Protein AF-A0A656Y1L6-F1 (afdb_monomer_lite)

Radius of gyration: 30.39 Å; chains: 1; bounding box: 69×71×82 Å

Secondary structure (DSSP, 8-state):
-------------HHHHTTSS--SSPPPPS-GGGSS-HHHHHHHHHHHHHHHHHHHHHGGG-SSHHHHHHHHHHHHHHHHHHHHHHTT-HHHHHHHHHHHHHHHHHHHHHHH-SSS-HHHHHHTHHHHHHHHHH--GGGGGS-HHHHHHHHHHHHHHHHHHHHHHHHHHHHS-TTTTT-SSSS-HHHHHHHTT-TTHHHHHHHHHHHHTT-GGGGGGGEEEETTEEEE--S--HHHHHHHHHHHHHHHHHHHHHHHHHH--HHHHHHHHHHHHHHHTHHHHHHHHHHHHHHHS-SSPPP-S-EEEEEE-TTS-EEEEEEETTTTEEEEEPPPSSPPTTHHHHHHHHTTS--TTTTPPEEEEB-TTS---BPTTPPPEEGGGTSPPTT-TTB--SPBT---

Foldseek 3Di:
DDDDDDDPDDPPPPVVLVPPPPPLFDDDDQFLLVQFDPVLSVLLVVLLVLLVPLLVVLLVLDPDVLLNVLSVLLSVLLNQLNVCLGRLALLSNLVSLLSLLVSLLLNCCCVPNPQLHSVLSVLLVLLVLCVLLPPQPCLVVDDPVVSVVVPVVSVVSNVVSVVSNVVSCVVDDPCSSVDSGPDDSLVSCVVVVNNVLVVLSVLSVCSVVVHPSVQVQQWDDAPNDIDGDDDRRLQSSLSSQQSRLVSQLSVLVVSCVSRVDVSSVVSNVSSVVSNVCSVRSSVSSVVSSVSRDRNHDDPDQWWWKWWQWPVRDIWIWIQRPVVQKIWTKDAQPDHDPCPVVQSVLQNVQDNPPVRATQMATADPPRDIDGDPPIDIDHNVVRDDRPPDSSYDPDHDPDDD

Structure (mmCIF, N/CA/C/O backbone):
data_AF-A0A656Y1L6-F1
#
_entry.id   AF-A0A656Y1L6-F1
#
loop_
_atom_site.group_PDB
_atom_site.id
_atom_site.type_symbol
_atom_site.label_atom_id
_atom_site.label_alt_id
_atom_site.label_comp_id
_atom_site.label_asym_id
_atom_site.label_entity_id
_atom_site.label_seq_id
_atom_site.pdbx_PDB_ins_code
_atom_site.Cartn_x
_atom_site.Cartn_y
_atom_site.Cartn_z
_atom_site.occupancy
_atom_site.B_iso_or_equiv
_atom_site.auth_seq_id
_atom_site.auth_comp_id
_atom_site.auth_asym_id
_atom_site.auth_atom_id
_atom_site.pdbx_PDB_model_num
ATOM 1 N N . MET A 1 1 ? -0.115 53.121 -41.445 1.00 31.88 1 MET A N 1
ATOM 2 C CA . MET A 1 1 ? -0.114 52.499 -42.783 1.00 31.88 1 MET A CA 1
ATOM 3 C C . MET A 1 1 ? 0.488 51.107 -42.664 1.00 31.88 1 MET A C 1
ATOM 5 O O . MET A 1 1 ? 1.591 50.984 -42.162 1.00 31.88 1 MET A O 1
ATOM 9 N N . THR A 1 2 ? -0.309 50.120 -43.079 1.00 30.77 2 THR A N 1
ATOM 10 C CA . THR A 1 2 ? 0.047 48.790 -43.614 1.00 30.77 2 THR A CA 1
ATOM 11 C C . THR A 1 2 ? 0.705 47.728 -42.713 1.00 30.77 2 THR A C 1
ATOM 13 O O . THR A 1 2 ? 1.827 47.856 -42.242 1.00 30.77 2 THR A O 1
ATOM 16 N N . ARG A 1 3 ? -0.053 46.630 -42.553 1.00 38.53 3 ARG A N 1
ATOM 17 C CA . ARG A 1 3 ? 0.283 45.312 -41.988 1.00 38.53 3 ARG A CA 1
ATOM 18 C C . ARG A 1 3 ? 1.214 44.508 -42.905 1.00 38.53 3 ARG A C 1
ATOM 20 O O . ARG A 1 3 ? 0.999 44.544 -44.108 1.00 38.53 3 ARG A O 1
ATOM 27 N N . LEU A 1 4 ? 2.041 43.644 -42.311 1.00 26.02 4 LEU A N 1
ATOM 28 C CA . LEU A 1 4 ? 2.425 42.286 -42.754 1.00 26.02 4 LEU A CA 1
ATOM 29 C C . LEU A 1 4 ? 2.724 41.532 -41.432 1.00 26.02 4 LEU A C 1
ATOM 31 O O . LEU A 1 4 ? 3.503 42.030 -40.635 1.00 26.02 4 LEU A O 1
ATOM 35 N N . GLY A 1 5 ? 2.067 40.458 -40.991 1.00 29.22 5 GLY A N 1
ATOM 36 C CA . GLY A 1 5 ? 1.585 39.285 -41.709 1.00 29.22 5 GLY A CA 1
ATOM 37 C C . GLY A 1 5 ? 2.467 38.079 -41.354 1.00 29.22 5 GLY A C 1
ATOM 38 O O . GLY A 1 5 ? 3.079 37.518 -42.250 1.00 29.22 5 GLY A O 1
ATOM 39 N N . TYR A 1 6 ? 2.596 37.713 -40.068 1.00 26.41 6 TYR A N 1
ATOM 40 C CA . TYR A 1 6 ? 3.324 36.495 -39.682 1.00 26.41 6 TYR A CA 1
ATOM 41 C C . TYR A 1 6 ? 2.415 35.269 -39.854 1.00 26.41 6 TYR A C 1
ATOM 43 O O . TYR A 1 6 ? 1.297 35.270 -39.324 1.00 26.41 6 TYR A O 1
ATOM 51 N N . PRO A 1 7 ? 2.855 34.229 -40.583 1.00 29.33 7 PRO A N 1
ATOM 52 C CA . PRO A 1 7 ? 2.091 33.003 -40.713 1.00 29.33 7 PRO A CA 1
ATOM 53 C C . PRO A 1 7 ? 2.037 32.294 -39.356 1.00 29.33 7 PRO A C 1
ATOM 55 O O . PRO A 1 7 ? 3.051 32.118 -38.685 1.00 29.33 7 PRO A O 1
ATOM 58 N N . ARG A 1 8 ? 0.829 31.878 -38.962 1.00 37.81 8 ARG A N 1
ATOM 59 C CA . ARG A 1 8 ? 0.629 30.866 -37.924 1.00 37.81 8 ARG A CA 1
ATOM 60 C C . ARG A 1 8 ? 1.251 29.565 -38.435 1.00 37.81 8 ARG A C 1
ATOM 62 O O . ARG A 1 8 ? 0.629 28.887 -39.249 1.00 37.81 8 ARG A O 1
ATOM 69 N N . SER A 1 9 ? 2.454 29.218 -37.985 1.00 31.89 9 SER A N 1
ATOM 70 C CA . SER A 1 9 ? 2.873 27.820 -38.012 1.00 31.89 9 SER A CA 1
ATOM 71 C C . SER A 1 9 ? 2.076 27.090 -36.937 1.00 31.89 9 SER A C 1
ATOM 73 O O . SER A 1 9 ? 1.953 27.553 -35.801 1.00 31.89 9 SER A O 1
ATOM 75 N N . ALA A 1 10 ? 1.436 25.997 -37.344 1.00 32.03 10 ALA A N 1
ATOM 76 C CA . ALA A 1 10 ? 0.706 25.117 -36.455 1.00 32.03 10 ALA A CA 1
ATOM 77 C C . ALA A 1 10 ? 1.630 24.710 -35.303 1.00 32.03 10 ALA A C 1
ATOM 79 O O . ALA A 1 10 ? 2.727 24.201 -35.526 1.00 32.03 10 ALA A O 1
ATOM 80 N N . GLY A 1 11 ? 1.194 24.999 -34.078 1.00 31.75 11 GLY A N 1
ATOM 81 C CA . GLY A 1 11 ? 1.843 24.493 -32.886 1.00 31.75 11 GLY A CA 1
ATOM 82 C C . GLY A 1 11 ? 1.700 22.983 -32.880 1.00 31.75 11 GLY A C 1
ATOM 83 O O . GLY A 1 11 ? 0.626 22.463 -32.593 1.00 31.75 11 GLY A O 1
ATOM 84 N N . THR A 1 12 ? 2.786 22.294 -33.188 1.00 31.16 12 THR A N 1
ATOM 85 C CA . THR A 1 12 ? 2.992 20.915 -32.783 1.00 31.16 12 THR A CA 1
ATOM 86 C C . THR A 1 12 ? 3.066 20.925 -31.261 1.00 31.16 12 THR A C 1
ATOM 88 O O . THR A 1 12 ? 4.072 21.306 -30.661 1.00 31.16 12 THR A O 1
ATOM 91 N N . THR A 1 13 ? 1.937 20.635 -30.618 1.00 36.19 13 THR A N 1
ATOM 92 C CA . THR A 1 13 ? 1.841 20.501 -29.166 1.00 36.19 13 THR A CA 1
ATOM 93 C C . THR A 1 13 ? 2.791 19.403 -28.690 1.00 36.19 13 THR A C 1
ATOM 95 O O . THR A 1 13 ? 3.047 18.446 -29.419 1.00 36.19 13 THR A 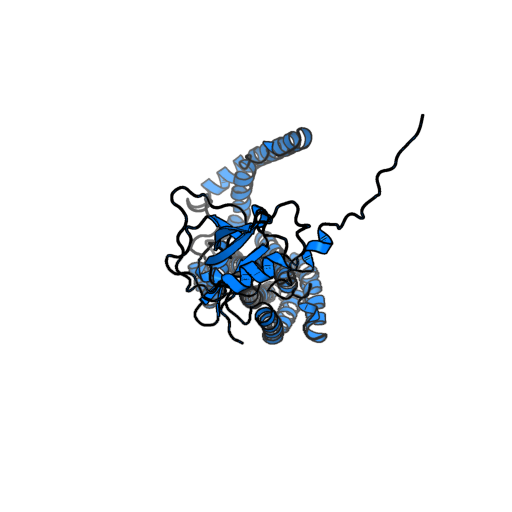O 1
ATOM 98 N N . ALA A 1 14 ? 3.280 19.505 -27.449 1.00 32.31 14 ALA A N 1
ATOM 99 C CA . ALA A 1 14 ? 4.147 18.512 -26.796 1.00 32.31 14 ALA A CA 1
ATOM 100 C C . ALA A 1 14 ? 3.643 17.050 -26.914 1.00 32.31 14 ALA A C 1
ATOM 102 O O . ALA A 1 14 ? 4.419 16.108 -26.795 1.00 32.31 14 ALA A O 1
ATOM 103 N N . THR A 1 15 ? 2.359 16.869 -27.217 1.00 35.16 15 THR A N 1
ATOM 104 C CA . THR A 1 15 ? 1.677 15.613 -27.536 1.00 35.16 15 THR A CA 1
ATOM 105 C C . THR A 1 15 ? 2.208 14.880 -28.775 1.00 35.16 15 THR A C 1
ATOM 107 O O . THR A 1 15 ? 2.228 13.656 -28.768 1.00 35.16 15 THR A O 1
ATOM 110 N N . GLU A 1 16 ? 2.674 15.571 -29.823 1.00 32.47 16 GLU A N 1
ATOM 111 C CA . GLU A 1 16 ? 3.202 14.893 -31.027 1.00 32.47 16 GLU A CA 1
ATOM 112 C C . GLU A 1 16 ? 4.632 14.360 -30.833 1.00 32.47 16 GLU A C 1
ATOM 114 O O . GLU A 1 16 ? 5.054 13.433 -31.524 1.00 32.47 16 GLU A O 1
ATOM 119 N N . TRP A 1 17 ? 5.370 14.884 -29.849 1.00 33.16 17 TRP A N 1
ATOM 120 C CA . TRP A 1 17 ? 6.733 14.440 -29.532 1.00 33.16 17 TRP A CA 1
ATOM 121 C C . TRP A 1 17 ? 6.772 13.101 -28.776 1.00 33.16 17 TRP A C 1
ATOM 123 O O . TRP A 1 17 ? 7.752 12.366 -28.873 1.00 33.16 17 TRP A O 1
ATOM 133 N N . ALA A 1 18 ? 5.685 12.738 -28.089 1.00 36.19 18 ALA A N 1
ATOM 134 C CA . ALA A 1 18 ? 5.545 11.448 -27.413 1.00 36.19 18 ALA A CA 1
ATOM 135 C C . ALA A 1 18 ? 5.353 10.263 -28.384 1.00 36.19 18 ALA A C 1
ATOM 137 O O . ALA A 1 18 ? 5.533 9.119 -27.989 1.00 36.19 18 ALA A O 1
ATOM 138 N N . GLY A 1 19 ? 5.012 10.515 -29.655 1.00 32.31 19 GLY A N 1
ATOM 139 C CA . GLY A 1 19 ? 4.637 9.467 -30.613 1.00 32.31 19 GLY A CA 1
ATOM 140 C C . GLY A 1 19 ? 5.788 8.772 -31.350 1.00 32.31 19 GLY A C 1
ATOM 141 O O . GLY A 1 19 ? 5.520 7.869 -32.134 1.00 32.31 19 GLY A O 1
ATOM 142 N N . ARG A 1 20 ? 7.052 9.191 -31.173 1.00 34.91 20 ARG A N 1
ATOM 143 C CA . ARG A 1 20 ? 8.203 8.629 -31.928 1.00 34.91 20 ARG A CA 1
ATOM 144 C C . ARG A 1 20 ? 9.318 8.028 -31.084 1.00 34.91 20 ARG A C 1
ATOM 146 O O . ARG A 1 20 ? 10.195 7.367 -31.629 1.00 34.91 20 ARG A O 1
ATOM 153 N N . HIS A 1 21 ? 9.257 8.200 -29.771 1.00 37.69 21 HIS A N 1
ATOM 154 C CA . HIS A 1 21 ? 9.761 7.174 -28.879 1.00 37.69 21 HIS A CA 1
ATOM 155 C C . HIS A 1 21 ? 8.561 6.284 -28.607 1.00 37.69 21 HIS A C 1
ATOM 157 O O . HIS A 1 21 ? 7.803 6.558 -27.681 1.00 37.69 21 HIS A O 1
ATOM 163 N N . GLU A 1 22 ? 8.352 5.247 -29.427 1.00 40.59 22 GLU A N 1
ATOM 164 C CA . GLU A 1 22 ? 7.690 4.066 -28.881 1.00 40.59 22 GLU A CA 1
ATOM 165 C C . GLU A 1 22 ? 8.474 3.758 -27.613 1.00 40.59 22 GLU A C 1
ATOM 167 O O . GLU A 1 22 ? 9.660 3.420 -27.657 1.00 40.59 22 GLU A O 1
ATOM 172 N N . SER A 1 23 ? 7.859 4.076 -26.476 1.00 42.84 23 SER A N 1
ATOM 173 C CA . SER A 1 23 ? 8.363 3.700 -25.177 1.00 42.84 23 SER A CA 1
ATOM 174 C C . SER A 1 23 ? 8.829 2.258 -25.326 1.00 42.84 23 SER A C 1
ATOM 176 O O . SER A 1 23 ? 8.066 1.418 -25.800 1.00 42.84 23 SER A O 1
ATOM 178 N N . LEU A 1 24 ? 10.072 1.960 -24.934 1.00 45.59 24 LEU A N 1
ATOM 179 C CA . LEU A 1 24 ? 10.578 0.580 -24.882 1.00 45.59 24 LEU A CA 1
ATOM 180 C C . LEU A 1 24 ? 9.654 -0.346 -24.055 1.00 45.59 24 LEU A C 1
ATOM 182 O O . LEU A 1 24 ? 9.853 -1.556 -24.030 1.00 45.59 24 LEU A O 1
ATOM 186 N N . PHE A 1 25 ? 8.660 0.238 -23.383 1.00 50.56 25 PHE A N 1
ATOM 187 C CA . PHE A 1 25 ? 7.605 -0.367 -22.602 1.00 50.56 25 PHE A CA 1
ATOM 188 C C . PHE A 1 25 ? 6.252 -0.119 -23.289 1.00 50.56 25 PHE A C 1
ATOM 190 O O . PHE A 1 25 ? 5.833 1.031 -23.458 1.00 50.56 25 PHE A O 1
ATOM 197 N N . VAL A 1 26 ? 5.548 -1.190 -23.651 1.00 58.12 26 VAL A N 1
ATOM 198 C CA . VAL A 1 26 ? 4.159 -1.117 -24.128 1.00 58.12 26 VAL A CA 1
ATOM 199 C C . VAL A 1 26 ? 3.284 -0.510 -23.018 1.00 58.12 26 VAL A C 1
ATOM 201 O O . VAL A 1 26 ? 3.427 -0.925 -21.862 1.00 58.12 26 VAL A O 1
ATOM 204 N N . PRO A 1 27 ? 2.407 0.474 -23.312 1.00 63.84 27 PRO A N 1
ATOM 205 C CA . PRO A 1 27 ? 1.483 0.996 -22.314 1.00 63.84 27 PRO A CA 1
ATOM 206 C C . PRO A 1 27 ? 0.590 -0.133 -21.793 1.00 63.84 27 PRO A C 1
ATOM 208 O O . PRO A 1 27 ? -0.015 -0.876 -22.565 1.00 63.84 27 PRO A O 1
ATOM 211 N N . VAL A 1 28 ? 0.541 -0.266 -20.470 1.00 70.50 28 VAL A N 1
ATOM 212 C CA . VAL A 1 28 ? -0.324 -1.226 -19.778 1.00 70.50 28 VAL A CA 1
ATOM 213 C C . VAL A 1 28 ? -1.778 -0.740 -19.897 1.00 70.50 28 VAL A C 1
ATOM 215 O O . VAL A 1 28 ? -1.992 0.477 -19.905 1.00 70.50 28 VAL A O 1
ATOM 218 N N . PRO A 1 29 ? -2.778 -1.639 -19.994 1.00 81.94 29 PRO A N 1
ATOM 219 C CA . PRO A 1 29 ? -4.184 -1.261 -19.861 1.00 81.94 29 PRO A CA 1
ATOM 220 C C . PRO A 1 29 ? -4.432 -0.426 -18.599 1.00 81.94 29 PRO A C 1
ATOM 222 O O . PRO A 1 29 ? -3.703 -0.547 -17.618 1.00 81.94 29 PRO A O 1
ATOM 225 N N . GLU A 1 30 ? -5.458 0.423 -18.610 1.00 85.94 30 GLU A N 1
ATOM 226 C CA . GLU A 1 30 ? -5.744 1.297 -17.462 1.00 85.94 30 GLU A CA 1
ATOM 227 C C . GLU A 1 30 ? -6.267 0.501 -16.252 1.00 85.94 30 GLU A C 1
ATOM 229 O O . GLU A 1 30 ? -5.989 0.858 -15.106 1.00 85.94 30 GLU A O 1
ATOM 234 N N . HIS A 1 31 ? -6.958 -0.615 -16.519 1.00 94.06 31 HIS A N 1
ATOM 235 C CA . HIS A 1 31 ? -7.628 -1.446 -15.523 1.00 94.06 31 HIS A CA 1
ATOM 236 C C . HIS A 1 31 ? -7.330 -2.939 -15.719 1.00 94.06 31 HIS A C 1
ATOM 238 O O . HIS A 1 31 ? -7.585 -3.520 -16.776 1.00 94.06 31 HIS A O 1
ATOM 244 N N . LEU A 1 32 ? -6.829 -3.594 -14.672 1.00 95.19 32 LEU A N 1
ATOM 245 C CA . LEU A 1 32 ? -6.581 -5.034 -14.632 1.00 95.19 32 LEU A CA 1
ATOM 246 C C . LEU A 1 32 ? -7.884 -5.829 -14.700 1.00 95.19 32 LEU A C 1
ATOM 248 O O . LEU A 1 32 ? -7.898 -6.931 -15.249 1.00 95.19 32 LEU A O 1
ATOM 252 N N . TRP A 1 33 ? -8.986 -5.302 -14.163 1.00 95.88 33 TRP A N 1
ATOM 253 C CA . TRP A 1 33 ? -10.259 -6.030 -14.142 1.00 95.88 33 TRP A CA 1
ATOM 254 C C . TRP A 1 33 ? -10.897 -6.215 -15.522 1.00 95.88 33 TRP A C 1
ATOM 256 O O . TRP A 1 33 ? -11.797 -7.037 -15.676 1.00 95.88 33 TRP A O 1
ATOM 266 N N . GLU A 1 34 ? -10.405 -5.519 -16.546 1.00 94.19 34 GLU A N 1
ATOM 267 C CA . GLU A 1 34 ? -10.773 -5.759 -17.948 1.00 94.19 34 GLU A CA 1
ATOM 268 C C . GLU A 1 34 ? -10.061 -6.983 -18.546 1.00 94.19 34 GLU A C 1
ATOM 270 O O . GLU A 1 34 ? -10.443 -7.484 -19.602 1.00 94.19 34 GLU A O 1
ATOM 275 N N . LEU A 1 35 ? -9.022 -7.473 -17.866 1.00 94.56 35 LEU A N 1
ATOM 276 C CA . LEU A 1 35 ? -8.143 -8.548 -18.321 1.00 94.56 35 LEU A CA 1
ATOM 277 C C . LEU A 1 35 ? -8.459 -9.913 -17.701 1.00 94.56 35 LEU A C 1
ATOM 279 O O . LEU A 1 35 ? -7.800 -10.900 -18.054 1.00 94.56 35 LEU A O 1
ATOM 283 N N . VAL A 1 36 ? -9.424 -9.956 -16.781 1.00 96.25 36 VAL A N 1
ATOM 284 C CA . VAL A 1 36 ? -9.915 -11.159 -16.101 1.00 96.25 36 VAL A CA 1
ATOM 285 C C . VAL A 1 36 ? -11.326 -11.515 -16.584 1.00 96.25 36 VAL A C 1
ATOM 287 O O . VAL A 1 36 ? -11.964 -10.760 -17.317 1.00 96.25 36 VAL A O 1
ATOM 290 N N . SER A 1 37 ? -11.809 -12.690 -16.198 1.00 97.25 37 SER A N 1
ATOM 291 C CA . SER A 1 37 ? -13.137 -13.201 -16.512 1.00 97.25 37 SER A CA 1
ATOM 292 C C . SER A 1 37 ? -14.243 -12.273 -16.010 1.00 97.25 37 SER A C 1
ATOM 294 O O . SER A 1 37 ? -14.103 -11.586 -14.994 1.00 97.25 37 SER A O 1
ATOM 296 N N . SER A 1 38 ? -15.379 -12.282 -16.716 1.00 96.69 38 SER A N 1
ATOM 297 C CA . SER A 1 38 ? -16.585 -11.565 -16.287 1.00 96.69 38 SER A CA 1
ATOM 298 C C . SER A 1 38 ? -17.005 -11.971 -14.880 1.00 96.69 38 SER A C 1
ATOM 300 O O . SER A 1 38 ? -17.345 -11.105 -14.085 1.00 96.69 38 SER A O 1
ATOM 302 N N . ASP A 1 39 ? -16.904 -13.261 -14.563 1.00 97.62 39 ASP A N 1
ATOM 303 C CA . ASP A 1 39 ? -17.329 -13.817 -13.281 1.00 97.62 39 ASP A CA 1
ATOM 304 C C . ASP A 1 39 ? -16.484 -13.260 -12.128 1.00 97.62 39 ASP A C 1
ATOM 306 O O . ASP A 1 39 ? -17.030 -12.809 -11.121 1.00 97.62 39 ASP A O 1
ATOM 310 N N . LEU A 1 40 ? -15.153 -13.216 -12.282 1.00 97.56 40 LEU A N 1
ATOM 311 C CA . LEU A 1 40 ? -14.275 -12.634 -11.265 1.00 97.56 40 LEU A CA 1
ATOM 312 C C . LEU A 1 40 ? -14.487 -11.123 -11.136 1.00 97.56 40 LEU A C 1
ATOM 314 O O . LEU A 1 40 ? -14.507 -10.595 -10.024 1.00 97.56 40 LEU A O 1
ATOM 318 N N . ARG A 1 41 ? -14.663 -10.416 -12.256 1.00 97.06 41 ARG A N 1
ATOM 319 C CA . ARG A 1 41 ? -14.943 -8.976 -12.244 1.00 97.06 41 ARG A CA 1
ATOM 320 C C . ARG A 1 41 ? -16.248 -8.662 -11.511 1.00 97.06 41 ARG A C 1
ATOM 322 O O . ARG A 1 41 ? -16.283 -7.743 -10.692 1.00 97.06 41 ARG A O 1
ATOM 329 N N . ASP A 1 42 ? -17.299 -9.428 -11.777 1.00 97.31 42 ASP A N 1
ATOM 330 C CA . ASP A 1 42 ? -18.593 -9.267 -11.120 1.00 97.31 42 ASP A CA 1
ATOM 331 C C . ASP A 1 42 ? -18.480 -9.587 -9.622 1.00 97.31 42 ASP A C 1
ATOM 333 O O . ASP A 1 42 ? -19.003 -8.837 -8.794 1.00 97.31 42 ASP A O 1
ATOM 337 N N . GLU A 1 43 ? -17.713 -10.617 -9.244 1.00 98.00 43 GLU A N 1
ATOM 338 C CA . GLU A 1 43 ? -17.451 -10.927 -7.835 1.00 98.00 43 GLU A CA 1
ATOM 339 C C . GLU A 1 43 ? -16.670 -9.810 -7.128 1.00 98.00 43 GLU A C 1
ATOM 341 O O . GLU A 1 43 ? -17.002 -9.470 -5.995 1.00 98.00 43 GLU A O 1
ATOM 346 N N . ILE A 1 44 ? -15.691 -9.173 -7.782 1.00 97.56 44 ILE A N 1
ATOM 347 C CA . ILE A 1 44 ? -14.969 -8.012 -7.230 1.00 97.56 44 ILE A CA 1
ATOM 348 C C . ILE A 1 44 ? -15.931 -6.855 -6.943 1.00 97.56 44 ILE A C 1
ATOM 350 O O . ILE A 1 44 ? -15.858 -6.242 -5.874 1.00 97.56 44 ILE A O 1
ATOM 354 N N . LEU A 1 45 ? -16.846 -6.557 -7.869 1.00 96.56 45 LEU A N 1
ATOM 355 C CA . LEU A 1 45 ? -17.847 -5.506 -7.678 1.00 96.56 45 LEU A CA 1
ATOM 356 C C . LEU A 1 45 ? -18.768 -5.827 -6.497 1.00 96.56 45 LEU A C 1
ATOM 358 O O . LEU A 1 45 ? -18.956 -4.989 -5.614 1.00 96.56 45 LEU A O 1
ATOM 362 N N . GLN A 1 46 ? -19.299 -7.049 -6.441 1.00 97.56 46 GLN A N 1
ATOM 363 C CA . GLN A 1 46 ? -20.170 -7.485 -5.348 1.00 97.56 46 GLN A CA 1
ATOM 364 C C . GLN A 1 46 ? -19.444 -7.512 -3.999 1.00 97.56 46 GLN A C 1
ATOM 366 O O . GLN A 1 46 ? -20.006 -7.103 -2.981 1.00 97.56 46 GLN A O 1
ATOM 371 N N . TRP A 1 47 ? -18.184 -7.942 -3.986 1.00 98.31 47 TRP A N 1
ATOM 372 C CA . TRP A 1 47 ? -17.332 -7.915 -2.805 1.00 98.31 47 TRP A CA 1
ATOM 373 C C . TRP A 1 47 ? -17.131 -6.487 -2.290 1.00 98.31 47 TRP A C 1
ATOM 375 O O . TRP A 1 47 ? -17.298 -6.259 -1.098 1.00 98.31 47 TRP A O 1
ATOM 385 N N . ARG A 1 48 ? -16.876 -5.499 -3.160 1.00 97.19 48 ARG A N 1
ATOM 386 C CA . ARG A 1 48 ? -16.743 -4.088 -2.741 1.00 97.19 48 ARG A CA 1
ATOM 387 C C . ARG A 1 48 ? -17.999 -3.564 -2.053 1.00 97.19 48 ARG A C 1
ATOM 389 O O . ARG A 1 48 ? -17.901 -2.912 -1.015 1.00 97.19 48 ARG A O 1
ATOM 396 N N . TYR A 1 49 ? -19.172 -3.855 -2.617 1.00 95.56 49 TYR A N 1
ATOM 397 C CA . TYR A 1 49 ? -20.445 -3.469 -2.005 1.00 95.56 49 TYR A CA 1
ATOM 398 C C . TYR A 1 49 ? -20.643 -4.137 -0.643 1.00 95.56 49 TYR A C 1
ATOM 400 O O . TYR A 1 49 ? -21.020 -3.462 0.312 1.00 95.56 49 TYR A O 1
ATOM 408 N N . SER A 1 50 ? -20.330 -5.430 -0.544 1.00 96.06 50 SER A N 1
ATOM 409 C CA . SER A 1 50 ? -20.375 -6.193 0.707 1.00 96.06 50 SER A CA 1
ATOM 410 C C . SER A 1 50 ? -19.435 -5.602 1.761 1.00 96.06 50 SER A C 1
ATOM 412 O O . SER A 1 50 ? -19.884 -5.283 2.854 1.00 96.06 50 SER A O 1
ATOM 414 N N . VAL A 1 51 ? -18.173 -5.308 1.428 1.00 97.50 51 VAL A N 1
ATOM 415 C CA . VAL A 1 51 ? -17.234 -4.661 2.363 1.00 97.50 51 VAL A CA 1
ATOM 416 C C . VAL A 1 51 ? -17.780 -3.338 2.893 1.00 97.50 51 VAL A C 1
ATOM 418 O O . VAL A 1 51 ? -17.670 -3.082 4.089 1.00 97.50 51 VAL A O 1
ATOM 421 N N . ALA A 1 52 ? -18.399 -2.510 2.052 1.00 93.38 52 ALA A N 1
ATOM 422 C CA . ALA A 1 52 ? -18.954 -1.234 2.498 1.00 93.38 52 ALA A CA 1
ATOM 423 C C . ALA A 1 52 ? -20.195 -1.393 3.397 1.00 93.38 52 ALA A C 1
ATOM 425 O O . ALA A 1 52 ? -20.296 -0.722 4.423 1.00 93.38 52 ALA A O 1
ATOM 426 N N . LEU A 1 53 ? -21.139 -2.258 3.017 1.00 96.00 53 LEU A N 1
ATOM 427 C CA . LEU A 1 53 ? -22.431 -2.398 3.698 1.00 96.00 53 LEU A CA 1
ATOM 428 C C . LEU A 1 53 ? -22.350 -3.294 4.937 1.00 96.00 53 LEU A C 1
ATOM 430 O O . LEU A 1 53 ? -22.820 -2.917 6.010 1.00 96.00 53 LEU A O 1
ATOM 434 N N . ASP A 1 54 ? -21.725 -4.459 4.802 1.00 97.19 54 ASP A N 1
ATOM 435 C CA . ASP A 1 54 ? -21.714 -5.495 5.834 1.00 97.19 54 ASP A CA 1
ATOM 436 C C . ASP A 1 54 ? -20.831 -5.078 7.014 1.00 97.19 54 ASP A C 1
ATOM 438 O O . ASP A 1 54 ? -21.177 -5.305 8.172 1.00 97.19 54 ASP A O 1
ATOM 442 N N . THR A 1 55 ? -19.728 -4.369 6.750 1.00 94.94 55 THR A N 1
ATOM 443 C CA . THR A 1 55 ? -18.867 -3.808 7.804 1.00 94.94 55 THR A CA 1
ATOM 444 C C . THR A 1 55 ? -19.622 -2.809 8.689 1.00 94.94 55 THR A C 1
ATOM 446 O O . THR A 1 55 ? -19.480 -2.847 9.913 1.00 94.94 55 THR A O 1
ATOM 449 N N . ASP A 1 56 ? -20.443 -1.931 8.100 1.00 93.81 56 ASP A N 1
ATOM 450 C CA . ASP A 1 56 ? -21.251 -0.971 8.865 1.00 93.81 56 ASP A CA 1
ATOM 451 C C . ASP A 1 56 ? -22.396 -1.669 9.612 1.00 93.81 56 ASP A C 1
ATOM 453 O O . ASP A 1 56 ? -22.627 -1.401 10.792 1.00 93.81 56 ASP A O 1
ATOM 457 N N . ALA A 1 57 ? -23.055 -2.643 8.978 1.00 96.06 57 ALA A N 1
ATOM 458 C CA . ALA A 1 57 ? -24.103 -3.441 9.613 1.00 96.06 57 ALA A CA 1
ATOM 459 C C . ALA A 1 57 ? -23.595 -4.209 10.848 1.00 96.06 57 ALA A C 1
ATOM 461 O O . ALA A 1 57 ? -24.309 -4.324 11.853 1.00 96.06 57 ALA A O 1
ATOM 462 N N . LEU A 1 58 ? -22.341 -4.673 10.819 1.00 96.00 58 LEU A N 1
ATOM 463 C CA . LEU A 1 58 ? -21.707 -5.364 11.941 1.00 96.00 58 LEU A CA 1
ATOM 464 C C . LEU A 1 58 ? -21.401 -4.450 13.136 1.00 96.00 58 LEU A C 1
ATOM 466 O O . LEU A 1 58 ? -21.256 -4.939 14.259 1.00 96.00 58 LEU A O 1
ATOM 470 N N . ARG A 1 59 ? -21.361 -3.126 12.938 1.00 94.31 59 ARG A N 1
ATOM 471 C CA . ARG A 1 59 ? -20.952 -2.149 13.959 1.00 94.31 59 ARG A CA 1
ATOM 472 C C . ARG A 1 59 ? -21.705 -2.281 15.276 1.00 94.31 59 ARG A C 1
ATOM 474 O O . ARG A 1 59 ? -21.115 -2.125 16.342 1.00 94.31 59 ARG A O 1
ATOM 481 N N . ARG A 1 60 ? -23.007 -2.572 15.214 1.00 94.50 60 ARG A N 1
ATOM 482 C CA . ARG A 1 60 ? -23.873 -2.718 16.399 1.00 94.50 60 ARG A CA 1
ATOM 483 C C . ARG A 1 60 ? -23.503 -3.903 17.297 1.00 94.50 60 ARG A C 1
ATOM 485 O O . ARG A 1 60 ? -23.968 -3.954 18.430 1.00 94.50 60 ARG A O 1
ATOM 492 N N . TYR A 1 61 ? -22.708 -4.844 16.791 1.00 95.62 61 TYR A N 1
ATOM 493 C CA . TYR A 1 61 ? -22.273 -6.039 17.512 1.00 95.62 61 TYR A CA 1
ATOM 494 C C . TYR A 1 61 ? -20.855 -5.918 18.073 1.00 95.62 61 TYR A C 1
ATOM 496 O O . TYR A 1 61 ? -20.398 -6.822 18.769 1.00 95.62 61 TYR A O 1
ATOM 504 N N . PHE A 1 62 ? -20.134 -4.834 17.773 1.00 96.19 62 PHE A N 1
ATOM 505 C CA . PHE A 1 62 ? -18.769 -4.675 18.260 1.00 96.19 62 PHE A CA 1
ATOM 506 C C . PHE A 1 62 ? -18.753 -4.366 19.762 1.00 96.19 62 PHE A C 1
ATOM 508 O O . PHE A 1 62 ? -19.526 -3.521 20.220 1.00 96.19 62 PHE A O 1
ATOM 515 N N . PRO A 1 63 ? -17.871 -5.026 20.536 1.00 94.81 63 PRO A N 1
ATOM 516 C CA . PRO A 1 63 ? -17.840 -4.888 21.990 1.00 94.81 63 PRO A CA 1
ATOM 517 C C . PRO A 1 63 ? -17.361 -3.503 22.438 1.00 94.81 63 PRO A C 1
ATOM 519 O O . PRO A 1 63 ? -17.714 -3.046 23.524 1.00 94.81 63 PRO A O 1
ATOM 522 N N . ASP A 1 64 ? -16.567 -2.828 21.606 1.00 95.56 64 ASP A N 1
ATOM 523 C CA . ASP A 1 64 ? -15.999 -1.524 21.904 1.00 95.56 64 ASP A CA 1
ATOM 524 C C . ASP A 1 64 ? -15.657 -0.723 20.633 1.00 95.56 64 ASP A C 1
ATOM 526 O O . ASP A 1 64 ? -15.695 -1.198 19.494 1.00 95.56 64 ASP A O 1
ATOM 530 N N . GLU A 1 65 ? -15.311 0.543 20.851 1.00 96.88 65 GLU A N 1
ATOM 531 C CA . GLU A 1 65 ? -14.953 1.500 19.805 1.00 96.88 65 GLU A CA 1
ATOM 532 C C . GLU A 1 65 ? -13.575 1.219 19.166 1.00 96.88 65 GLU A C 1
ATOM 534 O O . GLU A 1 65 ? -13.309 1.700 18.062 1.00 96.88 65 GLU A O 1
ATOM 539 N N . ALA A 1 66 ? -12.684 0.455 19.811 1.00 97.81 66 ALA A N 1
ATOM 540 C CA . ALA A 1 66 ? -11.397 0.078 19.222 1.00 97.81 66 ALA A CA 1
ATOM 541 C C . ALA A 1 66 ? -11.604 -0.930 18.088 1.00 97.81 66 ALA A C 1
ATOM 543 O O . ALA A 1 66 ? -11.099 -0.706 16.986 1.00 97.81 66 ALA A O 1
ATOM 544 N N . VAL A 1 67 ? -12.412 -1.971 18.328 1.00 97.94 67 VAL A N 1
ATOM 545 C CA . VAL A 1 67 ? -12.816 -2.946 17.300 1.00 97.94 67 VAL A CA 1
ATOM 546 C C . VAL A 1 67 ? -13.437 -2.225 16.108 1.00 97.94 67 VAL A C 1
ATOM 548 O O . VAL A 1 67 ? -12.999 -2.417 14.976 1.00 97.94 67 VAL A O 1
ATOM 551 N N . HIS A 1 68 ? -14.379 -1.314 16.362 1.00 97.19 68 HIS A N 1
ATOM 552 C CA . HIS A 1 68 ? -15.016 -0.518 15.314 1.00 97.19 68 HIS A CA 1
ATOM 553 C C . HIS A 1 68 ? -14.002 0.248 14.444 1.00 97.19 68 HIS A C 1
ATOM 555 O O . HIS A 1 68 ? -14.068 0.191 13.213 1.00 97.19 68 HIS A O 1
ATOM 561 N N . ARG A 1 69 ? -13.032 0.939 15.057 1.00 98.06 69 ARG A N 1
ATOM 562 C CA . ARG A 1 69 ? -12.008 1.708 14.324 1.00 98.06 69 ARG A CA 1
ATOM 563 C C . ARG A 1 69 ? -11.065 0.830 13.517 1.00 98.06 69 ARG A C 1
ATOM 565 O O . ARG A 1 69 ? -10.749 1.185 12.384 1.00 98.06 69 ARG A O 1
ATOM 572 N N . ILE A 1 70 ? -10.624 -0.287 14.091 1.00 98.44 70 ILE A N 1
ATOM 573 C CA . ILE A 1 70 ? -9.721 -1.230 13.421 1.00 98.44 70 ILE A CA 1
ATOM 574 C C . ILE A 1 70 ? -10.417 -1.843 12.209 1.00 98.44 70 ILE A C 1
ATOM 576 O O . ILE A 1 70 ? -9.852 -1.851 11.121 1.00 98.44 70 ILE A O 1
ATOM 580 N N . VAL A 1 71 ? -11.661 -2.292 12.374 1.00 98.25 71 VAL A N 1
ATOM 581 C CA . VAL A 1 71 ? -12.448 -2.908 11.299 1.00 98.25 71 VAL A CA 1
ATOM 582 C C . VAL A 1 71 ? -12.760 -1.902 10.189 1.00 98.25 71 VAL A C 1
ATOM 584 O O . VAL A 1 71 ? -12.603 -2.221 9.014 1.00 98.25 71 VAL A O 1
ATOM 587 N N . THR A 1 72 ? -13.100 -0.658 10.540 1.00 98.00 72 THR A N 1
ATOM 588 C CA . THR A 1 72 ? -13.304 0.416 9.551 1.00 98.00 72 THR A CA 1
ATOM 589 C C . THR A 1 72 ? -12.026 0.709 8.762 1.00 98.00 72 THR A C 1
ATOM 591 O O . THR A 1 72 ? -12.069 0.857 7.542 1.00 98.00 72 THR A O 1
ATOM 594 N N . ALA A 1 73 ? -10.874 0.787 9.439 1.00 98.06 73 ALA A N 1
ATOM 595 C CA . ALA A 1 73 ? -9.588 0.987 8.775 1.00 98.06 73 ALA A CA 1
ATOM 596 C C . ALA A 1 73 ? -9.249 -0.191 7.849 1.00 98.06 73 ALA A C 1
ATOM 598 O O . ALA A 1 73 ? -8.907 0.029 6.691 1.00 98.06 73 ALA A O 1
ATOM 599 N N . ALA A 1 74 ? -9.440 -1.426 8.320 1.00 98.50 74 ALA A N 1
ATOM 600 C CA . ALA A 1 74 ? -9.214 -2.630 7.531 1.00 98.50 74 ALA A CA 1
ATOM 601 C C . ALA A 1 74 ? -10.104 -2.703 6.283 1.00 98.50 74 ALA A C 1
ATOM 603 O O . ALA A 1 74 ? -9.613 -3.068 5.221 1.00 98.50 74 ALA A O 1
ATOM 604 N N . ALA A 1 75 ? -11.383 -2.331 6.382 1.00 98.31 75 ALA A N 1
ATOM 605 C CA . ALA A 1 75 ? -12.296 -2.295 5.241 1.00 98.31 75 ALA A CA 1
ATOM 606 C C . ALA A 1 75 ? -11.864 -1.260 4.187 1.00 98.31 75 ALA A C 1
ATOM 608 O O . ALA A 1 75 ? -11.832 -1.567 2.995 1.00 98.31 75 ALA A O 1
ATOM 609 N N . ASN A 1 76 ? -11.468 -0.058 4.621 1.00 98.31 76 ASN A N 1
ATOM 610 C CA . ASN A 1 76 ? -10.947 0.972 3.718 1.00 98.31 76 ASN A CA 1
ATOM 611 C C . ASN A 1 76 ? -9.653 0.522 3.026 1.00 98.31 76 ASN A C 1
ATOM 613 O O . ASN A 1 76 ? -9.525 0.679 1.813 1.00 98.31 76 ASN A O 1
ATOM 617 N N . ASP A 1 77 ? -8.722 -0.073 3.776 1.00 98.50 77 ASP A N 1
ATOM 618 C CA . ASP A 1 77 ? -7.467 -0.584 3.221 1.00 98.50 77 ASP A CA 1
ATOM 619 C C . ASP A 1 77 ? -7.703 -1.786 2.290 1.00 98.50 77 ASP A C 1
ATOM 621 O O . ASP A 1 77 ? -7.012 -1.917 1.284 1.00 98.50 77 ASP A O 1
ATOM 625 N N . ALA A 1 78 ? -8.719 -2.618 2.543 1.00 98.38 78 ALA A N 1
ATOM 626 C CA . ALA A 1 78 ? -9.095 -3.716 1.650 1.00 98.38 78 ALA A CA 1
ATOM 627 C C . ALA A 1 78 ? -9.627 -3.204 0.308 1.00 98.38 78 ALA A C 1
ATOM 629 O O . ALA A 1 78 ? -9.218 -3.689 -0.749 1.00 98.38 78 ALA A O 1
ATOM 630 N N . ILE A 1 79 ? -10.508 -2.202 0.328 1.00 98.25 79 ILE A N 1
ATOM 631 C CA . ILE A 1 79 ? -11.008 -1.571 -0.900 1.00 98.25 79 ILE A CA 1
ATOM 632 C C . ILE A 1 79 ? -9.847 -0.916 -1.656 1.00 98.25 79 ILE A C 1
ATOM 634 O O . ILE A 1 79 ? -9.669 -1.182 -2.847 1.00 98.25 79 ILE A O 1
ATOM 638 N N . ALA A 1 80 ? -9.015 -0.138 -0.954 1.00 98.06 80 ALA A N 1
ATOM 639 C CA . ALA A 1 80 ? -7.849 0.516 -1.537 1.00 98.06 80 ALA A CA 1
ATOM 640 C C . ALA A 1 80 ? -6.873 -0.496 -2.151 1.00 98.06 80 ALA A C 1
ATOM 642 O O . ALA A 1 80 ? -6.386 -0.280 -3.255 1.00 98.06 80 ALA A O 1
ATOM 643 N N . LEU A 1 81 ? -6.624 -1.629 -1.487 1.00 98.44 81 LEU A N 1
ATOM 644 C CA . LEU A 1 81 ? -5.809 -2.718 -2.023 1.00 98.44 81 LEU A CA 1
ATOM 645 C C . LEU A 1 81 ? -6.321 -3.171 -3.393 1.00 98.44 81 LEU A C 1
ATOM 647 O O . LEU A 1 81 ? -5.545 -3.230 -4.345 1.00 98.44 81 LEU A O 1
ATOM 651 N N . VAL A 1 82 ? -7.615 -3.479 -3.503 1.00 98.19 82 VAL A N 1
ATOM 652 C CA . VAL A 1 82 ? -8.206 -3.947 -4.764 1.00 98.19 82 VAL A CA 1
ATOM 653 C C . VAL A 1 82 ? -8.184 -2.840 -5.824 1.00 98.19 82 VAL A C 1
ATOM 655 O O . VAL A 1 82 ? -7.917 -3.128 -6.984 1.00 98.19 82 VAL A O 1
ATOM 658 N N . ASP A 1 83 ? -8.404 -1.575 -5.459 1.00 97.62 83 ASP A N 1
ATOM 659 C CA . ASP A 1 83 ? -8.263 -0.432 -6.380 1.00 97.62 83 ASP A CA 1
ATOM 660 C C . ASP A 1 83 ? -6.825 -0.234 -6.884 1.00 97.62 83 ASP A C 1
ATOM 662 O O . ASP A 1 83 ? -6.604 0.045 -8.061 1.00 97.62 83 ASP A O 1
ATOM 666 N N . HIS A 1 84 ? -5.827 -0.380 -6.014 1.00 97.38 84 HIS A N 1
ATOM 667 C CA . HIS A 1 84 ? -4.426 -0.247 -6.405 1.00 97.38 84 HIS A CA 1
ATOM 668 C C . HIS A 1 84 ? -3.978 -1.400 -7.301 1.00 97.38 84 HIS A C 1
ATOM 670 O O . HIS A 1 84 ? -3.267 -1.166 -8.275 1.00 97.38 84 HIS A O 1
ATOM 676 N N . VAL A 1 85 ? -4.426 -2.627 -7.022 1.00 97.50 85 VAL A N 1
ATOM 677 C CA . VAL A 1 85 ? -4.153 -3.784 -7.887 1.00 97.50 85 VAL A CA 1
ATOM 678 C C . VAL A 1 85 ? -4.807 -3.606 -9.259 1.00 97.50 85 VAL A C 1
ATOM 680 O O . VAL A 1 85 ? -4.157 -3.897 -10.261 1.00 97.50 85 VAL A O 1
ATOM 683 N N . ASP A 1 86 ? -6.026 -3.060 -9.318 1.00 97.50 86 ASP A N 1
ATOM 684 C CA . ASP A 1 86 ? -6.699 -2.733 -10.584 1.00 97.50 86 ASP A CA 1
ATOM 685 C C . ASP A 1 86 ? -5.858 -1.805 -11.464 1.00 97.50 86 ASP A C 1
ATOM 687 O O . ASP A 1 86 ? -5.698 -2.023 -12.658 1.00 97.50 86 ASP A O 1
ATOM 691 N N . ARG A 1 87 ? -5.263 -0.784 -10.845 1.00 95.06 87 ARG A N 1
ATOM 692 C CA . ARG A 1 87 ? -4.451 0.235 -11.521 1.00 95.06 87 ARG A CA 1
ATOM 693 C C . ARG A 1 87 ? -2.987 -0.154 -11.670 1.00 95.06 87 ARG A C 1
ATOM 695 O O . ARG A 1 87 ? -2.148 0.712 -11.915 1.00 95.06 87 ARG A O 1
ATOM 702 N N . PHE A 1 88 ? -2.658 -1.430 -11.465 1.00 93.19 88 PHE A N 1
ATOM 703 C CA . PHE A 1 88 ? -1.292 -1.944 -11.546 1.00 93.19 88 PHE A CA 1
ATOM 704 C C . PHE A 1 88 ? -0.312 -1.291 -10.539 1.00 93.19 88 PHE A C 1
ATOM 706 O O . PHE A 1 88 ? 0.905 -1.437 -10.647 1.00 93.19 88 PHE A O 1
ATOM 713 N N . ASP A 1 89 ? -0.809 -0.602 -9.510 1.00 92.19 89 ASP A N 1
ATOM 714 C CA . ASP A 1 89 ? -0.012 0.104 -8.504 1.00 92.19 89 ASP A CA 1
ATOM 715 C C . ASP A 1 89 ? 0.397 -0.829 -7.354 1.00 92.19 89 ASP A C 1
ATOM 717 O O . ASP A 1 89 ? -0.121 -0.781 -6.234 1.00 92.19 89 ASP A O 1
ATOM 721 N N . GLY A 1 90 ? 1.366 -1.702 -7.635 1.00 93.25 90 GLY A N 1
ATOM 722 C CA . GLY A 1 90 ? 1.842 -2.692 -6.670 1.00 93.25 90 GLY A CA 1
ATOM 723 C C . GLY A 1 90 ? 2.421 -2.110 -5.382 1.00 93.25 90 GLY A C 1
ATOM 724 O O . GLY A 1 90 ? 2.304 -2.733 -4.329 1.00 93.25 90 GLY A O 1
ATOM 725 N N . ARG A 1 91 ? 3.018 -0.911 -5.412 1.00 91.81 91 ARG A N 1
ATOM 726 C CA . ARG A 1 91 ? 3.648 -0.322 -4.215 1.00 91.81 91 ARG A CA 1
ATOM 727 C C . ARG A 1 91 ? 2.602 0.198 -3.238 1.00 91.81 91 ARG A C 1
ATOM 729 O O . ARG A 1 91 ? 2.720 -0.063 -2.039 1.00 91.81 91 ARG A O 1
ATOM 736 N N . SER A 1 92 ? 1.568 0.874 -3.736 1.00 94.50 92 SER A N 1
ATOM 737 C CA . SER A 1 92 ? 0.443 1.296 -2.894 1.00 94.50 92 SER A CA 1
ATOM 738 C C . SER A 1 92 ? -0.406 0.101 -2.456 1.00 94.50 92 SER A C 1
ATOM 740 O O . SER A 1 92 ? -0.800 0.028 -1.292 1.00 94.50 92 SER A O 1
ATOM 742 N N . ALA A 1 93 ? -0.594 -0.898 -3.329 1.00 96.56 93 ALA A N 1
ATOM 743 C CA . ALA A 1 93 ? -1.219 -2.167 -2.957 1.00 96.56 93 ALA A CA 1
ATOM 744 C C . ALA A 1 93 ? -0.461 -2.852 -1.805 1.00 96.56 93 ALA A C 1
ATOM 746 O O . ALA A 1 93 ? -1.071 -3.290 -0.832 1.00 96.56 93 ALA A O 1
ATOM 747 N N . ALA A 1 94 ? 0.874 -2.888 -1.857 1.00 95.56 94 ALA A N 1
ATOM 748 C CA . ALA A 1 94 ? 1.691 -3.460 -0.790 1.00 95.56 94 ALA A CA 1
ATOM 749 C C . ALA A 1 94 ? 1.558 -2.705 0.536 1.00 95.56 94 ALA A C 1
ATOM 751 O O . ALA A 1 94 ? 1.535 -3.339 1.593 1.00 95.56 94 ALA A O 1
ATOM 752 N N . HIS A 1 95 ? 1.434 -1.374 0.494 1.00 95.81 95 HIS A N 1
ATOM 753 C CA . HIS A 1 95 ? 1.145 -0.579 1.685 1.00 95.81 95 HIS A CA 1
ATOM 754 C C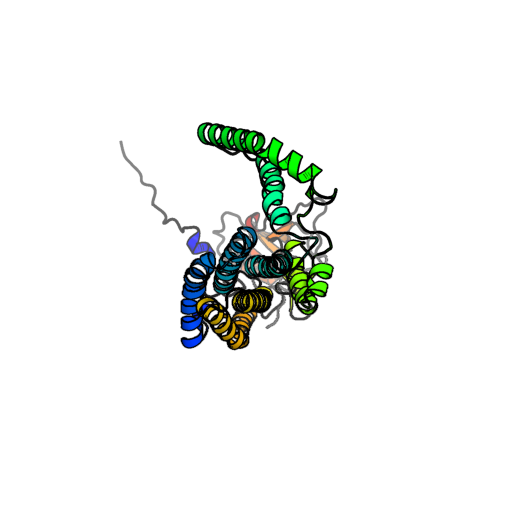 . HIS A 1 95 ? -0.187 -1.002 2.319 1.00 95.81 95 HIS A C 1
ATOM 756 O O . HIS A 1 95 ? -0.221 -1.305 3.511 1.00 95.81 95 HIS A O 1
ATOM 762 N N . ALA A 1 96 ? -1.256 -1.079 1.522 1.00 97.75 96 ALA A N 1
ATOM 763 C CA . ALA A 1 96 ? -2.581 -1.476 1.992 1.00 97.75 96 ALA A CA 1
ATOM 764 C C . ALA A 1 96 ? -2.599 -2.913 2.548 1.00 97.75 96 ALA A C 1
ATOM 766 O O . ALA A 1 96 ? -3.059 -3.141 3.666 1.00 97.75 96 ALA A O 1
ATOM 767 N N . ALA A 1 97 ? -2.009 -3.875 1.829 1.00 97.88 97 ALA A N 1
ATOM 768 C CA . ALA A 1 97 ? -1.916 -5.269 2.267 1.00 97.88 97 ALA A CA 1
ATOM 769 C C . ALA A 1 97 ? -1.134 -5.422 3.583 1.00 97.88 97 ALA A C 1
ATOM 771 O O . ALA A 1 97 ? -1.556 -6.154 4.481 1.00 97.88 97 ALA A O 1
ATOM 772 N N . ARG A 1 98 ? -0.019 -4.692 3.730 1.00 96.75 98 ARG A N 1
ATOM 773 C CA . ARG A 1 98 ? 0.758 -4.650 4.975 1.00 96.75 98 ARG A CA 1
ATOM 774 C C . ARG A 1 98 ? -0.083 -4.107 6.131 1.00 96.75 98 ARG A C 1
ATOM 776 O O . ARG A 1 98 ? -0.110 -4.724 7.196 1.00 96.75 98 ARG A O 1
ATOM 783 N N . ALA A 1 99 ? -0.749 -2.969 5.928 1.00 97.69 99 ALA A N 1
ATOM 784 C CA . ALA A 1 99 ? -1.614 -2.360 6.937 1.00 97.69 99 ALA A CA 1
ATOM 785 C C . ALA A 1 99 ? -2.723 -3.329 7.369 1.00 97.69 99 ALA A C 1
ATOM 787 O O . ALA A 1 99 ? -2.996 -3.461 8.556 1.00 97.69 99 ALA A O 1
ATOM 788 N N . MET A 1 100 ? -3.291 -4.087 6.432 1.00 98.00 100 MET A N 1
ATOM 789 C CA . MET A 1 100 ? -4.300 -5.103 6.724 1.00 98.00 100 MET A CA 1
ATOM 790 C C . MET A 1 100 ? -3.809 -6.218 7.651 1.00 98.00 100 MET A C 1
ATOM 792 O O . MET A 1 100 ? -4.550 -6.618 8.548 1.00 98.00 100 MET A O 1
ATOM 796 N N . PHE A 1 101 ? -2.567 -6.687 7.499 1.00 98.50 101 PHE A N 1
ATOM 797 C CA . PHE A 1 101 ? -1.985 -7.627 8.461 1.00 98.50 101 PHE A CA 1
ATOM 798 C C . PHE A 1 101 ? -1.800 -6.974 9.840 1.00 98.50 101 PHE A C 1
ATOM 800 O O . PHE A 1 101 ? -2.130 -7.577 10.860 1.00 98.50 101 PHE A O 1
ATOM 807 N N . GLU A 1 102 ? -1.344 -5.717 9.898 1.00 98.31 102 GLU A N 1
ATOM 808 C CA . GLU A 1 102 ? -1.266 -4.972 11.163 1.00 98.31 102 GLU A CA 1
ATOM 809 C C . GLU A 1 102 ? -2.651 -4.834 11.821 1.00 98.31 102 GLU A C 1
ATOM 811 O O . GLU A 1 102 ? -2.779 -5.067 13.023 1.00 98.31 102 GLU A O 1
ATOM 816 N N . HIS A 1 103 ? -3.700 -4.527 11.050 1.00 98.56 103 HIS A N 1
ATOM 817 C CA . HIS A 1 103 ? -5.082 -4.448 11.535 1.00 98.56 103 HIS A CA 1
ATOM 818 C C . HIS A 1 103 ? -5.591 -5.786 12.055 1.00 98.56 103 HIS A C 1
ATOM 820 O O . HIS A 1 103 ? -6.223 -5.805 13.106 1.00 98.56 103 HIS A O 1
ATOM 826 N N . LEU A 1 104 ? -5.278 -6.898 11.384 1.00 98.69 104 LEU A N 1
ATOM 827 C CA . LEU A 1 104 ? -5.611 -8.241 11.860 1.00 98.69 104 LEU A CA 1
ATOM 828 C C . LEU A 1 104 ? -4.998 -8.510 13.241 1.00 98.69 104 LEU A C 1
ATOM 830 O O . LEU A 1 104 ? -5.707 -8.914 14.162 1.00 98.69 104 LEU A O 1
ATOM 834 N N . ILE A 1 105 ? -3.700 -8.244 13.417 1.00 98.56 105 ILE A N 1
ATOM 835 C CA . ILE A 1 105 ? -3.036 -8.449 14.714 1.00 98.56 105 ILE A CA 1
ATOM 836 C C . ILE A 1 105 ? -3.589 -7.488 15.773 1.00 98.56 105 ILE A C 1
ATOM 838 O O . ILE A 1 105 ? -3.805 -7.883 16.919 1.00 98.56 105 ILE A O 1
ATOM 842 N N . ASN A 1 106 ? -3.855 -6.233 15.402 1.00 98.50 106 ASN A N 1
ATOM 843 C CA . ASN A 1 106 ? -4.463 -5.253 16.299 1.00 98.50 106 ASN A CA 1
ATOM 844 C C . ASN A 1 106 ? -5.868 -5.694 16.740 1.00 98.50 106 ASN A C 1
ATOM 846 O O . ASN A 1 106 ? -6.191 -5.548 17.914 1.00 98.50 106 ASN A O 1
ATOM 850 N N . LEU A 1 107 ? -6.673 -6.258 15.833 1.00 98.50 107 LEU A N 1
ATOM 851 C CA . LEU A 1 107 ? -8.006 -6.781 16.126 1.00 98.50 107 LEU A CA 1
ATOM 852 C C . LEU A 1 107 ? -7.937 -7.937 17.130 1.00 98.50 107 LEU A C 1
ATOM 854 O O . LEU A 1 107 ? -8.644 -7.923 18.135 1.00 98.50 107 LEU A O 1
ATOM 858 N N . CYS A 1 108 ? -7.054 -8.910 16.891 1.00 97.94 108 CYS A N 1
ATOM 859 C CA . CYS A 1 108 ? -6.845 -10.027 17.813 1.00 97.94 108 CYS A CA 1
ATOM 860 C C . CYS A 1 108 ? -6.412 -9.543 19.204 1.00 97.94 108 CYS A C 1
ATOM 862 O O . CYS A 1 108 ? -6.911 -10.037 20.217 1.00 97.94 108 CYS A O 1
ATOM 864 N N . ASP A 1 109 ? -5.528 -8.545 19.257 1.00 98.06 109 ASP A N 1
ATOM 865 C CA . ASP A 1 109 ? -5.084 -7.948 20.510 1.00 98.06 109 ASP A CA 1
ATOM 866 C C . ASP A 1 109 ? -6.212 -7.277 21.284 1.00 98.06 109 ASP A C 1
ATOM 868 O O . ASP A 1 109 ? -6.391 -7.590 22.456 1.00 98.06 109 ASP A O 1
ATOM 872 N N . VAL A 1 110 ? -6.992 -6.393 20.658 1.00 97.44 110 VAL A N 1
ATOM 873 C CA . VAL A 1 110 ? -8.046 -5.675 21.393 1.00 97.44 110 VAL A CA 1
ATOM 874 C C . VAL A 1 110 ? -9.163 -6.608 21.864 1.00 97.44 110 VAL A C 1
ATOM 876 O O . VAL A 1 110 ? -9.771 -6.340 22.894 1.00 97.44 110 VAL A O 1
ATOM 879 N N . ILE A 1 111 ? -9.399 -7.719 21.153 1.00 95.75 111 ILE A N 1
ATOM 880 C CA . ILE A 1 111 ? -10.400 -8.724 21.537 1.00 95.75 111 ILE A CA 1
ATOM 881 C C . ILE A 1 111 ? -9.886 -9.635 22.662 1.00 95.75 111 ILE A C 1
ATOM 883 O O . ILE A 1 111 ? -10.665 -10.022 23.531 1.00 95.75 111 ILE A O 1
ATOM 887 N N . SER A 1 112 ? -8.602 -10.011 22.643 1.00 92.94 112 SER A N 1
ATOM 888 C CA . SER A 1 112 ? -8.119 -11.171 23.418 1.00 92.94 112 SER A CA 1
ATOM 889 C C . SER A 1 112 ? -6.943 -10.885 24.356 1.00 92.94 112 SER A C 1
ATOM 891 O O . SER A 1 112 ? -6.623 -11.720 25.201 1.00 92.94 112 SER A O 1
ATOM 893 N N . SER A 1 113 ? -6.258 -9.748 24.220 1.00 90.25 113 SER A N 1
ATOM 894 C CA . SER A 1 113 ? -5.043 -9.443 24.983 1.00 90.25 113 SER A CA 1
ATOM 895 C C . SER A 1 113 ? -5.344 -8.756 26.312 1.00 90.25 113 SER A C 1
ATOM 897 O O . SER A 1 113 ? -6.092 -7.783 26.382 1.00 90.25 113 SER A O 1
ATOM 899 N N . THR A 1 114 ? -4.661 -9.194 27.370 1.00 89.31 114 THR A N 1
ATOM 900 C CA . THR A 1 114 ? -4.668 -8.507 28.671 1.00 89.31 114 THR A CA 1
ATOM 901 C C . THR A 1 114 ? -3.756 -7.278 28.698 1.00 89.31 114 THR A C 1
ATOM 903 O O . THR A 1 114 ? -3.991 -6.357 29.474 1.00 89.31 114 THR A O 1
ATOM 906 N N . ASP A 1 115 ? -2.708 -7.258 27.866 1.00 90.00 115 ASP A N 1
ATOM 907 C CA . ASP A 1 115 ? -1.706 -6.184 27.826 1.00 90.00 115 ASP A CA 1
ATOM 908 C C . ASP A 1 115 ? -2.048 -5.110 26.774 1.00 90.00 115 ASP A C 1
ATOM 910 O O . ASP A 1 115 ? -1.851 -3.911 27.005 1.00 90.00 115 ASP A O 1
ATOM 914 N N . ASN A 1 116 ? -2.554 -5.536 25.612 1.00 93.94 116 ASN A N 1
ATOM 915 C CA . ASN A 1 116 ? -2.839 -4.694 24.446 1.00 93.94 116 ASN A CA 1
ATOM 916 C C . ASN A 1 116 ? -4.339 -4.383 24.355 1.00 93.94 116 ASN A C 1
ATOM 918 O O . ASN A 1 116 ? -5.017 -4.773 23.411 1.00 93.94 116 ASN A O 1
ATOM 922 N N . THR A 1 117 ? -4.848 -3.680 25.365 1.00 95.31 117 THR A N 1
ATOM 923 C CA . THR A 1 117 ? -6.287 -3.452 25.564 1.00 95.31 117 THR A CA 1
ATOM 924 C C . THR A 1 117 ? -6.904 -2.429 24.590 1.00 95.31 117 THR A C 1
ATOM 926 O O . THR A 1 117 ? -6.184 -1.578 24.046 1.00 95.31 117 THR A O 1
ATOM 929 N N . PRO A 1 118 ? -8.246 -2.426 24.426 1.00 97.50 118 PRO A N 1
ATOM 930 C CA . PRO A 1 118 ? -8.970 -1.406 23.658 1.00 97.50 118 PRO A CA 1
ATOM 931 C C . PRO A 1 118 ? -8.640 0.035 24.078 1.00 97.50 118 PRO A C 1
ATOM 933 O O . PRO A 1 118 ? -8.352 0.883 23.232 1.00 97.50 118 PRO A O 1
ATOM 936 N N . ASP A 1 119 ? -8.598 0.312 25.385 1.00 97.19 119 ASP A N 1
ATOM 937 C CA . ASP A 1 119 ? -8.231 1.627 25.929 1.00 97.19 119 ASP A CA 1
ATOM 938 C C . ASP A 1 119 ? -6.842 2.067 25.466 1.00 97.19 119 ASP A C 1
ATOM 940 O O . ASP A 1 119 ? -6.644 3.207 25.041 1.00 97.19 119 ASP A O 1
ATOM 944 N N . ARG A 1 120 ? -5.869 1.151 25.531 1.00 96.88 120 ARG A N 1
ATOM 945 C CA . ARG A 1 120 ? -4.486 1.416 25.137 1.00 96.88 120 ARG A CA 1
ATOM 946 C C . ARG A 1 120 ? -4.402 1.780 23.655 1.00 96.88 120 ARG A C 1
ATOM 948 O O . ARG A 1 120 ? -3.720 2.741 23.301 1.00 96.88 120 ARG A O 1
ATOM 955 N N . TYR A 1 121 ? -5.130 1.064 22.797 1.00 97.69 121 TYR A N 1
ATOM 956 C CA . TYR A 1 121 ? -5.250 1.391 21.375 1.00 97.69 121 TYR A CA 1
ATOM 957 C C . TYR A 1 121 ? -5.871 2.782 21.159 1.00 97.69 121 TYR A C 1
ATOM 959 O O . TYR A 1 121 ? -5.299 3.629 20.467 1.00 97.69 121 TYR A O 1
ATOM 967 N N . LEU A 1 122 ? -7.020 3.054 21.788 1.00 98.00 122 LEU A N 1
ATOM 968 C CA . LEU A 1 122 ? -7.770 4.298 21.595 1.00 98.00 122 LEU A CA 1
ATOM 969 C C . LEU A 1 122 ? -7.020 5.529 22.100 1.00 98.00 122 LEU A C 1
ATOM 971 O O . LEU A 1 122 ? -7.026 6.566 21.434 1.00 98.00 122 LEU A O 1
ATOM 975 N N . GLU A 1 123 ? -6.363 5.435 23.253 1.00 97.75 123 GLU A N 1
ATOM 976 C CA . GLU A 1 123 ? -5.605 6.542 23.835 1.00 97.75 123 GLU A CA 1
ATOM 977 C C . GLU A 1 123 ? -4.377 6.913 22.985 1.00 97.75 123 GLU A C 1
ATOM 979 O O . GLU A 1 123 ? -3.946 8.071 22.994 1.00 97.75 123 GLU A O 1
ATOM 984 N N . HIS A 1 124 ? -3.852 5.990 22.169 1.00 97.44 124 HIS A N 1
ATOM 985 C CA . HIS A 1 124 ? -2.690 6.260 21.319 1.00 97.44 124 HIS A CA 1
ATOM 986 C C . HIS A 1 124 ? -2.975 7.301 20.227 1.00 97.44 124 HIS A C 1
ATOM 988 O O . HIS A 1 124 ? -2.058 7.973 19.756 1.00 97.44 124 HIS A O 1
ATOM 994 N N . ARG A 1 125 ? -4.249 7.554 19.890 1.00 96.94 125 ARG A N 1
ATOM 995 C CA . ARG A 1 125 ? -4.636 8.664 18.998 1.00 96.94 125 ARG A CA 1
ATOM 996 C C . ARG A 1 125 ? -4.093 10.019 19.466 1.00 96.94 125 ARG A C 1
ATOM 998 O O . ARG A 1 125 ? -3.867 10.907 18.647 1.00 96.94 125 ARG A O 1
ATOM 1005 N N . HIS A 1 126 ? -3.890 10.189 20.775 1.00 97.75 126 HIS A N 1
ATOM 1006 C CA . HIS A 1 126 ? -3.351 11.419 21.350 1.00 97.75 126 HIS A CA 1
ATOM 1007 C C . HIS A 1 126 ? -1.862 11.599 21.032 1.00 97.75 126 HIS A C 1
ATOM 1009 O O . HIS A 1 126 ? -1.411 12.732 20.890 1.00 97.75 126 HIS A O 1
ATOM 1015 N N . VAL A 1 127 ? -1.112 10.508 20.841 1.00 97.00 127 VAL A N 1
ATOM 1016 C CA . VAL A 1 127 ? 0.277 10.565 20.358 1.00 97.00 127 VAL A CA 1
ATOM 1017 C C . VAL A 1 127 ? 0.302 11.099 18.925 1.00 97.00 127 VAL A C 1
ATOM 1019 O O . VAL A 1 127 ? 1.022 12.053 18.636 1.00 97.00 127 VAL A O 1
ATOM 1022 N N . THR A 1 128 ? -0.533 10.547 18.040 1.00 95.94 128 THR A N 1
ATOM 1023 C CA . THR A 1 128 ? -0.633 11.005 16.645 1.00 95.94 128 THR A CA 1
ATOM 1024 C C . THR A 1 128 ? -1.105 12.456 16.554 1.00 95.94 128 THR A C 1
ATOM 1026 O O . THR A 1 128 ? -0.535 13.245 15.805 1.00 95.94 128 THR A O 1
ATOM 1029 N N . ALA A 1 129 ? -2.115 12.847 17.335 1.00 97.19 129 ALA A N 1
ATOM 1030 C CA . ALA A 1 129 ? -2.616 14.221 17.350 1.00 97.19 129 ALA A CA 1
ATOM 1031 C C . ALA A 1 129 ? -1.547 15.240 17.796 1.00 97.19 129 ALA A C 1
ATOM 1033 O O . ALA A 1 129 ? -1.448 16.318 17.206 1.00 97.19 129 ALA A O 1
ATOM 1034 N N . ASP A 1 130 ? -0.715 14.891 18.781 1.00 97.69 130 ASP A N 1
ATOM 1035 C CA . ASP A 1 130 ? 0.420 15.715 19.210 1.00 97.69 130 ASP A CA 1
ATOM 1036 C C . ASP A 1 130 ? 1.468 15.855 18.100 1.00 97.69 130 ASP A C 1
ATOM 1038 O O . ASP A 1 130 ? 1.826 16.980 17.744 1.00 97.69 130 ASP A O 1
ATOM 1042 N N . GLN A 1 131 ? 1.868 14.745 17.468 1.00 96.88 131 GLN A N 1
ATOM 1043 C CA . GLN A 1 131 ? 2.797 14.751 16.329 1.00 96.88 131 GLN A CA 1
ATOM 1044 C C . GLN A 1 131 ? 2.288 15.628 15.175 1.00 96.88 131 GLN A C 1
ATOM 1046 O O . GLN A 1 131 ? 3.028 16.466 14.658 1.00 96.88 131 GLN A O 1
ATOM 1051 N N . VAL A 1 132 ? 1.008 15.494 14.811 1.00 97.06 132 VAL A N 1
ATOM 1052 C CA . VAL A 1 132 ? 0.371 16.321 13.774 1.00 97.06 132 VAL A CA 1
ATOM 1053 C C . VAL A 1 132 ? 0.395 17.801 14.163 1.00 97.06 132 VAL A C 1
ATOM 1055 O O . VAL A 1 132 ? 0.733 18.641 13.334 1.00 97.06 132 VAL A O 1
ATOM 1058 N N . SER A 1 133 ? 0.097 18.141 15.421 1.00 97.81 133 SER A N 1
ATOM 1059 C CA . SER A 1 133 ? 0.073 19.534 15.904 1.00 97.81 133 SER A CA 1
ATOM 1060 C C . SER A 1 133 ? 1.440 20.243 15.857 1.00 97.81 133 SER A C 1
ATOM 1062 O O . SER A 1 133 ? 1.517 21.478 15.790 1.00 97.81 133 SER A O 1
ATOM 1064 N N . GLN A 1 134 ? 2.522 19.461 15.873 1.00 96.94 134 GLN A N 1
ATOM 1065 C CA . GLN A 1 134 ? 3.906 19.931 15.806 1.00 96.94 134 GLN A CA 1
ATOM 1066 C C . GLN A 1 134 ? 4.422 20.024 14.360 1.00 96.94 134 GLN A C 1
ATOM 1068 O O . GLN A 1 134 ? 5.431 20.683 14.103 1.00 96.94 134 GLN A O 1
ATOM 1073 N N . HIS A 1 135 ? 3.728 19.415 13.396 1.00 95.50 135 HIS A N 1
ATOM 1074 C CA . HIS A 1 135 ? 4.152 19.363 12.002 1.00 95.50 135 HIS A CA 1
ATOM 1075 C C . HIS A 1 135 ? 3.846 20.679 11.269 1.00 95.50 135 HIS A C 1
ATOM 1077 O O . HIS A 1 135 ? 2.781 20.852 10.685 1.00 95.50 135 HIS A O 1
ATOM 1083 N N . ARG A 1 136 ? 4.781 21.638 11.332 1.00 97.25 136 ARG A N 1
ATOM 1084 C CA . ARG A 1 136 ? 4.552 23.033 10.890 1.00 97.25 136 ARG A CA 1
ATOM 1085 C C . ARG A 1 136 ? 5.350 23.489 9.673 1.00 97.25 136 ARG A C 1
ATOM 1087 O O . ARG A 1 136 ? 5.127 24.598 9.202 1.00 97.25 136 ARG A O 1
ATOM 1094 N N . TRP A 1 137 ? 6.261 22.665 9.160 1.00 96.69 137 TRP A N 1
ATOM 1095 C CA . TRP A 1 137 ? 7.207 23.071 8.110 1.00 96.69 137 TRP A CA 1
ATOM 1096 C C . TRP A 1 137 ? 6.524 23.560 6.819 1.00 96.69 137 TRP A C 1
ATOM 1098 O O . TRP A 1 137 ? 7.052 24.436 6.146 1.00 96.69 137 TRP A O 1
ATOM 1108 N N . TYR A 1 138 ? 5.345 23.024 6.487 1.00 96.19 138 TYR A N 1
ATOM 1109 C CA . TYR A 1 138 ? 4.632 23.343 5.247 1.00 96.19 138 TYR A CA 1
ATOM 1110 C C . TYR A 1 138 ? 3.750 24.595 5.347 1.00 96.19 138 TYR A C 1
ATOM 1112 O O . TYR A 1 138 ? 3.208 25.032 4.335 1.00 96.19 138 TYR A O 1
ATOM 1120 N N . LEU A 1 139 ? 3.582 25.189 6.537 1.00 97.69 139 LEU A N 1
ATOM 1121 C CA . LEU A 1 139 ? 2.697 26.347 6.722 1.00 97.69 139 LEU A CA 1
ATOM 1122 C C . LEU A 1 139 ? 3.104 27.530 5.837 1.00 97.69 139 LEU A C 1
ATOM 1124 O O . LEU A 1 139 ? 2.244 28.273 5.364 1.00 97.69 139 LEU A O 1
ATOM 1128 N N . ASP A 1 140 ? 4.402 27.682 5.578 1.00 96.94 140 ASP A N 1
ATOM 1129 C CA . ASP A 1 140 ? 4.920 28.763 4.745 1.00 96.94 140 ASP A CA 1
ATOM 1130 C C . ASP A 1 140 ? 4.676 28.562 3.245 1.00 96.94 140 ASP A C 1
ATOM 1132 O O . ASP A 1 140 ? 4.732 29.536 2.495 1.00 96.94 140 ASP A O 1
ATOM 1136 N N . LEU A 1 141 ? 4.315 27.343 2.829 1.00 97.75 141 LEU A N 1
ATOM 1137 C CA . LEU A 1 141 ? 3.877 27.027 1.465 1.00 97.75 141 LEU A CA 1
ATOM 1138 C C . LEU A 1 141 ? 2.403 27.384 1.224 1.00 97.75 141 LEU A C 1
ATOM 1140 O O . LEU A 1 141 ? 1.938 27.330 0.090 1.00 97.75 141 LEU A O 1
ATOM 1144 N N . LEU A 1 142 ? 1.659 27.720 2.283 1.00 97.81 142 LEU A N 1
ATOM 1145 C CA . LEU A 1 142 ? 0.251 28.088 2.198 1.00 97.81 142 LEU A CA 1
ATOM 1146 C C . LEU A 1 142 ? 0.081 29.600 2.031 1.00 97.81 142 LEU A C 1
ATOM 1148 O O . LEU A 1 142 ? 0.791 30.402 2.657 1.00 97.81 142 LEU A O 1
ATOM 1152 N N . ASP A 1 143 ? -0.956 29.972 1.283 1.00 97.81 143 ASP A N 1
ATOM 1153 C CA . ASP A 1 143 ? -1.437 31.349 1.188 1.00 97.81 143 ASP A CA 1
ATOM 1154 C C . ASP A 1 143 ? -1.811 31.913 2.571 1.00 97.81 143 ASP A C 1
ATOM 1156 O O . ASP A 1 143 ? -2.238 31.156 3.451 1.00 97.81 143 ASP A O 1
ATOM 1160 N N . PRO A 1 144 ? -1.739 33.240 2.796 1.00 98.25 144 PRO A N 1
ATOM 1161 C CA . PRO A 1 144 ? -1.892 33.832 4.130 1.00 98.25 144 PRO A CA 1
ATOM 1162 C C . PRO A 1 144 ? -3.176 33.437 4.881 1.00 98.25 144 PRO A C 1
ATOM 1164 O O . PRO A 1 144 ? -3.137 33.168 6.085 1.00 98.25 144 PRO A O 1
ATOM 1167 N N . ALA A 1 145 ? -4.316 33.363 4.185 1.00 98.25 145 ALA A N 1
ATOM 1168 C CA . ALA A 1 145 ? -5.593 32.977 4.788 1.00 98.25 145 ALA A CA 1
ATOM 1169 C C . ALA A 1 145 ? -5.618 31.493 5.199 1.00 98.25 145 ALA A C 1
ATOM 1171 O O . ALA A 1 145 ? -6.038 31.163 6.312 1.00 98.25 145 ALA A O 1
ATOM 1172 N N . ALA A 1 146 ? -5.126 30.606 4.327 1.00 98.06 146 ALA A N 1
ATOM 1173 C CA . ALA A 1 146 ? -5.023 29.174 4.594 1.00 98.06 146 ALA A CA 1
ATOM 1174 C C . ALA A 1 146 ? -4.006 28.888 5.706 1.00 98.06 146 ALA A C 1
ATOM 1176 O O . ALA A 1 146 ? -4.306 28.134 6.630 1.00 98.06 146 ALA A O 1
ATOM 1177 N N . ARG A 1 147 ? -2.855 29.571 5.684 1.00 98.44 147 ARG A N 1
ATOM 1178 C CA . ARG A 1 147 ? -1.823 29.509 6.724 1.00 98.44 147 ARG A CA 1
ATOM 1179 C C . ARG A 1 147 ? -2.380 29.856 8.094 1.00 98.44 147 ARG A C 1
ATOM 1181 O O . ARG A 1 147 ? -2.152 29.114 9.045 1.00 98.44 147 ARG A O 1
ATOM 1188 N N . LYS A 1 148 ? -3.117 30.968 8.206 1.00 98.44 148 LYS A N 1
ATOM 1189 C CA . LYS A 1 148 ? -3.736 31.381 9.473 1.00 98.44 148 LYS A CA 1
ATOM 1190 C C . LYS A 1 148 ? -4.716 30.319 9.974 1.00 98.44 148 LYS A C 1
ATOM 1192 O O . LYS A 1 148 ? -4.595 29.876 11.110 1.00 98.44 148 LYS A O 1
ATOM 1197 N N . LYS A 1 149 ? -5.633 29.869 9.111 1.00 98.44 149 LYS A N 1
ATOM 1198 C CA . LYS A 1 149 ? -6.629 28.841 9.451 1.00 98.44 149 LYS A CA 1
ATOM 1199 C C . LYS A 1 149 ? -5.974 27.536 9.909 1.00 98.44 149 LYS A C 1
ATOM 1201 O O . LYS A 1 149 ? -6.402 26.954 10.903 1.00 98.44 149 LYS A O 1
ATOM 1206 N N . GLU A 1 150 ? -4.946 27.085 9.197 1.00 98.25 150 GLU A N 1
ATOM 1207 C CA . GLU A 1 150 ? -4.257 25.838 9.514 1.00 98.25 150 GLU A CA 1
ATOM 1208 C C . GLU A 1 150 ? -3.430 25.959 10.795 1.00 98.25 150 GLU A C 1
ATOM 1210 O O . GLU A 1 150 ? -3.508 25.090 11.660 1.00 98.25 150 GLU A O 1
ATOM 1215 N N . LYS A 1 151 ? -2.731 27.081 10.995 1.00 98.44 151 LYS A N 1
ATOM 1216 C CA . LYS A 1 151 ? -2.047 27.375 12.259 1.00 98.44 151 LYS A CA 1
ATOM 1217 C C . LYS A 1 151 ? -3.018 27.332 13.442 1.00 98.44 151 LYS A C 1
ATOM 1219 O O . LYS A 1 151 ? -2.743 26.638 14.419 1.00 98.44 151 LYS A O 1
ATOM 1224 N N . ASP A 1 152 ? -4.165 28.002 13.335 1.00 98.38 152 ASP A N 1
ATOM 1225 C CA . ASP A 1 152 ? -5.183 28.023 14.391 1.00 98.38 152 ASP A CA 1
ATOM 1226 C C . ASP A 1 152 ? -5.738 26.609 14.671 1.00 98.38 152 ASP A C 1
ATOM 1228 O O . ASP A 1 152 ? -5.967 26.240 15.830 1.00 98.38 152 ASP A O 1
ATOM 1232 N N . ARG A 1 153 ? -5.911 25.781 13.626 1.00 98.31 153 ARG A N 1
ATOM 1233 C CA . ARG A 1 153 ? -6.307 24.367 13.746 1.00 98.31 153 ARG A CA 1
ATOM 1234 C C . ARG A 1 153 ? -5.258 23.553 14.506 1.00 98.31 153 ARG A C 1
ATOM 1236 O O . ARG A 1 153 ? -5.628 22.829 15.432 1.00 98.31 153 ARG A O 1
ATOM 1243 N N . LEU A 1 154 ? -3.977 23.682 14.153 1.00 98.44 154 LEU A N 1
ATOM 1244 C CA . LEU A 1 154 ? -2.867 22.987 14.818 1.00 98.44 154 LEU A CA 1
ATOM 1245 C C . LEU A 1 154 ? -2.704 23.443 16.276 1.00 98.44 154 LEU A C 1
ATOM 1247 O O . LEU A 1 154 ? -2.531 22.606 17.160 1.00 98.44 154 LEU A O 1
ATOM 1251 N N . ASP A 1 155 ? -2.841 24.741 16.561 1.00 98.31 155 ASP A N 1
ATOM 1252 C CA . ASP A 1 155 ? -2.785 25.294 17.924 1.00 98.31 155 ASP A CA 1
ATOM 1253 C C . ASP A 1 155 ? -3.963 24.805 18.785 1.00 98.31 155 ASP A C 1
ATOM 1255 O O . ASP A 1 155 ? -3.813 24.501 19.973 1.00 98.31 155 ASP A O 1
ATOM 1259 N N . LYS A 1 156 ? -5.163 24.691 18.203 1.00 98.44 156 LYS A N 1
ATOM 1260 C CA . LYS A 1 156 ? -6.317 24.068 18.870 1.00 98.44 156 LYS A CA 1
ATOM 1261 C C . LYS A 1 156 ? -6.081 22.575 19.119 1.00 98.44 156 LYS A C 1
ATOM 1263 O O . LYS A 1 156 ? -6.389 22.096 20.213 1.00 98.44 156 LYS A O 1
ATOM 1268 N N . LEU A 1 157 ? -5.527 21.850 18.147 1.00 98.19 157 LEU A N 1
ATOM 1269 C CA . LEU A 1 157 ? -5.213 20.425 18.280 1.00 98.19 157 LEU A CA 1
ATOM 1270 C C . LEU A 1 157 ? -4.195 20.180 19.402 1.00 98.19 157 LEU A C 1
ATOM 1272 O O . LEU A 1 157 ? -4.440 19.336 20.261 1.00 98.19 157 LEU A O 1
ATOM 1276 N N . ALA A 1 158 ? -3.123 20.976 19.462 1.00 97.88 158 ALA A N 1
ATOM 1277 C CA . ALA A 1 158 ? -2.125 20.916 20.531 1.00 97.88 158 ALA A CA 1
ATOM 1278 C C . ALA A 1 158 ? -2.765 21.128 21.914 1.00 97.88 158 ALA A C 1
ATOM 1280 O O . ALA A 1 158 ? -2.604 20.306 22.817 1.00 97.88 158 ALA A O 1
ATOM 1281 N N . ARG A 1 159 ? -3.569 22.193 22.069 1.00 98.00 159 ARG A N 1
ATOM 1282 C CA . ARG A 1 159 ? -4.248 22.506 23.341 1.00 98.00 159 ARG A CA 1
ATOM 1283 C C . ARG A 1 159 ? -5.198 21.402 23.797 1.00 98.00 159 ARG A C 1
ATOM 1285 O O . ARG A 1 159 ? -5.204 21.050 24.971 1.00 98.00 159 ARG A O 1
ATOM 1292 N N . THR A 1 160 ? -5.997 20.859 22.881 1.00 97.81 160 THR A N 1
ATOM 1293 C CA . THR A 1 160 ? -6.993 19.817 23.199 1.00 97.81 160 THR A CA 1
ATOM 1294 C C . THR A 1 160 ? -6.370 18.441 23.444 1.00 97.81 160 THR A C 1
ATOM 1296 O O . THR A 1 160 ? -6.967 17.619 24.134 1.00 97.81 160 THR A O 1
ATOM 1299 N N . THR A 1 161 ? -5.157 18.199 22.940 1.00 97.56 161 THR A N 1
ATOM 1300 C CA . THR A 1 161 ? -4.454 16.913 23.074 1.00 97.56 161 THR A CA 1
ATOM 1301 C C . THR A 1 161 ? -3.536 16.850 24.297 1.00 97.56 161 THR A C 1
ATOM 1303 O O . THR A 1 161 ? -3.319 15.765 24.832 1.00 97.56 161 THR A O 1
ATOM 1306 N N . ALA A 1 162 ? -3.033 17.990 24.784 1.00 97.38 162 ALA A N 1
ATOM 1307 C CA . ALA A 1 162 ? -1.998 18.041 25.819 1.00 97.38 162 ALA A CA 1
ATOM 1308 C C . ALA A 1 162 ? -2.350 17.278 27.113 1.00 97.38 162 ALA A C 1
ATOM 1310 O O . ALA A 1 162 ? -1.557 16.463 27.587 1.00 97.38 162 ALA A O 1
ATOM 1311 N N . ALA A 1 163 ? -3.533 17.519 27.690 1.00 98.00 163 ALA A N 1
ATOM 1312 C CA . ALA A 1 163 ? -3.937 16.864 28.936 1.00 98.00 163 ALA A CA 1
ATOM 1313 C C . ALA A 1 163 ? -4.244 15.359 28.754 1.00 98.00 163 ALA A C 1
ATOM 1315 O O . ALA A 1 163 ? -3.671 14.566 29.507 1.00 98.00 163 ALA A O 1
ATOM 1316 N N . PRO A 1 164 ? -5.044 14.930 27.751 1.00 97.69 164 PRO A N 1
ATOM 1317 C CA . PRO A 1 164 ? -5.245 13.506 27.469 1.00 97.69 164 PRO A CA 1
ATOM 1318 C C . PRO A 1 164 ? -3.946 12.745 27.185 1.00 97.69 164 PRO A C 1
ATOM 1320 O O . PRO A 1 164 ? -3.753 11.651 27.709 1.00 97.69 164 PRO A O 1
ATOM 1323 N N . LEU A 1 165 ? -3.018 13.333 26.420 1.00 97.25 165 LEU A N 1
ATOM 1324 C CA . LEU A 1 165 ? -1.723 12.709 26.148 1.00 97.25 165 LEU A CA 1
ATOM 1325 C C . LEU A 1 165 ? -0.905 12.531 27.430 1.00 97.25 165 LEU A C 1
ATOM 1327 O O . LEU A 1 165 ? -0.343 11.462 27.652 1.00 97.25 165 LEU A O 1
ATOM 1331 N N . LYS A 1 166 ? -0.846 13.554 28.293 1.00 97.12 166 LYS A N 1
ATOM 1332 C CA . LYS A 1 166 ? -0.134 13.462 29.576 1.00 97.12 166 LYS A CA 1
ATOM 1333 C C . LYS A 1 166 ? -0.704 12.345 30.455 1.00 97.12 166 LYS A C 1
ATOM 1335 O O . LYS A 1 166 ? 0.071 11.615 31.065 1.00 97.12 166 LYS A O 1
ATOM 1340 N N . ALA A 1 167 ? -2.030 12.204 30.504 1.00 97.38 167 ALA A N 1
ATOM 1341 C CA . ALA A 1 167 ? -2.689 11.130 31.244 1.00 97.38 167 ALA A CA 1
ATOM 1342 C C . ALA A 1 167 ? -2.343 9.745 30.669 1.00 97.38 167 ALA A C 1
ATOM 1344 O O . ALA A 1 167 ? -1.923 8.867 31.420 1.00 97.38 167 ALA A O 1
ATOM 1345 N N . ALA A 1 168 ? -2.418 9.576 29.346 1.00 96.88 168 ALA A N 1
ATOM 1346 C CA . ALA A 1 168 ? -2.074 8.319 28.679 1.00 96.88 168 ALA A CA 1
ATOM 1347 C C . ALA A 1 168 ? -0.594 7.936 28.885 1.00 96.88 168 ALA A C 1
ATOM 1349 O O . ALA A 1 168 ? -0.284 6.795 29.212 1.00 96.88 168 ALA A O 1
ATOM 1350 N N . LEU A 1 169 ? 0.334 8.894 28.769 1.00 96.25 169 LEU A N 1
ATOM 1351 C CA . LEU A 1 169 ? 1.767 8.656 29.000 1.00 96.25 169 LEU A CA 1
ATOM 1352 C C . LEU A 1 169 ? 2.103 8.325 30.460 1.00 96.25 169 LEU A C 1
ATOM 1354 O O . LEU A 1 169 ? 3.121 7.686 30.707 1.00 96.25 169 LEU A O 1
ATOM 1358 N N . ALA A 1 170 ? 1.284 8.769 31.417 1.00 96.44 170 ALA A N 1
ATOM 1359 C CA . ALA A 1 170 ? 1.422 8.389 32.821 1.00 96.44 170 ALA A CA 1
ATOM 1360 C C . ALA A 1 170 ? 0.817 7.003 33.111 1.00 96.44 170 ALA A C 1
ATOM 1362 O O . ALA A 1 170 ? 1.319 6.290 33.976 1.00 96.44 170 ALA A O 1
ATOM 1363 N N . LYS A 1 171 ? -0.254 6.629 32.394 1.00 96.31 171 LYS A N 1
ATOM 1364 C CA . LYS A 1 171 ? -0.956 5.341 32.523 1.00 96.31 171 LYS A CA 1
ATOM 1365 C C . LYS A 1 171 ? -0.170 4.186 31.894 1.00 96.31 171 LYS A C 1
ATOM 1367 O O . LYS A 1 171 ? -0.131 3.095 32.458 1.00 96.31 171 LYS A O 1
ATOM 1372 N N . TRP A 1 172 ? 0.447 4.406 30.733 1.00 95.50 172 TRP A N 1
ATOM 1373 C CA . TRP A 1 172 ? 1.098 3.353 29.948 1.00 95.50 172 TRP A CA 1
ATOM 1374 C C . TRP A 1 172 ? 2.626 3.368 30.055 1.00 95.50 172 TRP A C 1
ATOM 1376 O O . TRP A 1 172 ? 3.252 4.354 30.428 1.00 95.50 172 TRP A O 1
ATOM 1386 N N . THR A 1 173 ? 3.246 2.238 29.705 1.00 86.69 173 THR A N 1
ATOM 1387 C CA . THR A 1 173 ? 4.702 2.043 29.779 1.00 86.69 173 THR A CA 1
ATOM 1388 C C . THR A 1 173 ? 5.478 3.004 28.869 1.00 86.69 173 THR A C 1
ATOM 1390 O O . THR A 1 173 ? 4.954 3.524 27.886 1.00 86.69 173 THR A O 1
ATOM 1393 N N . THR A 1 174 ? 6.778 3.180 29.134 1.00 81.25 174 THR A N 1
ATOM 1394 C CA . THR A 1 174 ? 7.674 4.128 28.436 1.00 81.25 174 THR A CA 1
ATOM 1395 C C . THR A 1 174 ? 7.697 3.974 26.905 1.00 81.25 174 THR A C 1
ATOM 1397 O O . THR A 1 174 ? 7.999 4.926 26.188 1.00 81.25 174 THR A O 1
ATOM 1400 N N . GLY A 1 175 ? 7.357 2.790 26.384 1.00 89.00 175 GLY A N 1
ATOM 1401 C CA . GLY A 1 175 ? 7.266 2.517 24.947 1.00 89.00 175 GLY A CA 1
ATOM 1402 C C . GLY A 1 175 ? 6.038 3.113 24.248 1.00 89.00 175 GLY A C 1
ATOM 1403 O O . GLY A 1 175 ? 6.068 3.256 23.028 1.00 89.00 175 GLY A O 1
ATOM 1404 N N . PHE A 1 176 ? 5.000 3.519 24.992 1.00 94.69 176 PHE A N 1
ATOM 1405 C CA . PHE A 1 176 ? 3.700 3.926 24.441 1.00 94.69 176 PHE A CA 1
ATOM 1406 C C . PHE A 1 176 ? 3.785 5.084 23.441 1.00 94.69 176 PHE A C 1
ATOM 1408 O O . PHE A 1 176 ? 3.051 5.121 22.464 1.00 94.69 176 PHE A O 1
ATOM 1415 N N . LYS A 1 177 ? 4.729 6.014 23.635 1.00 93.81 177 LYS A N 1
ATOM 1416 C CA . LYS A 1 177 ? 4.943 7.139 22.708 1.00 93.81 177 LYS A CA 1
ATOM 1417 C C . LYS A 1 177 ? 5.425 6.697 21.316 1.00 93.81 177 LYS A C 1
ATOM 1419 O O . LYS A 1 177 ? 5.281 7.451 20.360 1.00 93.81 177 LYS A O 1
ATOM 1424 N N . ARG A 1 178 ? 6.066 5.528 21.210 1.00 93.12 178 ARG A N 1
ATOM 1425 C CA . ARG A 1 178 ? 6.602 4.993 19.944 1.00 93.12 178 ARG A CA 1
ATOM 1426 C C . ARG A 1 178 ? 5.646 4.010 19.277 1.00 93.12 178 ARG A C 1
ATOM 1428 O O . ARG A 1 178 ? 5.699 3.858 18.064 1.00 93.12 178 ARG A O 1
ATOM 1435 N N . GLY A 1 179 ? 4.811 3.342 20.062 1.00 93.88 179 GLY A N 1
ATOM 1436 C CA . GLY A 1 179 ? 3.830 2.393 19.570 1.00 93.88 179 GLY A CA 1
ATOM 1437 C C . GLY A 1 179 ? 2.829 2.045 20.657 1.00 93.88 179 GLY A C 1
ATOM 1438 O O . GLY A 1 179 ? 3.176 1.957 21.837 1.00 93.88 179 GLY A O 1
ATOM 1439 N N . TRP A 1 180 ? 1.581 1.842 20.246 1.00 95.62 180 TRP A N 1
ATOM 1440 C CA . TRP A 1 180 ? 0.498 1.575 21.178 1.00 95.62 180 TRP A CA 1
ATOM 1441 C C . TRP A 1 180 ? 0.644 0.195 21.825 1.00 95.62 180 TRP A C 1
ATOM 1443 O O . TRP A 1 180 ? 0.512 0.100 23.035 1.00 95.62 180 TRP A O 1
ATOM 1453 N N . ALA A 1 181 ? 0.973 -0.852 21.068 1.00 95.69 181 ALA A N 1
ATOM 1454 C CA . ALA A 1 181 ? 1.058 -2.225 21.562 1.00 95.69 181 ALA A CA 1
ATOM 1455 C C . ALA A 1 181 ? 2.405 -2.545 22.237 1.00 95.69 181 ALA A C 1
ATOM 1457 O O . ALA A 1 181 ? 3.450 -1.975 21.918 1.00 95.69 181 ALA A O 1
ATOM 1458 N N . LYS A 1 182 ? 2.371 -3.478 23.190 1.00 94.12 182 LYS A N 1
ATOM 1459 C CA . LYS A 1 182 ? 3.536 -4.130 23.794 1.00 94.12 182 LYS A CA 1
ATOM 1460 C C . LYS A 1 182 ? 3.956 -5.324 22.929 1.00 94.12 182 LYS A C 1
ATOM 1462 O O . LYS A 1 182 ? 3.104 -6.061 22.436 1.00 94.12 182 LYS A O 1
ATOM 1467 N N . GLY A 1 183 ? 5.268 -5.520 22.806 1.00 93.69 183 GLY A N 1
ATOM 1468 C CA . GLY A 1 183 ? 5.863 -6.561 21.968 1.00 93.69 183 GLY A CA 1
ATOM 1469 C C . GLY A 1 183 ? 6.006 -6.140 20.505 1.00 93.69 183 GLY A C 1
ATOM 1470 O O . GLY A 1 183 ? 5.447 -5.136 20.057 1.00 93.69 183 GLY A O 1
ATOM 1471 N N . THR A 1 184 ? 6.799 -6.899 19.760 1.00 95.69 184 THR A N 1
ATOM 1472 C CA . THR A 1 184 ? 6.945 -6.729 18.311 1.00 95.69 184 THR A CA 1
ATOM 1473 C C . THR A 1 184 ? 5.729 -7.294 17.576 1.00 95.69 184 THR A C 1
ATOM 1475 O O . THR A 1 184 ? 5.001 -8.131 18.106 1.00 95.69 184 THR A O 1
ATOM 1478 N N . LEU A 1 185 ? 5.496 -6.866 16.329 1.00 96.19 185 LEU A N 1
ATOM 1479 C CA . LEU A 1 185 ? 4.396 -7.411 15.524 1.00 96.19 185 LEU A CA 1
ATOM 1480 C C . LEU A 1 185 ? 4.525 -8.931 15.331 1.00 96.19 185 LEU A C 1
ATOM 1482 O O . LEU A 1 185 ? 3.515 -9.621 15.366 1.00 96.19 185 LEU A O 1
ATOM 1486 N N . LYS A 1 186 ? 5.757 -9.448 15.194 1.00 97.44 186 LYS A N 1
ATOM 1487 C CA . LYS A 1 186 ? 6.026 -10.888 15.091 1.00 97.44 186 LYS A CA 1
ATOM 1488 C C . LYS A 1 186 ? 5.596 -11.637 16.349 1.00 97.44 186 LYS A C 1
ATOM 1490 O O . LYS A 1 186 ? 4.823 -12.575 16.253 1.00 97.44 186 LYS A O 1
ATOM 1495 N N . GLU A 1 187 ? 6.054 -11.190 17.520 1.00 97.38 187 GLU A N 1
ATOM 1496 C CA . GLU A 1 187 ? 5.693 -11.810 18.804 1.00 97.38 187 GLU A CA 1
ATOM 1497 C C . GLU A 1 187 ? 4.174 -11.840 18.995 1.00 97.38 187 GLU A C 1
ATOM 1499 O O . GLU A 1 187 ? 3.613 -12.845 19.418 1.00 97.38 187 GLU A O 1
ATOM 1504 N N . ARG A 1 188 ? 3.495 -10.748 18.630 1.00 97.56 188 ARG A N 1
ATOM 1505 C CA . ARG A 1 188 ? 2.033 -10.653 18.682 1.00 97.56 188 ARG A CA 1
ATOM 1506 C C . ARG A 1 188 ? 1.363 -11.592 17.677 1.00 97.56 188 ARG A C 1
ATOM 1508 O O . ARG A 1 188 ? 0.379 -12.233 18.020 1.00 97.56 188 ARG A O 1
ATOM 1515 N N . ALA A 1 189 ? 1.891 -11.709 16.460 1.00 97.56 189 ALA A N 1
ATOM 1516 C CA . ALA A 1 189 ? 1.388 -12.655 15.469 1.00 97.56 189 ALA A CA 1
ATOM 1517 C C . ALA A 1 189 ? 1.536 -14.108 15.944 1.00 97.56 189 ALA A C 1
ATOM 1519 O O . ALA A 1 189 ? 0.571 -14.866 15.870 1.00 97.56 189 ALA A O 1
ATOM 1520 N N . ASP A 1 190 ? 2.694 -14.473 16.498 1.00 97.31 190 ASP A N 1
ATOM 1521 C CA . ASP A 1 190 ? 2.958 -15.809 17.043 1.00 97.31 190 ASP A CA 1
ATOM 1522 C C . ASP A 1 190 ? 1.990 -16.147 18.192 1.00 97.31 190 ASP A C 1
ATOM 1524 O O . ASP A 1 190 ? 1.418 -17.237 18.217 1.00 97.31 190 ASP A O 1
ATOM 1528 N N . LEU A 1 191 ? 1.724 -15.192 19.095 1.00 96.88 191 LEU A N 1
ATOM 1529 C CA . LEU A 1 191 ? 0.754 -15.352 20.190 1.00 96.88 191 LEU A CA 1
ATOM 1530 C C . LEU A 1 191 ? -0.673 -15.649 19.703 1.00 96.88 191 LEU A C 1
ATOM 1532 O O . LEU A 1 191 ? -1.412 -16.357 20.384 1.00 96.88 191 LEU A O 1
ATOM 1536 N N . HIS A 1 192 ? -1.051 -15.141 18.528 1.00 96.12 192 HIS A N 1
ATOM 1537 C CA . HIS A 1 192 ? -2.376 -15.345 17.928 1.00 96.12 192 HIS A CA 1
ATOM 1538 C C . HIS A 1 192 ? -2.421 -16.494 16.910 1.00 96.12 192 HIS A C 1
ATOM 1540 O O . HIS A 1 192 ? -3.442 -16.675 16.242 1.00 96.12 192 HIS A O 1
ATOM 1546 N N . GLY A 1 193 ? -1.332 -17.260 16.765 1.00 96.44 193 GLY A N 1
ATOM 1547 C CA . GLY A 1 193 ? -1.230 -18.344 15.781 1.00 96.44 193 GLY A CA 1
ATOM 1548 C C . GLY A 1 193 ? -1.184 -17.858 14.327 1.00 96.44 193 GLY A C 1
ATOM 1549 O O . GLY A 1 193 ? -1.582 -18.581 13.422 1.00 96.44 193 GLY A O 1
ATOM 1550 N N . LEU A 1 194 ? -0.729 -16.623 14.104 1.00 96.62 194 LEU A N 1
ATOM 1551 C CA . LEU A 1 194 ? -0.649 -15.950 12.800 1.00 96.62 194 LEU A CA 1
ATOM 1552 C C . LEU A 1 194 ? 0.803 -15.728 12.342 1.00 96.62 194 LEU A C 1
ATOM 1554 O O . LEU A 1 194 ? 1.056 -14.920 11.446 1.00 96.62 194 LEU A O 1
ATOM 1558 N N . GLY A 1 195 ? 1.758 -16.438 12.951 1.00 95.31 195 GLY A N 1
ATOM 1559 C CA . GLY A 1 195 ? 3.189 -16.331 12.651 1.00 95.31 195 GLY A CA 1
ATOM 1560 C C . GLY A 1 195 ? 3.523 -16.570 11.176 1.00 95.31 195 GLY A C 1
ATOM 1561 O O . GLY A 1 195 ? 4.337 -15.845 10.609 1.00 95.31 195 GLY A O 1
ATOM 1562 N N . ASP A 1 196 ? 2.826 -17.496 10.512 1.00 92.94 196 ASP A N 1
ATOM 1563 C CA . ASP A 1 196 ? 3.038 -17.800 9.089 1.00 92.94 196 ASP A CA 1
ATOM 1564 C C . ASP A 1 196 ? 2.750 -16.596 8.173 1.00 92.94 196 ASP A C 1
ATOM 1566 O O . ASP A 1 196 ? 3.435 -16.390 7.171 1.00 92.94 196 ASP A O 1
ATOM 1570 N N . GLY A 1 197 ? 1.782 -15.747 8.541 1.00 93.31 197 GLY A N 1
ATOM 1571 C CA . GLY A 1 197 ? 1.462 -14.523 7.797 1.00 93.31 197 GLY A CA 1
ATOM 1572 C C . GLY A 1 197 ? 2.525 -13.426 7.933 1.00 93.31 197 GLY A C 1
ATOM 1573 O O . GLY A 1 197 ? 2.586 -12.503 7.116 1.00 93.31 197 GLY A O 1
ATOM 1574 N N . TYR A 1 198 ? 3.412 -13.528 8.930 1.00 95.69 198 TYR A N 1
ATOM 1575 C CA . TYR A 1 198 ? 4.439 -12.519 9.181 1.00 95.69 198 TYR A CA 1
ATOM 1576 C C . TYR A 1 198 ? 5.478 -12.432 8.054 1.00 95.69 198 TYR A C 1
ATOM 1578 O O . TYR A 1 198 ? 6.000 -11.349 7.778 1.00 95.69 198 TYR A O 1
ATOM 1586 N N . GLU A 1 199 ? 5.770 -13.536 7.362 1.00 92.56 199 GLU A N 1
ATOM 1587 C CA . GLU A 1 199 ? 6.700 -13.505 6.228 1.00 92.56 199 GLU A CA 1
ATOM 1588 C C . GLU A 1 199 ? 6.133 -12.710 5.046 1.00 92.56 199 GLU A C 1
ATOM 1590 O O . GLU A 1 199 ? 6.856 -11.899 4.460 1.00 92.56 199 GLU A O 1
ATOM 1595 N N . GLY A 1 200 ? 4.833 -12.847 4.757 1.00 93.00 200 GLY A N 1
ATOM 1596 C CA . GLY A 1 200 ? 4.136 -12.012 3.774 1.00 93.00 200 GLY A CA 1
ATOM 1597 C C . GLY A 1 200 ? 4.229 -10.528 4.138 1.00 93.00 200 GLY A C 1
ATOM 1598 O O . GLY A 1 200 ? 4.681 -9.705 3.338 1.00 93.00 200 GLY A O 1
ATOM 1599 N N . TYR A 1 201 ? 3.935 -10.193 5.397 1.00 94.88 201 TYR A N 1
ATOM 1600 C CA . TYR A 1 201 ? 4.113 -8.838 5.928 1.00 94.88 201 TYR A CA 1
ATOM 1601 C C . TYR A 1 201 ? 5.553 -8.313 5.770 1.00 94.88 201 TYR A C 1
ATOM 1603 O O . TYR A 1 201 ? 5.757 -7.148 5.409 1.00 94.88 201 TYR A O 1
ATOM 1611 N N . ARG A 1 202 ? 6.571 -9.147 6.021 1.00 92.88 202 ARG A N 1
ATOM 1612 C CA . ARG A 1 202 ? 7.988 -8.763 5.923 1.00 92.88 202 ARG A CA 1
ATOM 1613 C C . ARG A 1 202 ? 8.398 -8.457 4.483 1.00 92.88 202 ARG A C 1
ATOM 1615 O O . ARG A 1 202 ? 9.123 -7.485 4.265 1.00 92.88 202 ARG A O 1
ATOM 1622 N N . ILE A 1 203 ? 7.922 -9.248 3.521 1.00 90.44 203 ILE A N 1
ATOM 1623 C CA . ILE A 1 203 ? 8.142 -9.016 2.086 1.00 90.44 203 ILE A CA 1
ATOM 1624 C C . ILE A 1 203 ? 7.555 -7.659 1.684 1.00 90.44 203 ILE A C 1
ATOM 1626 O O . ILE A 1 203 ? 8.280 -6.797 1.184 1.00 90.44 203 ILE A O 1
ATOM 1630 N N . LEU A 1 204 ? 6.276 -7.425 1.995 1.00 92.88 204 LEU A N 1
ATOM 1631 C CA . LEU A 1 204 ? 5.5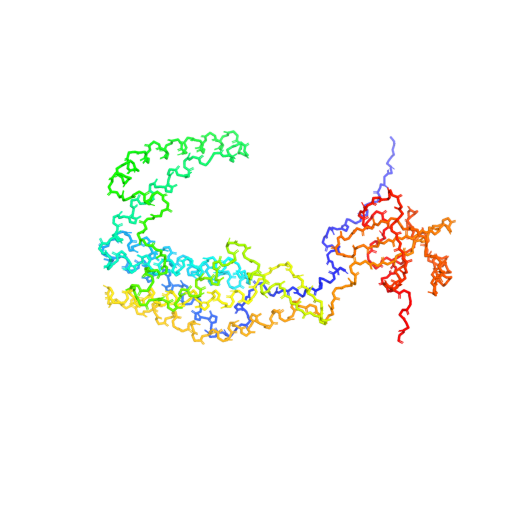78 -6.174 1.667 1.00 92.88 204 LEU A CA 1
ATOM 1632 C C . LEU A 1 204 ? 6.213 -4.955 2.358 1.00 92.88 204 LEU A C 1
ATOM 1634 O O . LEU A 1 204 ? 6.320 -3.871 1.783 1.00 92.88 204 LEU A O 1
ATOM 1638 N N . SER A 1 205 ? 6.718 -5.142 3.578 1.00 92.38 205 SER A N 1
ATOM 1639 C CA . SER A 1 205 ? 7.422 -4.103 4.335 1.00 92.38 205 SER A CA 1
ATOM 1640 C C . SER A 1 205 ? 8.755 -3.686 3.718 1.00 92.38 205 SER A C 1
ATOM 1642 O O . SER A 1 205 ? 9.185 -2.549 3.928 1.00 92.38 205 SER A O 1
ATOM 1644 N N . GLY A 1 206 ? 9.406 -4.556 2.939 1.00 88.56 206 GLY A N 1
ATOM 1645 C CA . GLY A 1 206 ? 10.663 -4.235 2.261 1.00 88.56 206 GLY A CA 1
ATOM 1646 C C . GLY A 1 206 ? 10.547 -3.005 1.356 1.00 88.56 206 GLY A C 1
ATOM 1647 O O . GLY A 1 206 ? 11.473 -2.196 1.301 1.00 88.56 206 GLY A O 1
ATOM 1648 N N . VAL A 1 207 ? 9.390 -2.827 0.712 1.00 86.25 207 VAL A N 1
ATOM 1649 C CA . VAL A 1 207 ? 9.104 -1.716 -0.213 1.00 86.25 207 VAL A CA 1
ATOM 1650 C C . VAL A 1 207 ? 9.046 -0.383 0.525 1.00 86.25 207 VAL A C 1
ATOM 1652 O O . VAL A 1 207 ? 9.612 0.607 0.062 1.00 86.25 207 VAL A O 1
ATOM 1655 N N . ILE A 1 208 ? 8.405 -0.372 1.694 1.00 84.69 208 ILE A N 1
ATOM 1656 C CA . ILE A 1 208 ? 8.245 0.818 2.539 1.00 84.69 208 ILE A CA 1
ATOM 1657 C C . ILE A 1 208 ? 9.578 1.230 3.162 1.00 84.69 208 ILE A C 1
ATOM 1659 O O . ILE A 1 208 ? 9.889 2.414 3.260 1.00 84.69 208 ILE A O 1
ATOM 1663 N N . HIS A 1 209 ? 10.397 0.252 3.547 1.00 86.94 209 HIS A N 1
ATOM 1664 C CA . HIS A 1 209 ? 11.713 0.503 4.130 1.00 86.94 209 HIS A CA 1
ATOM 1665 C C . HIS A 1 209 ? 12.811 0.769 3.089 1.00 86.94 209 HIS A C 1
ATOM 1667 O O . HIS A 1 209 ? 13.966 0.949 3.469 1.00 86.94 209 HIS A O 1
ATOM 1673 N N . GLY A 1 210 ? 12.478 0.807 1.792 1.00 80.12 210 GLY A N 1
ATOM 1674 C CA . GLY A 1 210 ? 13.443 1.080 0.724 1.00 80.12 210 GLY A CA 1
ATOM 1675 C C . GLY A 1 210 ? 14.520 0.001 0.585 1.00 80.12 210 GLY A C 1
ATOM 1676 O O . GLY A 1 210 ? 15.650 0.301 0.205 1.00 80.12 210 GLY A O 1
ATOM 1677 N N . SER A 1 211 ? 14.195 -1.250 0.921 1.00 83.06 211 SER A N 1
ATOM 1678 C CA . SER A 1 211 ? 15.115 -2.376 0.760 1.00 83.06 211 SER A CA 1
ATOM 1679 C C . SER A 1 211 ? 15.399 -2.627 -0.720 1.00 83.06 211 SER A C 1
ATOM 1681 O O . SER A 1 211 ? 14.478 -2.635 -1.533 1.00 83.06 211 SER A O 1
ATOM 1683 N N . SER A 1 212 ? 16.652 -2.912 -1.082 1.00 73.56 212 SER A N 1
ATOM 1684 C CA . SER A 1 212 ? 17.007 -3.286 -2.460 1.00 73.56 212 SER A CA 1
ATOM 1685 C C . SER A 1 212 ? 16.287 -4.552 -2.932 1.00 73.56 212 SER A C 1
ATOM 1687 O O . SER A 1 212 ? 15.994 -4.679 -4.117 1.00 73.56 212 SER A O 1
ATOM 1689 N N . GLY A 1 213 ? 15.935 -5.459 -2.011 1.00 73.75 213 GLY A N 1
ATOM 1690 C CA . GLY A 1 213 ? 15.131 -6.644 -2.318 1.00 73.75 213 GLY A CA 1
ATOM 1691 C C . GLY A 1 213 ? 13.718 -6.308 -2.804 1.00 73.75 213 GLY A C 1
ATOM 1692 O O . GLY A 1 213 ? 13.127 -7.084 -3.545 1.00 73.75 213 GLY A O 1
ATOM 1693 N N . ALA A 1 214 ? 13.202 -5.123 -2.468 1.00 75.44 214 ALA A N 1
ATOM 1694 C CA . ALA A 1 214 ? 11.918 -4.635 -2.960 1.00 75.44 214 ALA A CA 1
ATOM 1695 C C . ALA A 1 214 ? 11.958 -4.162 -4.421 1.00 75.44 214 ALA A C 1
ATOM 1697 O O . ALA A 1 214 ? 10.943 -3.720 -4.943 1.00 75.44 214 ALA A O 1
ATOM 1698 N N . LEU A 1 215 ? 13.124 -4.230 -5.074 1.00 76.94 215 LEU A N 1
ATOM 1699 C CA . LEU A 1 215 ? 13.273 -3.944 -6.498 1.00 76.94 215 LEU A CA 1
ATOM 1700 C C . LEU A 1 215 ? 13.139 -5.206 -7.365 1.00 76.94 215 LEU A C 1
ATOM 1702 O O . LEU A 1 215 ? 13.290 -5.111 -8.579 1.00 76.94 215 LEU A O 1
ATOM 1706 N N . ALA A 1 216 ? 12.881 -6.382 -6.776 1.00 74.56 216 ALA A N 1
ATOM 1707 C CA . ALA A 1 216 ? 12.851 -7.656 -7.498 1.00 74.56 216 ALA A CA 1
ATOM 1708 C C . ALA A 1 216 ? 11.862 -7.662 -8.678 1.00 74.56 216 ALA A C 1
ATOM 1710 O O . ALA A 1 216 ? 12.182 -8.198 -9.734 1.00 74.56 216 ALA A O 1
ATOM 1711 N N . GLY A 1 217 ? 10.707 -7.005 -8.536 1.00 78.88 217 GLY A N 1
ATOM 1712 C CA . GLY A 1 217 ? 9.719 -6.882 -9.608 1.00 78.88 217 GLY A CA 1
ATOM 1713 C C . GLY A 1 217 ? 10.042 -5.807 -10.649 1.00 78.88 217 GLY A C 1
ATOM 1714 O O . GLY A 1 217 ? 9.345 -5.703 -11.650 1.00 78.88 217 GLY A O 1
ATOM 1715 N N . ILE A 1 218 ? 11.087 -4.994 -10.465 1.00 83.94 218 ILE A N 1
ATOM 1716 C CA . ILE A 1 218 ? 11.457 -3.889 -11.372 1.00 83.94 218 ILE A CA 1
ATOM 1717 C C . ILE A 1 218 ? 12.916 -3.944 -11.838 1.00 83.94 218 ILE A C 1
ATOM 1719 O O . ILE A 1 218 ? 13.394 -3.011 -12.493 1.00 83.94 218 ILE A O 1
ATOM 1723 N N . VAL A 1 219 ? 13.599 -5.060 -11.576 1.00 85.19 219 VAL A N 1
ATOM 1724 C CA . VAL A 1 219 ? 14.925 -5.377 -12.112 1.00 85.19 219 VAL A CA 1
ATOM 1725 C C . VAL A 1 219 ? 14.906 -6.774 -12.713 1.00 85.19 219 VAL A C 1
ATOM 1727 O O . VAL A 1 219 ? 14.525 -7.733 -12.048 1.00 85.19 219 VAL A O 1
ATOM 1730 N N . ARG A 1 220 ? 15.359 -6.903 -13.959 1.00 85.69 220 ARG A N 1
ATOM 1731 C CA . ARG A 1 220 ? 15.426 -8.188 -14.661 1.00 85.69 220 ARG A CA 1
ATOM 1732 C C . ARG A 1 220 ? 16.741 -8.331 -15.410 1.00 85.69 220 ARG A C 1
ATOM 1734 O O . ARG A 1 220 ? 17.207 -7.376 -16.024 1.00 85.69 220 ARG A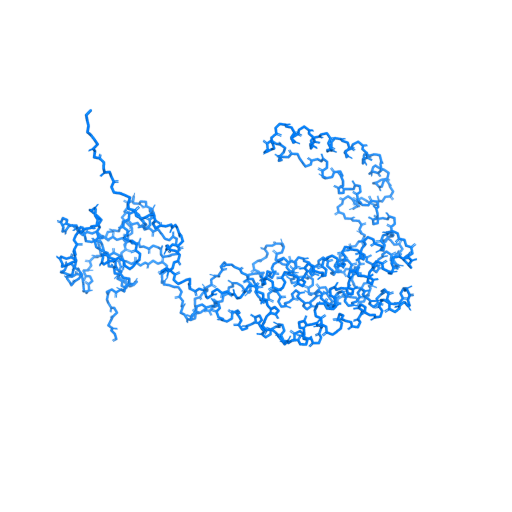 O 1
ATOM 1741 N N . ASP A 1 221 ? 17.325 -9.525 -15.385 1.00 87.19 221 ASP A N 1
ATOM 1742 C CA . ASP A 1 221 ? 18.455 -9.847 -16.257 1.00 87.19 221 ASP A CA 1
ATOM 1743 C C . ASP A 1 221 ? 17.956 -10.129 -17.681 1.00 87.19 221 ASP A C 1
ATOM 1745 O O . ASP A 1 221 ? 17.100 -10.995 -17.895 1.00 87.19 221 ASP A O 1
ATOM 1749 N N . ILE A 1 222 ? 18.472 -9.372 -18.648 1.00 81.81 222 ILE A N 1
ATOM 1750 C CA . ILE A 1 222 ? 18.221 -9.565 -20.075 1.00 81.81 222 ILE A CA 1
ATOM 1751 C C . ILE A 1 222 ? 19.577 -9.758 -20.748 1.00 81.81 222 ILE A C 1
ATOM 1753 O O . ILE A 1 222 ? 20.372 -8.825 -20.864 1.00 81.81 222 ILE A O 1
ATOM 1757 N N . LYS A 1 223 ? 19.845 -10.999 -21.173 1.00 84.19 223 LYS A N 1
ATOM 1758 C CA . LYS A 1 223 ? 21.101 -11.419 -21.820 1.00 84.19 223 LYS A CA 1
ATOM 1759 C C . LYS A 1 223 ? 22.357 -11.059 -21.001 1.00 84.19 223 LYS A C 1
ATOM 1761 O O . LYS A 1 223 ? 23.344 -10.582 -21.557 1.00 84.19 223 LYS A O 1
ATOM 1766 N N . GLY A 1 224 ? 22.324 -11.271 -19.684 1.00 80.81 224 GLY A N 1
ATOM 1767 C CA . GLY A 1 224 ? 23.442 -10.994 -18.776 1.00 80.81 224 GLY A CA 1
ATOM 1768 C C . GLY A 1 224 ? 23.591 -9.522 -18.383 1.00 80.81 224 GLY A C 1
ATOM 1769 O O . GLY A 1 224 ? 24.599 -9.151 -17.781 1.00 80.81 224 GLY A O 1
ATOM 1770 N N . THR A 1 225 ? 22.630 -8.668 -18.755 1.00 76.75 225 THR A N 1
ATOM 1771 C CA . THR A 1 225 ? 22.603 -7.252 -18.374 1.00 76.75 225 THR A CA 1
ATOM 1772 C C . THR A 1 225 ? 21.415 -6.980 -17.451 1.00 76.75 225 THR A C 1
ATOM 1774 O O . THR A 1 225 ? 20.278 -7.248 -17.848 1.00 76.75 225 THR A O 1
ATOM 1777 N N . PRO A 1 226 ? 21.624 -6.394 -16.257 1.00 80.44 226 PRO A N 1
ATOM 1778 C CA . PRO A 1 226 ? 20.523 -5.967 -15.407 1.00 80.44 226 PRO A CA 1
ATOM 1779 C C . PRO A 1 226 ? 19.819 -4.755 -16.027 1.00 80.44 226 PRO A C 1
ATOM 1781 O O . PRO A 1 226 ? 20.421 -3.700 -16.243 1.00 80.44 226 PRO A O 1
ATOM 1784 N N . VAL A 1 227 ? 18.527 -4.908 -16.298 1.00 79.88 227 VAL A N 1
ATOM 1785 C CA . VAL A 1 227 ? 17.647 -3.855 -16.800 1.00 79.88 227 VAL A CA 1
ATOM 1786 C C . VAL A 1 227 ? 16.728 -3.418 -15.674 1.00 79.88 227 VAL A C 1
ATOM 1788 O O . VAL A 1 227 ? 16.047 -4.235 -15.058 1.00 79.88 227 VAL A O 1
ATOM 1791 N N . HIS A 1 228 ? 16.716 -2.115 -15.416 1.00 82.75 228 HIS A N 1
ATOM 1792 C CA . HIS A 1 228 ? 15.845 -1.480 -14.438 1.00 82.75 228 HIS A CA 1
ATOM 1793 C C . HIS A 1 228 ? 14.705 -0.788 -15.177 1.00 82.75 228 HIS A C 1
ATOM 1795 O O . HIS A 1 228 ? 14.963 -0.076 -16.151 1.00 82.75 228 HIS A O 1
ATOM 1801 N N . ARG A 1 229 ? 13.469 -0.937 -14.696 1.00 78.75 229 ARG A N 1
ATOM 1802 C CA . ARG A 1 229 ? 12.348 -0.114 -15.167 1.00 78.75 229 ARG A CA 1
ATOM 1803 C C . ARG A 1 229 ? 11.891 0.860 -14.092 1.00 78.75 229 ARG A C 1
ATOM 1805 O O . ARG A 1 229 ? 11.938 0.562 -12.900 1.00 78.75 229 ARG A O 1
ATOM 1812 N N . VAL A 1 230 ? 11.401 2.008 -14.537 1.00 78.25 230 VAL A N 1
ATOM 1813 C CA . VAL A 1 230 ? 10.604 2.921 -13.717 1.00 78.25 230 VAL A CA 1
ATOM 1814 C C . VAL A 1 230 ? 9.148 2.673 -14.077 1.00 78.25 230 VAL A C 1
ATOM 1816 O O . VAL A 1 230 ? 8.811 2.671 -15.257 1.00 78.25 230 VAL A O 1
ATOM 1819 N N . GLY A 1 231 ? 8.291 2.443 -13.086 1.00 78.88 231 GLY A N 1
ATOM 1820 C CA . GLY A 1 231 ? 6.877 2.191 -13.336 1.00 78.88 231 GLY A CA 1
ATOM 1821 C C . GLY A 1 231 ? 6.255 1.225 -12.331 1.00 78.88 231 GLY A C 1
ATOM 1822 O O . GLY A 1 231 ? 6.792 1.071 -11.227 1.00 78.88 231 GLY A O 1
ATOM 1823 N N . PRO A 1 232 ? 5.119 0.608 -12.697 1.00 85.69 232 PRO A N 1
ATOM 1824 C CA . PRO A 1 232 ? 4.382 -0.273 -11.809 1.00 85.69 232 PRO A CA 1
ATOM 1825 C C . PRO A 1 232 ? 5.166 -1.553 -11.494 1.00 85.69 232 PRO A C 1
ATOM 1827 O O . PRO A 1 232 ? 5.935 -2.062 -12.313 1.00 85.69 232 PRO A O 1
ATOM 1830 N N . ASP A 1 233 ? 4.954 -2.071 -10.285 1.00 89.94 233 ASP A N 1
ATOM 1831 C CA . ASP A 1 233 ? 5.544 -3.322 -9.809 1.00 89.94 233 ASP A CA 1
ATOM 1832 C C . ASP A 1 233 ? 4.462 -4.411 -9.766 1.00 89.94 233 ASP A C 1
ATOM 1834 O O . ASP A 1 233 ? 3.719 -4.543 -8.792 1.00 89.94 233 ASP A O 1
ATOM 1838 N N . LEU A 1 234 ? 4.322 -5.153 -10.866 1.00 92.19 234 LEU A N 1
ATOM 1839 C CA . LEU A 1 234 ? 3.204 -6.087 -11.051 1.00 92.19 234 LEU A CA 1
ATOM 1840 C C . LEU A 1 234 ? 3.347 -7.370 -10.233 1.00 92.19 234 LEU A C 1
ATOM 1842 O O . LEU A 1 234 ? 2.346 -7.966 -9.836 1.00 92.19 234 LEU A O 1
ATOM 1846 N N . ASP A 1 235 ? 4.581 -7.784 -9.956 1.00 91.38 235 ASP A N 1
ATOM 1847 C CA . ASP A 1 235 ? 4.847 -8.958 -9.124 1.00 91.38 235 ASP A CA 1
ATOM 1848 C C . ASP A 1 235 ? 4.522 -8.649 -7.654 1.00 91.38 235 ASP A C 1
ATOM 1850 O O . ASP A 1 235 ? 3.897 -9.445 -6.939 1.00 91.38 235 ASP A O 1
ATOM 1854 N N . LEU A 1 236 ? 4.835 -7.421 -7.227 1.00 92.69 236 LEU A N 1
ATOM 1855 C CA . LEU A 1 236 ? 4.412 -6.910 -5.933 1.00 92.69 236 LEU A CA 1
ATOM 1856 C C . LEU A 1 236 ? 2.890 -6.747 -5.843 1.00 92.69 236 LEU A C 1
ATOM 1858 O O . LEU A 1 236 ? 2.325 -7.096 -4.810 1.00 92.69 236 LEU A O 1
ATOM 1862 N N . ALA A 1 237 ? 2.211 -6.282 -6.898 1.00 95.50 237 ALA A N 1
ATOM 1863 C CA . ALA A 1 237 ? 0.746 -6.199 -6.924 1.00 95.50 237 ALA A CA 1
ATOM 1864 C C . ALA A 1 237 ? 0.091 -7.576 -6.715 1.00 95.50 237 ALA A C 1
ATOM 1866 O O . ALA A 1 237 ? -0.832 -7.705 -5.909 1.00 95.50 237 ALA A O 1
ATOM 1867 N N . ALA A 1 238 ? 0.608 -8.621 -7.373 1.00 95.62 238 ALA A N 1
ATOM 1868 C CA . ALA A 1 238 ? 0.119 -9.990 -7.206 1.00 95.62 238 ALA A CA 1
ATOM 1869 C C . ALA A 1 238 ? 0.329 -10.497 -5.769 1.00 95.62 238 ALA A C 1
ATOM 1871 O O . ALA A 1 238 ? -0.574 -11.085 -5.167 1.00 95.62 238 ALA A O 1
ATOM 1872 N N . THR A 1 239 ? 1.507 -10.226 -5.202 1.00 95.12 239 THR A N 1
ATOM 1873 C CA . THR A 1 239 ? 1.832 -10.577 -3.812 1.00 95.12 239 THR A CA 1
ATOM 1874 C C . THR A 1 239 ? 0.924 -9.835 -2.831 1.00 95.12 239 THR A C 1
ATOM 1876 O O . THR A 1 239 ? 0.338 -10.450 -1.943 1.00 95.12 239 THR A O 1
ATOM 1879 N N . ALA A 1 240 ? 0.743 -8.527 -3.013 1.00 96.88 240 ALA A N 1
ATOM 1880 C CA . ALA A 1 240 ? -0.109 -7.699 -2.171 1.00 96.88 240 ALA A CA 1
ATOM 1881 C C . ALA A 1 240 ? -1.573 -8.153 -2.207 1.00 96.88 240 ALA A C 1
ATOM 1883 O O . ALA A 1 240 ? -2.191 -8.280 -1.151 1.00 96.88 240 ALA A O 1
ATOM 1884 N N . TYR A 1 241 ? -2.110 -8.457 -3.395 1.00 98.12 241 TYR A N 1
ATOM 1885 C CA . TYR A 1 241 ? -3.471 -8.974 -3.552 1.00 98.12 241 TYR A CA 1
ATOM 1886 C C . TYR A 1 241 ? -3.685 -10.238 -2.713 1.00 98.12 241 TYR A C 1
ATOM 1888 O O . TYR A 1 241 ? -4.643 -10.327 -1.947 1.00 98.12 241 TYR A O 1
ATOM 1896 N N . ARG A 1 242 ? -2.745 -11.188 -2.793 1.00 97.50 242 ARG A N 1
ATOM 1897 C CA . ARG A 1 242 ? -2.777 -12.432 -2.017 1.00 97.50 242 ARG A CA 1
ATOM 1898 C C . ARG A 1 242 ? -2.734 -12.190 -0.516 1.00 97.50 242 ARG A C 1
ATOM 1900 O O . ARG A 1 242 ? -3.655 -12.576 0.199 1.00 97.50 242 ARG A O 1
ATOM 1907 N N . GLU A 1 243 ? -1.632 -11.617 -0.043 1.00 97.81 243 GLU A N 1
ATOM 1908 C CA . GLU A 1 243 ? -1.342 -11.499 1.390 1.00 97.81 243 GLU A CA 1
ATOM 1909 C C . GLU A 1 243 ? -2.366 -10.596 2.079 1.00 97.81 243 GLU A C 1
ATOM 1911 O O . GLU A 1 243 ? -2.813 -10.861 3.200 1.00 97.81 243 GLU A O 1
ATOM 1916 N N . GLY A 1 244 ? -2.797 -9.558 1.364 1.00 98.25 244 GLY A N 1
ATOM 1917 C CA . GLY A 1 244 ? -3.879 -8.705 1.792 1.00 98.25 244 GLY A CA 1
ATOM 1918 C C . GLY A 1 244 ? -5.182 -9.487 1.938 1.00 98.25 244 GLY A C 1
ATOM 1919 O O . GLY A 1 244 ? -5.706 -9.585 3.045 1.00 98.25 244 GLY A O 1
ATOM 1920 N N . LEU A 1 245 ? -5.709 -10.094 0.873 1.00 98.50 245 LEU A N 1
ATOM 1921 C CA . LEU A 1 245 ? -7.000 -10.787 0.961 1.00 98.50 24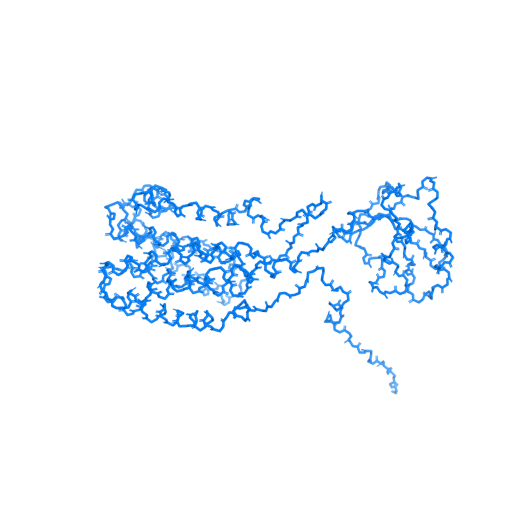5 LEU A CA 1
ATOM 1922 C C . LEU A 1 245 ? -7.008 -11.930 1.985 1.00 98.50 245 LEU A C 1
AT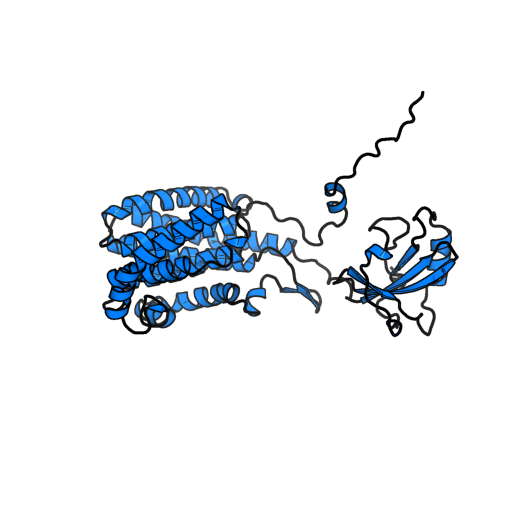OM 1924 O O . LEU A 1 245 ? -8.027 -12.130 2.639 1.00 98.50 245 LEU A O 1
ATOM 1928 N N . VAL A 1 246 ? -5.889 -12.630 2.202 1.00 98.38 246 VAL A N 1
ATOM 1929 C CA . VAL A 1 246 ? -5.770 -13.621 3.291 1.00 98.38 246 VAL A CA 1
ATOM 1930 C C . VAL A 1 246 ? -5.913 -12.960 4.667 1.00 98.38 246 VAL A C 1
ATOM 1932 O O . VAL A 1 246 ? -6.625 -13.475 5.536 1.00 98.38 246 VAL A O 1
ATOM 1935 N N . SER A 1 247 ? -5.286 -11.799 4.864 1.00 98.56 247 SER A N 1
ATOM 1936 C CA . SER A 1 247 ? -5.408 -11.028 6.107 1.00 98.56 247 SER A CA 1
ATOM 1937 C C . SER A 1 247 ? -6.844 -10.543 6.321 1.00 98.56 247 SER A C 1
ATOM 1939 O O . SER A 1 247 ? -7.381 -10.683 7.419 1.00 98.56 247 SER A O 1
ATOM 1941 N N . PHE A 1 248 ? -7.504 -10.043 5.272 1.00 98.62 248 PHE A N 1
ATOM 1942 C CA . PHE A 1 248 ? -8.896 -9.591 5.355 1.00 98.62 248 PHE A CA 1
ATOM 1943 C C . PHE A 1 248 ? -9.882 -10.751 5.557 1.00 98.62 248 PHE A C 1
ATOM 1945 O O . PHE A 1 248 ? -10.805 -10.642 6.360 1.00 98.62 248 PHE A O 1
ATOM 1952 N N . TRP A 1 249 ? -9.651 -11.900 4.917 1.00 98.62 249 TRP A N 1
ATOM 1953 C CA . TRP A 1 249 ? -10.421 -13.122 5.158 1.00 98.62 249 TRP A CA 1
ATOM 1954 C C . TRP A 1 249 ? -10.308 -13.571 6.617 1.00 98.62 249 TRP A C 1
ATOM 1956 O O . TRP A 1 249 ? -11.309 -13.918 7.239 1.00 98.62 249 TRP A O 1
ATOM 1966 N N . SER A 1 250 ? -9.104 -13.493 7.190 1.00 98.50 250 SER A N 1
ATOM 1967 C CA . SER A 1 250 ? -8.870 -13.803 8.604 1.00 98.50 250 SER A CA 1
ATOM 1968 C C . SER A 1 250 ? -9.576 -12.806 9.526 1.00 98.50 250 SER A C 1
ATOM 1970 O O . SER A 1 250 ? -10.136 -13.211 10.540 1.00 98.50 250 SER A O 1
ATOM 1972 N N . ILE A 1 251 ? -9.615 -11.517 9.168 1.00 98.56 251 ILE A N 1
ATOM 1973 C CA . ILE A 1 251 ? -10.422 -10.516 9.884 1.00 98.56 251 ILE A CA 1
ATOM 1974 C C . ILE A 1 251 ? -11.900 -10.916 9.845 1.00 98.56 251 ILE A C 1
ATOM 1976 O O . ILE A 1 251 ? -12.527 -10.996 10.898 1.00 98.56 251 ILE A O 1
ATOM 1980 N N . ALA A 1 252 ? -12.444 -11.227 8.666 1.00 98.38 252 ALA A N 1
ATOM 1981 C CA . ALA A 1 252 ? -13.839 -11.634 8.514 1.00 98.38 252 ALA A CA 1
ATOM 1982 C C . ALA A 1 252 ? -14.170 -12.914 9.304 1.00 98.38 252 ALA A C 1
ATOM 1984 O O . ALA A 1 252 ? -15.227 -12.996 9.924 1.00 98.38 252 ALA A O 1
ATOM 1985 N N . ASP A 1 253 ? -13.249 -13.879 9.367 1.00 98.31 253 ASP A N 1
ATOM 1986 C CA . ASP A 1 253 ? -13.386 -15.072 10.209 1.00 98.31 253 ASP A CA 1
ATOM 1987 C C . ASP A 1 253 ? -13.468 -14.730 11.705 1.00 98.31 253 ASP A C 1
ATOM 1989 O O . ASP A 1 253 ? -14.349 -15.222 12.412 1.00 98.31 253 ASP A O 1
ATOM 1993 N N . ARG A 1 254 ? -12.621 -13.814 12.192 1.00 97.69 254 ARG A N 1
ATOM 1994 C CA . ARG A 1 254 ? -12.709 -13.331 13.580 1.00 97.69 254 ARG A CA 1
ATOM 1995 C C . ARG A 1 254 ? -14.011 -12.582 13.847 1.00 97.69 254 ARG A C 1
ATOM 1997 O O . ARG A 1 254 ? -14.595 -12.761 14.913 1.00 97.69 254 ARG A O 1
ATOM 2004 N N . LEU A 1 255 ? -14.489 -11.785 12.892 1.00 97.62 255 LEU A N 1
ATOM 2005 C CA . LEU A 1 255 ? -15.782 -11.104 13.002 1.00 97.62 255 LEU A CA 1
ATOM 2006 C C . LEU A 1 255 ? -16.945 -12.094 13.034 1.00 97.62 255 LEU A C 1
ATOM 2008 O O . LEU A 1 255 ? -17.891 -11.883 13.791 1.00 97.62 255 LEU A O 1
ATOM 2012 N N . LEU A 1 256 ? -16.866 -13.191 12.280 1.00 97.88 256 LEU A N 1
ATOM 2013 C CA . LEU A 1 256 ? -17.867 -14.253 12.315 1.00 97.88 256 LEU A CA 1
ATOM 2014 C C . LEU A 1 256 ? -17.909 -14.923 13.690 1.00 97.88 256 LEU A C 1
ATOM 2016 O O . LEU A 1 256 ? -18.989 -15.086 14.249 1.00 97.88 256 LEU A O 1
ATOM 2020 N N . VAL A 1 257 ? -16.751 -15.239 14.277 1.00 96.69 257 VAL A N 1
ATOM 2021 C CA . VAL A 1 257 ? -16.676 -15.781 15.646 1.00 96.69 257 VAL A CA 1
ATOM 2022 C C . VAL A 1 257 ? -17.222 -14.788 16.678 1.00 96.69 257 VAL A C 1
ATOM 2024 O O . VAL A 1 257 ? -17.911 -15.191 17.611 1.00 96.69 257 VAL A O 1
ATOM 2027 N N . LEU A 1 258 ? -16.928 -13.495 16.513 1.00 95.62 258 LEU A N 1
ATOM 2028 C CA . LEU A 1 258 ? -17.329 -12.446 17.452 1.00 95.62 258 LEU A CA 1
ATOM 2029 C C . LEU A 1 258 ? -18.830 -12.133 17.399 1.00 95.62 258 LEU A C 1
ATOM 2031 O O . LEU A 1 258 ? -19.441 -11.876 18.432 1.00 95.62 258 LEU A O 1
ATOM 2035 N N . THR A 1 259 ? -19.412 -12.106 16.200 1.00 96.38 259 THR A N 1
ATOM 2036 C CA . THR A 1 259 ? -20.769 -11.580 15.979 1.00 96.38 259 THR A CA 1
ATOM 2037 C C . THR A 1 259 ? -21.795 -12.661 15.656 1.00 96.38 259 THR A C 1
ATOM 2039 O O . THR A 1 259 ? -22.982 -12.452 15.898 1.00 96.38 259 THR A O 1
ATOM 2042 N N . GLY A 1 260 ? -21.369 -13.798 15.093 1.00 93.31 260 GLY A N 1
ATOM 2043 C CA . GLY A 1 260 ? -22.252 -14.850 14.579 1.00 93.31 260 GLY A CA 1
ATOM 2044 C C . GLY A 1 260 ? -23.213 -14.386 13.476 1.00 93.31 260 GLY A C 1
ATOM 2045 O O . GLY A 1 260 ? -24.175 -15.092 13.182 1.00 93.31 260 GLY A O 1
ATOM 2046 N N . GLY A 1 261 ? -23.005 -13.187 12.920 1.00 91.19 261 GLY A N 1
ATOM 2047 C CA . GLY A 1 261 ? -23.941 -12.540 12.005 1.00 91.19 261 GLY A CA 1
ATOM 2048 C C . GLY A 1 261 ? -23.764 -12.983 10.548 1.00 91.19 261 GLY A C 1
ATOM 2049 O O . GLY A 1 261 ? -22.631 -13.245 10.127 1.00 91.19 261 GLY A O 1
ATOM 2050 N N . PRO A 1 262 ? -24.852 -13.016 9.753 1.00 96.81 262 PRO A N 1
ATOM 2051 C CA . PRO A 1 262 ? -24.788 -13.350 8.329 1.00 96.81 262 PRO A CA 1
ATOM 2052 C C . PRO A 1 262 ? -23.909 -12.375 7.533 1.00 96.81 262 PRO A C 1
ATOM 2054 O O . PRO A 1 262 ? -23.287 -12.774 6.553 1.00 96.81 262 PRO A O 1
ATOM 2057 N N . GLU A 1 263 ? -23.792 -11.120 7.970 1.00 97.81 263 GLU A N 1
ATOM 2058 C CA . GLU A 1 263 ? -22.933 -10.112 7.343 1.00 97.81 263 GLU A CA 1
ATOM 2059 C C . GLU A 1 263 ? -21.444 -10.500 7.431 1.00 97.81 263 GLU A C 1
ATOM 2061 O O . GLU A 1 263 ? -20.698 -10.378 6.460 1.00 97.81 263 GLU A O 1
ATOM 2066 N N . ALA A 1 264 ? -20.998 -11.054 8.565 1.00 97.50 264 ALA A N 1
ATOM 2067 C CA . ALA A 1 264 ? -19.621 -11.529 8.715 1.00 97.50 264 ALA A CA 1
ATOM 2068 C C . ALA A 1 264 ? -19.355 -12.799 7.891 1.00 97.50 264 ALA A C 1
ATOM 2070 O O . ALA A 1 264 ? -18.277 -12.953 7.308 1.00 97.50 264 ALA A O 1
ATOM 2071 N N . GLU A 1 265 ? -20.344 -13.693 7.802 1.00 97.94 265 GLU A N 1
ATOM 2072 C CA . GLU A 1 265 ? -20.281 -14.869 6.931 1.00 97.94 265 GLU A CA 1
ATOM 2073 C C . GLU A 1 265 ? -20.177 -14.458 5.456 1.00 97.94 265 GLU A C 1
ATOM 2075 O O . GLU A 1 265 ? -19.343 -14.995 4.723 1.00 97.94 265 GLU A O 1
ATOM 2080 N N . GLN A 1 266 ? -20.949 -13.451 5.039 1.00 97.88 266 GLN A N 1
ATOM 2081 C CA . GLN A 1 266 ? -20.912 -12.907 3.686 1.00 97.88 266 GLN A CA 1
ATOM 2082 C C . GLN A 1 266 ? -19.550 -12.286 3.352 1.00 97.88 266 GLN A C 1
ATOM 2084 O O . GLN A 1 266 ? -18.968 -12.632 2.319 1.00 97.88 266 GLN A O 1
ATOM 2089 N N . LEU A 1 267 ? -18.998 -11.448 4.239 1.00 98.06 267 LEU A N 1
ATOM 2090 C CA . LEU A 1 267 ? -17.653 -10.880 4.081 1.00 98.06 267 LEU A CA 1
ATOM 2091 C C . LEU A 1 267 ? -16.597 -11.975 3.903 1.00 98.06 267 LEU A C 1
ATOM 2093 O O . LEU A 1 267 ? -15.769 -11.914 2.986 1.00 98.06 267 LEU A O 1
ATOM 2097 N N . LYS A 1 268 ? -16.637 -13.004 4.758 1.00 98.44 268 LYS A N 1
ATOM 2098 C CA . LYS A 1 268 ? -15.704 -14.134 4.702 1.00 98.44 268 LYS A CA 1
ATOM 2099 C C . LYS A 1 268 ? -15.859 -14.921 3.401 1.00 98.44 268 LYS A C 1
ATOM 2101 O O . LYS A 1 268 ? -14.859 -15.197 2.737 1.00 98.44 268 LYS A O 1
ATOM 2106 N N . GLY A 1 269 ? -17.092 -15.260 3.026 1.00 98.38 269 GLY A N 1
ATOM 2107 C CA . GLY A 1 269 ? -17.406 -16.030 1.823 1.00 98.38 269 GLY A CA 1
ATOM 2108 C C . GLY A 1 269 ? -16.945 -15.328 0.549 1.00 98.38 269 GLY A C 1
ATOM 2109 O O . GLY A 1 269 ? -16.194 -15.905 -0.235 1.00 98.38 269 GLY A O 1
ATOM 2110 N N . ARG A 1 270 ? -17.298 -14.049 0.382 1.00 98.31 270 ARG A N 1
ATOM 2111 C CA . ARG A 1 270 ? -16.910 -13.263 -0.800 1.00 98.31 270 ARG A CA 1
ATOM 2112 C C . ARG A 1 270 ? -15.409 -13.016 -0.878 1.00 98.31 270 ARG A C 1
ATOM 2114 O O . ARG A 1 270 ? -14.819 -13.122 -1.948 1.00 98.31 270 ARG A O 1
ATOM 2121 N N . THR A 1 271 ? -14.759 -12.748 0.256 1.00 98.62 271 THR A N 1
ATOM 2122 C CA . THR A 1 271 ? -13.289 -12.642 0.283 1.00 98.62 271 THR A CA 1
ATOM 2123 C C . THR A 1 271 ? -12.643 -13.978 -0.101 1.00 98.62 271 THR A C 1
ATOM 2125 O O . THR A 1 271 ? -11.658 -14.005 -0.837 1.00 98.62 271 THR A O 1
ATOM 2128 N N . GLY A 1 272 ? -13.237 -15.097 0.328 1.00 98.44 272 GLY A N 1
ATOM 2129 C CA . GLY A 1 272 ? -12.859 -16.440 -0.108 1.00 98.44 272 GLY A CA 1
ATOM 2130 C C . GLY A 1 272 ? -12.992 -16.636 -1.622 1.00 98.44 272 GLY A C 1
ATOM 2131 O O . GLY A 1 272 ? -12.072 -17.165 -2.241 1.00 98.44 272 GLY A O 1
ATOM 2132 N N . ASN A 1 273 ? -14.073 -16.151 -2.238 1.00 98.12 273 ASN A N 1
ATOM 2133 C CA . ASN A 1 273 ? -14.259 -16.219 -3.691 1.00 98.12 273 ASN A CA 1
ATOM 2134 C C . ASN A 1 273 ? -13.157 -15.462 -4.448 1.00 98.12 273 ASN A C 1
ATOM 2136 O O . ASN A 1 273 ? -12.601 -15.987 -5.412 1.00 98.12 273 ASN A O 1
ATOM 2140 N N . LEU A 1 274 ? -12.772 -14.270 -3.977 1.00 98.25 274 LEU A N 1
ATOM 2141 C CA . LEU A 1 274 ? -11.650 -13.530 -4.565 1.00 98.25 274 LEU A CA 1
ATOM 2142 C C . LEU A 1 274 ? -10.320 -14.284 -4.431 1.00 98.25 274 LEU A C 1
ATOM 2144 O O . LEU A 1 274 ? -9.529 -14.326 -5.375 1.00 98.25 274 LEU A O 1
ATOM 2148 N N . LEU A 1 275 ? -10.086 -14.943 -3.291 1.00 98.06 275 LEU A N 1
ATOM 2149 C CA . LEU A 1 275 ? -8.906 -15.790 -3.089 1.00 98.06 275 LEU A CA 1
ATOM 2150 C C . LEU A 1 275 ? -8.867 -16.990 -4.048 1.00 98.06 275 LEU A C 1
ATOM 2152 O O . LEU A 1 275 ? -7.780 -17.379 -4.475 1.00 98.06 275 LEU A O 1
ATOM 2156 N N . LEU A 1 276 ? -10.015 -17.550 -4.444 1.00 97.69 276 LEU A N 1
ATOM 2157 C CA . LEU A 1 276 ? -10.069 -18.586 -5.486 1.00 97.69 276 LEU A CA 1
ATOM 2158 C C . LEU A 1 276 ? -9.651 -18.036 -6.864 1.00 97.69 276 LEU A C 1
ATOM 2160 O O . LEU A 1 276 ? -9.007 -18.745 -7.639 1.00 97.69 276 LEU A O 1
ATOM 2164 N N . GLY A 1 277 ? -9.934 -16.758 -7.139 1.00 96.56 277 GLY A N 1
ATOM 2165 C CA . GLY A 1 277 ? -9.543 -16.040 -8.361 1.00 96.56 277 GLY A CA 1
ATOM 2166 C C . GLY A 1 277 ? -8.066 -15.625 -8.437 1.00 96.56 277 GLY A C 1
ATOM 2167 O O . GLY A 1 277 ? -7.613 -15.103 -9.456 1.00 96.56 277 GLY A O 1
ATOM 2168 N N . ILE A 1 278 ? -7.264 -15.882 -7.400 1.00 97.12 278 ILE A N 1
ATOM 2169 C CA . ILE A 1 278 ? -5.878 -15.397 -7.303 1.00 97.12 278 ILE A CA 1
ATOM 2170 C C . ILE A 1 278 ? -4.979 -15.797 -8.480 1.00 97.12 278 ILE A C 1
ATOM 2172 O O . ILE A 1 278 ? -4.107 -15.030 -8.902 1.00 97.12 278 ILE A O 1
ATOM 2176 N N . GLN A 1 279 ? -5.170 -17.005 -9.020 1.00 97.19 279 GLN A N 1
ATOM 2177 C CA . GLN A 1 279 ? -4.379 -17.486 -10.150 1.00 97.19 279 GLN A CA 1
ATOM 2178 C C . GLN A 1 279 ? -4.679 -16.693 -11.418 1.00 97.19 279 GLN A C 1
ATOM 2180 O O . GLN A 1 279 ? -3.775 -16.473 -12.221 1.00 97.19 279 GLN A O 1
ATOM 2185 N N . GLU A 1 280 ? -5.928 -16.279 -11.602 1.00 97.69 280 GLU A N 1
ATOM 2186 C CA . GLU A 1 280 ? -6.352 -15.484 -12.744 1.00 97.69 280 GLU A CA 1
ATOM 2187 C C . GLU A 1 280 ? -5.732 -14.085 -12.687 1.00 97.69 280 GLU A C 1
ATOM 2189 O O . GLU A 1 280 ? -5.040 -13.688 -13.627 1.00 97.69 280 GLU A O 1
ATOM 2194 N N . VAL A 1 281 ? -5.845 -13.410 -11.538 1.00 97.81 281 VAL A N 1
ATOM 2195 C CA . VAL A 1 281 ? -5.207 -12.105 -11.280 1.00 97.81 281 VAL A CA 1
ATOM 2196 C C . VAL A 1 281 ? -3.693 -12.182 -11.494 1.00 97.81 281 VAL A C 1
ATOM 2198 O O . VAL A 1 281 ? -3.114 -11.382 -12.229 1.00 97.81 281 VAL A O 1
ATOM 2201 N N . SER A 1 282 ? -3.041 -13.203 -10.929 1.00 96.69 282 SER A N 1
ATOM 2202 C CA . SER A 1 282 ? -1.592 -13.399 -11.072 1.00 96.69 282 SER A CA 1
ATOM 2203 C C . SER A 1 282 ? -1.174 -13.648 -12.524 1.00 96.69 282 SER A C 1
ATOM 2205 O O . SER A 1 282 ? -0.115 -13.192 -12.953 1.00 96.69 282 SER A O 1
ATOM 2207 N N . LYS A 1 283 ? -1.977 -14.388 -13.301 1.00 96.81 283 LYS A N 1
ATOM 2208 C CA . LYS A 1 283 ? -1.703 -14.637 -14.725 1.00 96.81 283 LYS A CA 1
ATOM 2209 C C . LYS A 1 283 ? -1.851 -13.365 -15.551 1.00 96.81 283 LYS A C 1
ATOM 2211 O O . LYS A 1 283 ? -0.998 -13.133 -16.406 1.00 96.81 283 LYS A O 1
ATOM 2216 N N . ALA A 1 284 ? -2.880 -12.560 -15.292 1.00 96.56 284 ALA A N 1
ATOM 2217 C CA . ALA A 1 284 ? -3.084 -11.283 -15.967 1.00 96.56 284 ALA A CA 1
ATOM 2218 C C . ALA A 1 284 ? -1.918 -10.319 -15.686 1.00 96.56 284 ALA A C 1
ATOM 2220 O O . ALA A 1 284 ? -1.272 -9.861 -16.625 1.00 96.56 284 ALA A O 1
ATOM 2221 N N . LEU A 1 285 ? -1.543 -10.136 -14.414 1.00 96.06 285 LEU A N 1
ATOM 2222 C CA . LEU A 1 285 ? -0.392 -9.311 -14.021 1.00 96.06 285 LEU A CA 1
ATOM 2223 C C . LEU A 1 285 ? 0.921 -9.795 -14.651 1.00 96.06 285 LEU A C 1
ATOM 2225 O O . LEU A 1 285 ? 1.664 -8.999 -15.213 1.00 96.06 285 LEU A O 1
ATOM 2229 N N . ARG A 1 286 ? 1.200 -11.106 -14.629 1.00 94.31 286 ARG A N 1
ATOM 2230 C CA . ARG A 1 286 ? 2.411 -11.673 -15.255 1.00 94.31 286 ARG A CA 1
ATOM 2231 C C . ARG A 1 286 ? 2.427 -11.542 -16.773 1.00 94.31 286 ARG A C 1
ATOM 2233 O O . ARG A 1 286 ? 3.508 -11.502 -17.359 1.00 94.31 286 ARG A O 1
ATOM 2240 N N . ARG A 1 287 ? 1.264 -11.570 -17.428 1.00 93.56 287 ARG A N 1
ATOM 2241 C CA . ARG A 1 287 ? 1.169 -11.362 -18.877 1.00 93.56 287 ARG A CA 1
ATOM 2242 C C . ARG A 1 287 ? 1.586 -9.938 -19.214 1.00 93.56 287 ARG A C 1
ATOM 2244 O O . ARG A 1 287 ? 2.486 -9.772 -20.031 1.00 93.56 287 ARG A O 1
ATOM 2251 N N . GLU A 1 288 ? 1.007 -8.954 -18.535 1.00 91.56 288 GLU A N 1
ATOM 2252 C CA . GLU A 1 288 ? 1.368 -7.553 -18.758 1.00 91.56 288 GLU A CA 1
ATOM 2253 C C . GLU A 1 288 ? 2.810 -7.269 -18.341 1.00 91.56 288 GLU A C 1
ATOM 2255 O O . GLU A 1 288 ? 3.537 -6.599 -19.067 1.00 91.56 288 GLU A O 1
ATOM 2260 N N . ASP A 1 289 ? 3.289 -7.890 -17.260 1.00 91.12 289 ASP A N 1
ATOM 2261 C CA . ASP A 1 289 ? 4.676 -7.747 -16.824 1.00 91.12 289 ASP A CA 1
ATOM 2262 C C . ASP A 1 289 ? 5.655 -8.140 -17.931 1.00 91.12 289 ASP A C 1
ATOM 2264 O O . ASP A 1 289 ? 6.582 -7.399 -18.250 1.00 91.12 289 ASP A O 1
ATOM 2268 N N . LYS A 1 290 ? 5.411 -9.287 -18.574 1.00 89.38 290 LYS A N 1
ATOM 2269 C CA . LYS A 1 290 ? 6.231 -9.769 -19.689 1.00 89.38 290 LYS A CA 1
ATOM 2270 C C . LYS A 1 290 ? 6.219 -8.814 -20.879 1.00 89.38 290 LYS A C 1
ATOM 2272 O O . LYS A 1 290 ? 7.267 -8.668 -21.498 1.00 89.38 290 LYS A O 1
ATOM 2277 N N . ASN A 1 291 ? 5.080 -8.187 -21.169 1.00 87.38 291 ASN A N 1
ATOM 2278 C CA . ASN A 1 291 ? 4.927 -7.236 -22.274 1.00 87.38 291 ASN A CA 1
ATOM 2279 C C . ASN A 1 291 ? 5.661 -5.913 -22.014 1.00 87.38 291 ASN A C 1
ATOM 2281 O O . ASN A 1 291 ? 5.997 -5.198 -22.954 1.00 87.38 291 ASN A O 1
ATOM 2285 N N . MET A 1 292 ? 5.917 -5.583 -20.746 1.00 83.25 292 MET A N 1
ATOM 2286 C CA . MET A 1 292 ? 6.661 -4.383 -20.379 1.00 83.25 292 MET A CA 1
ATOM 2287 C C . MET A 1 292 ? 8.174 -4.556 -20.545 1.00 83.25 292 MET A C 1
ATOM 2289 O O . MET A 1 292 ? 8.874 -3.576 -20.753 1.00 83.25 292 MET A O 1
ATOM 2293 N N . TRP A 1 293 ? 8.725 -5.762 -20.411 1.00 84.56 293 TRP A N 1
ATOM 2294 C CA . TRP A 1 293 ? 10.178 -5.936 -20.474 1.00 84.56 293 TRP A CA 1
ATOM 2295 C C . TRP A 1 293 ? 10.698 -5.867 -21.917 1.00 84.56 293 TRP A C 1
ATOM 2297 O O . TRP A 1 293 ? 10.139 -6.538 -22.787 1.00 84.56 293 TRP A O 1
ATOM 2307 N N . PRO A 1 294 ? 11.807 -5.148 -22.186 1.00 78.50 294 PRO A N 1
ATOM 2308 C CA . PRO A 1 294 ? 12.421 -5.188 -23.503 1.00 78.50 294 PRO A CA 1
ATOM 2309 C C . PRO A 1 294 ? 12.971 -6.592 -23.790 1.00 78.50 294 PRO A C 1
ATOM 2311 O O . PRO A 1 294 ? 13.382 -7.326 -22.889 1.00 78.50 294 PRO A O 1
ATOM 2314 N N . THR A 1 295 ? 12.989 -6.981 -25.062 1.00 82.06 295 THR A N 1
ATOM 2315 C CA . THR A 1 295 ? 13.544 -8.274 -25.501 1.00 82.06 295 THR A CA 1
ATOM 2316 C C . THR A 1 295 ? 15.066 -8.245 -25.643 1.00 82.06 295 THR A C 1
ATOM 2318 O O . THR A 1 295 ? 15.718 -9.288 -25.602 1.00 82.06 295 THR A O 1
ATOM 2321 N N . GLU A 1 296 ? 15.633 -7.048 -25.790 1.00 77.06 296 GLU A N 1
ATOM 2322 C CA . GLU A 1 296 ? 17.063 -6.784 -25.931 1.00 77.06 296 GLU A CA 1
ATOM 2323 C C . GLU A 1 296 ? 17.556 -5.898 -24.777 1.00 77.06 296 GLU A C 1
ATOM 2325 O O . GLU A 1 296 ? 16.788 -5.077 -24.262 1.00 77.06 296 GLU A O 1
ATOM 2330 N N . PRO A 1 297 ? 18.821 -6.039 -24.341 1.00 69.50 297 PRO A N 1
ATOM 2331 C CA . PRO A 1 297 ? 19.378 -5.144 -23.340 1.00 69.50 297 PRO A CA 1
ATOM 2332 C C . PRO A 1 297 ? 19.412 -3.702 -23.879 1.00 69.50 297 PRO A C 1
ATOM 2334 O O . PRO A 1 297 ? 19.577 -3.497 -25.086 1.00 69.50 297 PRO A O 1
ATOM 2337 N N . PRO A 1 298 ? 19.293 -2.684 -23.007 1.00 66.25 298 PRO A N 1
ATOM 2338 C CA . PRO A 1 298 ? 19.447 -1.299 -23.425 1.00 66.25 298 PRO A CA 1
ATOM 2339 C C . PRO A 1 298 ? 20.823 -1.103 -24.086 1.00 66.25 298 PRO A C 1
ATOM 2341 O O . PRO A 1 298 ? 21.796 -1.735 -23.652 1.00 66.25 298 PRO A O 1
ATOM 2344 N N . PRO A 1 299 ? 20.933 -0.228 -25.108 1.00 64.44 299 PRO A N 1
ATOM 2345 C CA . PRO A 1 299 ? 22.187 0.009 -25.815 1.00 64.44 299 PRO A CA 1
ATOM 2346 C C . PRO A 1 299 ? 23.323 0.300 -24.834 1.00 64.44 299 PRO A C 1
ATOM 2348 O O . PRO A 1 299 ? 23.112 0.983 -23.825 1.00 64.44 299 PRO A O 1
ATOM 2351 N N . ALA A 1 300 ? 24.521 -0.216 -25.127 1.00 63.56 300 ALA A N 1
ATOM 2352 C CA . ALA A 1 300 ? 25.692 -0.068 -24.268 1.00 63.56 300 ALA A CA 1
ATOM 2353 C C . ALA A 1 300 ? 25.821 1.383 -23.785 1.00 63.56 300 ALA A C 1
ATOM 2355 O O . ALA A 1 300 ? 25.744 2.318 -24.579 1.00 63.56 300 ALA A O 1
ATOM 2356 N N . GLY A 1 301 ? 25.987 1.562 -22.469 1.00 67.88 301 GLY A N 1
ATOM 2357 C CA . GLY A 1 301 ? 25.810 2.854 -21.800 1.00 67.88 301 GLY A CA 1
ATOM 2358 C C . GLY A 1 301 ? 26.723 3.975 -22.288 1.00 67.88 301 GLY A C 1
ATOM 2359 O O . GLY A 1 301 ? 26.528 5.102 -21.864 1.00 67.88 301 GLY A O 1
ATOM 2360 N N . ARG A 1 302 ? 27.706 3.691 -23.153 1.00 82.75 302 ARG A N 1
ATOM 2361 C CA . ARG A 1 302 ? 28.524 4.683 -23.849 1.00 82.75 302 ARG A CA 1
ATOM 2362 C C . ARG A 1 302 ? 28.720 4.282 -25.304 1.00 82.75 302 ARG A C 1
ATOM 2364 O O . ARG A 1 302 ? 29.254 3.211 -25.577 1.00 82.75 302 ARG A O 1
ATOM 2371 N N . VAL A 1 303 ? 28.327 5.168 -26.212 1.00 87.94 303 VAL A N 1
ATOM 2372 C CA . VAL A 1 303 ? 28.414 4.977 -27.660 1.00 87.94 303 VAL A CA 1
ATOM 2373 C C . VAL A 1 303 ? 29.321 6.056 -28.258 1.00 87.94 303 VAL A C 1
ATOM 2375 O O . VAL A 1 303 ? 29.103 7.248 -28.010 1.00 87.94 303 VAL A O 1
ATOM 2378 N N . PRO A 1 304 ? 30.345 5.672 -29.035 1.00 90.81 304 PRO A N 1
ATOM 2379 C CA . PRO A 1 304 ? 31.115 6.598 -29.849 1.00 90.81 304 PRO A CA 1
ATOM 2380 C C . PRO A 1 304 ? 30.243 7.252 -30.915 1.00 90.81 304 PRO A C 1
ATOM 2382 O O . PRO A 1 304 ? 29.534 6.570 -31.647 1.00 90.81 304 PRO A O 1
ATOM 2385 N N . LEU A 1 305 ? 30.297 8.576 -31.010 1.00 92.38 305 LEU A N 1
ATOM 2386 C CA . LEU A 1 305 ? 29.509 9.344 -31.966 1.00 92.38 305 LEU A CA 1
ATOM 2387 C C . LEU A 1 305 ? 30.412 10.284 -32.763 1.00 92.38 305 LEU A C 1
ATOM 2389 O O . LEU A 1 305 ? 31.123 11.113 -32.192 1.00 92.38 305 LEU A O 1
ATOM 2393 N N . LEU A 1 306 ? 30.336 10.192 -34.086 1.00 94.50 306 LEU A N 1
ATOM 2394 C CA . LEU A 1 306 ? 30.942 11.141 -35.008 1.00 94.50 306 LEU A CA 1
ATOM 2395 C C . LEU A 1 306 ? 29.916 12.207 -35.398 1.00 94.50 306 LEU A C 1
ATOM 2397 O O . LEU A 1 306 ? 28.845 11.893 -35.907 1.00 94.50 306 LEU A O 1
ATOM 2401 N N . ALA A 1 307 ? 30.268 13.472 -35.205 1.00 93.56 307 ALA A N 1
ATOM 2402 C CA . ALA A 1 307 ? 29.515 14.625 -35.673 1.00 93.56 307 ALA A CA 1
ATOM 2403 C C . ALA A 1 307 ? 30.251 15.298 -36.837 1.00 93.56 307 ALA A C 1
ATOM 2405 O O . ALA A 1 307 ? 31.415 15.686 -36.696 1.00 93.56 307 ALA A O 1
ATOM 2406 N N . VAL A 1 308 ? 29.569 15.475 -37.965 1.00 92.50 308 VAL A N 1
ATOM 2407 C CA . VAL A 1 308 ? 30.070 16.139 -39.173 1.00 92.50 308 VAL A CA 1
ATOM 2408 C C . VAL A 1 308 ? 29.307 17.449 -39.357 1.00 92.50 308 VAL A C 1
ATOM 2410 O O . VAL A 1 308 ? 28.117 17.453 -39.658 1.00 92.50 308 VAL A O 1
ATOM 2413 N N . TYR A 1 309 ? 29.976 18.577 -39.130 1.00 89.50 309 TYR A N 1
ATOM 2414 C CA . TYR A 1 309 ? 29.372 19.906 -39.244 1.00 89.50 309 TYR A CA 1
ATOM 2415 C C . TYR A 1 309 ? 29.265 20.354 -40.710 1.00 89.50 309 TYR A C 1
ATOM 2417 O O . TYR A 1 309 ? 30.087 19.930 -41.526 1.00 89.50 309 TYR A O 1
ATOM 2425 N N . PRO A 1 310 ? 28.355 21.294 -41.042 1.00 84.31 310 PRO A N 1
ATOM 2426 C CA . PRO A 1 310 ? 28.228 21.837 -42.401 1.00 84.31 310 PRO A CA 1
ATOM 2427 C C . PRO A 1 310 ? 29.528 22.428 -42.969 1.00 84.31 310 PRO A C 1
ATOM 2429 O O . PRO A 1 310 ? 29.758 22.396 -44.171 1.00 84.31 310 PRO A O 1
ATOM 2432 N N . SER A 1 311 ? 30.426 22.915 -42.105 1.00 84.19 311 SER A N 1
ATOM 2433 C CA . SER A 1 311 ? 31.761 23.392 -42.492 1.00 84.19 311 SER A CA 1
ATOM 2434 C C . SER A 1 311 ? 32.735 22.282 -42.914 1.00 84.19 311 SER A C 1
ATOM 2436 O O . SER A 1 311 ? 33.887 22.567 -43.230 1.00 84.19 311 SER A O 1
ATOM 2438 N N . GLY A 1 312 ? 32.323 21.014 -42.857 1.00 84.12 312 GLY A N 1
ATOM 2439 C CA . GLY A 1 312 ? 33.177 19.844 -43.067 1.00 84.12 312 GLY A CA 1
ATOM 2440 C C . GLY A 1 312 ? 34.022 19.465 -41.848 1.00 84.12 312 GLY A C 1
ATOM 2441 O O . GLY A 1 312 ? 34.735 18.464 -41.883 1.00 84.12 312 GLY A O 1
ATOM 2442 N N . ARG A 1 313 ? 33.944 20.231 -40.751 1.00 90.06 313 ARG A N 1
ATOM 2443 C CA . ARG A 1 313 ? 34.638 19.904 -39.503 1.00 90.06 313 ARG A CA 1
ATOM 2444 C C . ARG A 1 313 ? 34.021 18.659 -38.871 1.00 90.06 313 ARG A C 1
ATOM 2446 O O . ARG A 1 313 ? 32.811 18.606 -38.672 1.00 90.06 313 ARG A O 1
ATOM 2453 N N . THR A 1 314 ? 34.857 17.715 -38.461 1.00 93.19 314 THR A N 1
ATOM 2454 C CA . THR A 1 314 ? 34.433 16.543 -37.691 1.00 93.19 314 THR A CA 1
ATOM 2455 C C . THR A 1 314 ? 34.728 16.714 -36.202 1.00 93.19 314 THR A C 1
ATOM 2457 O O . THR A 1 314 ? 35.649 17.433 -35.793 1.00 93.19 314 THR A O 1
ATOM 2460 N N . ARG A 1 315 ? 33.912 16.082 -35.360 1.00 94.38 315 ARG A N 1
ATOM 2461 C CA . ARG A 1 315 ? 34.124 16.017 -33.913 1.00 94.38 315 ARG A CA 1
ATOM 2462 C C . ARG A 1 315 ? 33.610 14.694 -33.371 1.00 94.38 315 ARG A C 1
ATOM 2464 O O . ARG A 1 315 ? 32.512 14.278 -33.719 1.00 94.38 315 ARG A O 1
ATOM 2471 N N . TRP A 1 316 ? 34.393 14.079 -32.497 1.00 95.31 316 TRP A N 1
ATOM 2472 C CA . TRP A 1 316 ? 33.998 12.870 -31.790 1.00 95.31 316 TRP A CA 1
ATOM 2473 C C . TRP A 1 316 ? 33.371 13.212 -30.443 1.00 95.31 316 TRP A C 1
ATOM 2475 O O . TRP A 1 316 ? 33.773 14.173 -29.779 1.00 95.31 316 TRP A O 1
ATOM 2485 N N . PHE A 1 317 ? 32.395 12.409 -30.047 1.00 94.88 317 PHE A N 1
ATOM 2486 C CA . PHE A 1 317 ? 31.731 12.468 -28.757 1.00 94.88 317 PHE A CA 1
ATOM 2487 C C . PHE A 1 317 ? 31.622 11.065 -28.163 1.00 94.88 317 PHE A C 1
ATOM 2489 O O . PHE A 1 317 ? 31.508 10.081 -28.893 1.00 94.88 317 PHE A O 1
ATOM 2496 N N . ILE A 1 318 ? 31.619 10.986 -26.835 1.00 92.50 318 ILE A N 1
ATOM 2497 C CA . ILE A 1 318 ? 31.067 9.836 -26.114 1.00 92.50 318 ILE A CA 1
ATOM 2498 C C . ILE A 1 318 ? 29.646 10.214 -25.729 1.00 92.50 318 ILE A C 1
ATOM 2500 O O . ILE A 1 318 ? 29.464 11.188 -25.000 1.00 92.50 318 ILE A O 1
ATOM 2504 N N . VAL A 1 319 ? 28.661 9.463 -26.210 1.00 89.75 319 VAL A N 1
ATOM 2505 C CA . VAL A 1 319 ? 27.261 9.603 -25.800 1.00 89.75 319 VAL A CA 1
ATOM 2506 C C . VAL A 1 319 ? 26.980 8.580 -24.720 1.00 89.75 319 VAL A C 1
ATOM 2508 O O . VAL A 1 319 ? 27.128 7.387 -24.960 1.00 89.75 319 VAL A O 1
ATOM 2511 N N . ASP A 1 320 ? 26.571 9.033 -23.542 1.00 85.69 320 ASP A N 1
ATOM 2512 C CA . ASP A 1 320 ? 26.022 8.165 -22.514 1.00 85.69 320 ASP A CA 1
ATOM 2513 C C . ASP A 1 320 ? 24.513 8.034 -22.738 1.00 85.69 320 ASP A C 1
ATOM 2515 O O . ASP A 1 320 ? 23.732 8.944 -22.453 1.00 85.69 320 ASP A O 1
ATOM 2519 N N . THR A 1 321 ? 24.109 6.900 -23.310 1.00 77.06 321 THR A N 1
ATOM 2520 C CA . THR A 1 321 ? 22.718 6.628 -23.702 1.00 77.06 321 THR A CA 1
ATOM 2521 C C . THR A 1 321 ? 21.781 6.502 -22.504 1.00 77.06 321 THR A C 1
ATOM 2523 O O . THR A 1 321 ? 20.574 6.621 -22.673 1.00 77.06 321 THR A O 1
ATOM 2526 N N . ARG A 1 322 ? 22.311 6.288 -21.291 1.00 68.38 322 ARG A N 1
ATOM 2527 C CA . ARG A 1 322 ? 21.506 6.131 -20.069 1.00 68.38 322 ARG A CA 1
ATOM 2528 C C . ARG A 1 322 ? 21.108 7.471 -19.475 1.00 68.38 322 ARG A C 1
ATOM 2530 O O . ARG A 1 322 ? 20.033 7.599 -18.904 1.00 68.38 322 ARG A O 1
ATOM 2537 N N . THR A 1 323 ? 22.004 8.445 -19.563 1.00 71.88 323 THR A N 1
ATOM 2538 C CA . THR A 1 323 ? 21.813 9.785 -18.990 1.00 71.88 323 THR A CA 1
ATOM 2539 C C . THR A 1 323 ? 21.436 10.826 -20.038 1.00 71.88 323 THR A C 1
ATOM 2541 O O . THR A 1 323 ? 21.269 11.992 -19.694 1.00 71.88 323 THR A O 1
ATOM 2544 N N . GLU A 1 324 ? 21.340 10.419 -21.308 1.00 79.25 324 GLU A N 1
ATOM 2545 C CA . GLU A 1 324 ? 21.160 11.299 -22.467 1.00 79.25 324 GLU A CA 1
ATOM 2546 C C . GLU A 1 324 ? 22.148 12.472 -22.468 1.00 79.25 324 GLU A C 1
ATOM 2548 O O . GLU A 1 324 ? 21.836 13.590 -22.894 1.00 79.25 324 GLU A O 1
ATOM 2553 N N . THR A 1 325 ? 23.371 12.211 -22.005 1.00 85.88 325 THR A N 1
ATOM 2554 C CA . THR A 1 325 ? 24.452 13.193 -21.971 1.00 85.88 325 THR A CA 1
ATOM 2555 C C . THR A 1 325 ? 25.549 12.812 -22.949 1.00 85.88 325 THR A C 1
ATOM 2557 O O . THR A 1 325 ? 25.675 11.670 -23.385 1.00 85.88 325 THR A O 1
ATOM 2560 N N . MET A 1 326 ? 26.355 13.789 -23.338 1.00 92.62 326 MET A N 1
ATOM 2561 C CA . MET A 1 326 ? 27.532 13.556 -24.151 1.00 92.62 326 MET A CA 1
ATOM 2562 C C . MET A 1 326 ? 28.699 14.425 -23.715 1.00 92.62 326 MET A C 1
ATOM 2564 O O . MET A 1 326 ? 28.519 15.501 -23.149 1.00 92.62 326 MET A O 1
ATOM 2568 N N . VAL A 1 327 ? 29.905 13.977 -24.031 1.00 95.12 327 VAL A N 1
ATOM 2569 C CA . VAL A 1 327 ? 31.138 14.730 -23.808 1.00 95.12 327 VAL A CA 1
ATOM 2570 C C . VAL A 1 327 ? 31.986 14.699 -25.069 1.00 95.12 327 VAL A C 1
ATOM 2572 O O . VAL A 1 327 ? 32.039 13.688 -25.770 1.00 95.12 327 VAL A O 1
ATOM 2575 N N . VAL A 1 328 ? 32.648 15.818 -25.375 1.00 95.88 328 VAL A N 1
ATOM 2576 C CA . VAL A 1 328 ? 33.596 15.883 -26.494 1.00 95.88 328 VAL A CA 1
ATOM 2577 C C . VAL A 1 328 ? 34.732 14.900 -26.234 1.00 95.88 328 VAL A C 1
ATOM 2579 O O . VAL A 1 328 ? 35.347 14.917 -25.167 1.00 95.88 328 VAL A O 1
ATOM 2582 N N . ALA A 1 329 ? 35.020 14.071 -27.226 1.00 95.62 329 ALA A N 1
ATOM 2583 C CA . ALA A 1 329 ? 36.087 13.091 -27.197 1.00 95.62 329 ALA A CA 1
ATOM 2584 C C . ALA A 1 329 ? 37.254 13.522 -28.086 1.00 95.62 329 ALA A C 1
ATOM 2586 O O . ALA A 1 329 ? 37.099 14.303 -29.036 1.00 95.62 329 ALA A O 1
ATOM 2587 N N . ASP A 1 330 ? 38.429 12.987 -27.785 1.00 94.50 330 ASP A N 1
ATOM 2588 C CA . ASP A 1 330 ? 39.524 12.999 -28.744 1.00 94.50 330 ASP A CA 1
ATOM 2589 C C . ASP A 1 330 ? 39.259 11.956 -29.841 1.00 94.50 330 ASP A C 1
ATOM 2591 O O . ASP A 1 330 ? 38.618 10.933 -29.570 1.00 94.50 330 ASP A O 1
ATOM 2595 N N . PRO A 1 331 ? 39.677 12.227 -31.093 1.00 92.75 331 PRO A N 1
ATOM 2596 C CA . PRO A 1 331 ? 39.514 11.261 -32.168 1.00 92.75 331 PRO A CA 1
ATOM 2597 C C . PRO A 1 331 ? 40.234 9.950 -31.815 1.00 92.75 331 PRO A C 1
ATOM 2599 O O . PRO A 1 331 ? 41.266 9.983 -31.135 1.00 92.75 331 PRO A O 1
ATOM 2602 N N . PRO A 1 332 ? 39.710 8.798 -32.264 1.00 90.25 332 PRO A N 1
ATOM 2603 C CA . PRO A 1 332 ? 40.371 7.518 -32.055 1.00 90.25 332 PRO A CA 1
ATOM 2604 C C . PRO A 1 332 ? 41.765 7.530 -32.700 1.00 90.25 332 PRO A C 1
ATOM 2606 O O . PRO A 1 332 ? 41.977 8.149 -33.742 1.00 90.25 332 PRO A O 1
ATOM 2609 N N . ALA A 1 333 ? 42.724 6.845 -32.071 1.00 88.75 333 ALA A N 1
ATOM 2610 C CA . ALA A 1 333 ? 44.114 6.813 -32.542 1.00 88.75 333 ALA A CA 1
ATOM 2611 C C . ALA A 1 333 ? 44.271 6.131 -33.915 1.00 88.75 333 ALA A C 1
ATOM 2613 O O . ALA A 1 333 ? 45.201 6.438 -34.655 1.00 88.75 333 ALA A O 1
ATOM 2614 N N . VAL A 1 334 ? 43.356 5.215 -34.237 1.00 88.25 334 VAL A N 1
ATOM 2615 C CA . VAL A 1 334 ? 43.222 4.561 -35.541 1.00 88.25 334 VAL A CA 1
ATOM 2616 C C . VAL A 1 334 ? 41.832 4.894 -36.066 1.00 88.25 334 VAL A C 1
ATOM 2618 O O . VAL A 1 334 ? 40.859 4.743 -35.326 1.00 88.25 334 VAL A O 1
ATOM 2621 N N . GLU A 1 335 ? 41.737 5.373 -37.308 1.00 88.19 335 GLU A N 1
ATOM 2622 C CA . GLU A 1 335 ? 40.452 5.721 -37.919 1.00 88.19 335 GLU A CA 1
ATOM 2623 C C . GLU A 1 335 ? 39.583 4.460 -38.090 1.00 88.19 335 GLU A C 1
ATOM 2625 O O . GLU A 1 335 ? 40.037 3.505 -38.722 1.00 88.19 335 GLU A O 1
ATOM 2630 N N . PRO A 1 336 ? 38.361 4.424 -37.524 1.00 87.50 336 PRO A N 1
ATOM 2631 C CA . PRO A 1 336 ? 37.459 3.289 -37.671 1.00 87.50 336 PRO A CA 1
ATOM 2632 C C . PRO A 1 336 ? 36.964 3.107 -39.104 1.00 87.50 336 PRO A C 1
ATOM 2634 O O . PRO A 1 336 ? 36.737 4.079 -39.833 1.00 87.50 336 PRO A O 1
ATOM 2637 N N . ASP A 1 337 ? 36.682 1.857 -39.467 1.00 84.19 337 ASP A N 1
ATOM 2638 C CA . ASP A 1 337 ? 36.024 1.537 -40.729 1.00 84.19 337 ASP A CA 1
ATOM 2639 C C . ASP A 1 337 ? 34.681 2.277 -40.847 1.00 84.19 337 ASP A C 1
ATOM 2641 O O . ASP A 1 337 ? 33.885 2.343 -39.911 1.00 84.19 337 ASP A O 1
ATOM 2645 N N . GLY A 1 338 ? 34.425 2.860 -42.020 1.00 85.12 338 GLY A N 1
ATOM 2646 C CA . GLY A 1 338 ? 33.178 3.569 -42.313 1.00 85.12 338 GLY A CA 1
ATOM 2647 C C . GLY A 1 338 ? 33.163 5.065 -41.976 1.00 85.12 338 GLY A C 1
ATOM 2648 O O . GLY A 1 338 ? 32.209 5.736 -42.367 1.00 85.12 338 GLY A O 1
ATOM 2649 N N . VAL A 1 339 ? 34.216 5.640 -41.373 1.00 88.94 339 VAL A N 1
ATOM 2650 C CA . VAL A 1 339 ? 34.328 7.108 -41.187 1.00 88.94 339 VAL A CA 1
ATOM 2651 C C . VAL A 1 339 ? 34.258 7.857 -42.518 1.00 88.94 339 VAL A C 1
ATOM 2653 O O . VAL A 1 339 ? 33.478 8.800 -42.656 1.00 88.94 339 VAL A O 1
ATOM 2656 N N . ALA A 1 340 ? 35.006 7.412 -43.530 1.00 88.19 340 ALA A N 1
ATOM 2657 C CA . ALA A 1 340 ? 34.968 8.021 -44.860 1.00 88.19 340 ALA A CA 1
ATOM 2658 C C . ALA A 1 340 ? 33.564 7.956 -45.494 1.00 88.19 340 ALA A C 1
ATOM 2660 O O . ALA A 1 340 ? 33.110 8.932 -46.095 1.00 88.19 340 ALA A O 1
ATOM 2661 N N . ALA A 1 341 ? 32.855 6.837 -45.313 1.00 86.81 341 ALA A N 1
ATOM 2662 C CA . ALA A 1 341 ? 31.483 6.668 -45.787 1.00 86.81 341 ALA A CA 1
ATOM 2663 C C . ALA A 1 341 ? 30.505 7.587 -45.036 1.00 86.81 341 ALA A C 1
ATOM 2665 O O . ALA A 1 341 ? 29.675 8.232 -45.671 1.00 86.81 341 ALA A O 1
ATOM 2666 N N . ALA A 1 342 ? 30.654 7.721 -43.714 1.00 87.69 342 ALA A N 1
ATOM 2667 C CA . ALA A 1 342 ? 29.876 8.642 -42.885 1.00 87.69 342 ALA A CA 1
ATOM 2668 C C . ALA A 1 342 ? 30.038 10.095 -43.352 1.00 87.69 342 ALA A C 1
ATOM 2670 O O . ALA A 1 342 ? 29.060 10.815 -43.534 1.00 87.69 342 ALA A O 1
ATOM 2671 N N . ILE A 1 343 ? 31.280 10.521 -43.605 1.00 89.88 343 ILE A N 1
ATOM 2672 C CA . ILE A 1 343 ? 31.587 11.871 -44.093 1.00 89.88 343 ILE A CA 1
ATOM 2673 C C . ILE A 1 343 ? 31.006 12.090 -45.494 1.00 89.88 343 ILE A C 1
ATOM 2675 O O . ILE A 1 343 ? 30.459 13.157 -45.770 1.00 89.88 343 ILE A O 1
ATOM 2679 N N . ALA A 1 344 ? 31.113 11.101 -46.386 1.00 87.81 344 ALA A N 1
ATOM 2680 C CA . ALA A 1 344 ? 30.537 11.183 -47.725 1.00 87.81 344 ALA A CA 1
ATOM 2681 C C . ALA A 1 344 ? 29.005 11.288 -47.682 1.00 87.81 344 ALA A C 1
ATOM 2683 O O . ALA A 1 344 ? 28.437 12.117 -48.391 1.00 87.81 344 ALA A O 1
ATOM 2684 N N . LEU A 1 345 ? 28.356 10.507 -46.814 1.00 86.31 345 LEU A N 1
ATOM 2685 C CA . LEU A 1 345 ? 26.910 10.534 -46.614 1.00 86.31 345 LEU A CA 1
ATOM 2686 C C . LEU A 1 345 ? 26.453 11.865 -46.007 1.00 86.31 345 LEU A C 1
ATOM 2688 O O . LEU A 1 345 ? 25.525 12.481 -46.517 1.00 86.31 345 LEU A O 1
ATOM 2692 N N . ALA A 1 346 ? 27.172 12.381 -45.007 1.00 87.19 346 ALA A N 1
ATOM 2693 C CA . ALA A 1 346 ? 26.890 13.681 -44.399 1.00 87.19 346 ALA A CA 1
ATOM 2694 C C . ALA A 1 346 ? 26.897 14.841 -45.406 1.00 87.19 346 ALA A C 1
ATOM 2696 O O . ALA A 1 346 ? 26.153 15.800 -45.236 1.00 87.19 346 ALA A O 1
ATOM 2697 N N . ARG A 1 347 ? 27.729 14.760 -46.455 1.00 84.00 347 ARG A N 1
ATOM 2698 C CA . ARG A 1 347 ? 27.776 15.760 -47.538 1.00 84.00 347 ARG A CA 1
ATOM 2699 C C . ARG A 1 347 ? 26.565 15.698 -48.470 1.00 84.00 347 ARG A C 1
ATOM 2701 O O . ARG A 1 347 ? 26.321 16.661 -49.188 1.00 84.00 347 ARG A O 1
ATOM 2708 N N . GLN A 1 348 ? 25.863 14.567 -48.501 1.00 81.62 348 GLN A N 1
ATOM 2709 C CA . GLN A 1 348 ? 24.668 14.351 -49.319 1.00 81.62 348 GLN A CA 1
ATOM 2710 C C . GLN A 1 348 ? 23.378 14.666 -48.548 1.00 81.62 348 GLN A C 1
ATOM 2712 O O . GLN A 1 348 ? 22.339 14.890 -49.165 1.00 81.62 348 GLN A O 1
ATOM 2717 N N . THR A 1 349 ? 23.439 14.704 -47.217 1.00 79.00 349 THR A N 1
ATOM 2718 C CA . THR A 1 349 ? 22.311 15.056 -46.351 1.00 79.00 349 THR A CA 1
ATOM 2719 C C . THR A 1 349 ? 22.077 16.573 -46.351 1.00 79.00 349 THR A C 1
ATOM 2721 O O . THR A 1 349 ? 23.008 17.343 -46.118 1.00 79.00 349 THR A O 1
ATOM 2724 N N . ASP A 1 350 ? 20.835 17.003 -46.610 1.00 66.56 350 ASP A N 1
ATOM 2725 C CA . ASP A 1 350 ? 20.447 18.421 -46.704 1.00 66.56 350 ASP A CA 1
ATOM 2726 C C . ASP A 1 350 ? 20.856 19.212 -45.432 1.00 66.56 350 ASP A C 1
ATOM 2728 O O . ASP A 1 350 ? 20.439 18.850 -44.326 1.00 66.56 350 ASP A O 1
ATOM 2732 N N . PRO A 1 351 ? 21.671 20.283 -45.553 1.00 56.31 351 PRO A N 1
ATOM 2733 C CA . PRO A 1 351 ? 22.227 21.048 -44.433 1.00 56.31 351 PRO A CA 1
ATOM 2734 C C . PRO A 1 351 ? 21.239 21.960 -43.680 1.00 56.31 351 PRO A C 1
ATOM 2736 O O . PRO A 1 351 ? 21.695 22.749 -42.848 1.00 56.31 351 PRO A O 1
ATOM 2739 N N . ASN A 1 352 ? 19.923 21.873 -43.916 1.00 59.72 352 ASN A N 1
ATOM 2740 C CA . ASN A 1 352 ? 18.865 22.639 -43.226 1.00 59.72 352 ASN A CA 1
ATOM 2741 C C . ASN A 1 352 ? 18.695 22.285 -41.723 1.00 59.72 352 ASN A C 1
ATOM 2743 O O . ASN A 1 352 ? 17.591 22.071 -41.231 1.00 59.72 352 ASN A O 1
ATOM 2747 N N . ALA A 1 353 ? 19.796 22.224 -40.973 1.00 61.66 353 ALA A N 1
ATOM 2748 C CA . ALA A 1 353 ? 19.864 21.872 -39.556 1.00 61.66 353 ALA A CA 1
ATOM 2749 C C . ALA A 1 353 ? 20.341 23.043 -38.669 1.00 61.66 353 ALA A C 1
ATOM 2751 O O . ALA A 1 353 ? 20.950 22.805 -37.629 1.00 61.66 353 ALA A O 1
ATOM 2752 N N . ASP A 1 354 ? 20.138 24.304 -39.077 1.00 68.88 354 ASP A N 1
ATOM 2753 C CA . ASP A 1 354 ? 20.519 25.509 -38.307 1.00 68.88 354 ASP A CA 1
ATOM 2754 C C . ASP A 1 354 ? 21.973 25.485 -37.773 1.00 68.88 354 ASP A C 1
ATOM 2756 O O . ASP A 1 354 ? 22.271 25.910 -36.655 1.00 68.88 354 ASP A O 1
ATOM 2760 N N . GLY A 1 355 ? 22.908 24.933 -38.556 1.00 74.06 355 GLY A N 1
ATOM 2761 C CA . GLY A 1 355 ? 24.323 24.805 -38.177 1.00 74.06 355 GLY A CA 1
ATOM 2762 C C . GLY A 1 355 ? 24.669 23.605 -37.280 1.00 74.06 355 GLY A C 1
ATOM 2763 O O . GLY A 1 355 ? 25.839 23.439 -36.916 1.00 74.06 355 GLY A O 1
ATOM 2764 N N . ARG A 1 356 ? 23.698 22.749 -36.939 1.00 81.88 356 ARG A N 1
ATOM 2765 C CA . ARG A 1 356 ? 23.914 21.488 -36.211 1.00 81.88 356 ARG A CA 1
ATOM 2766 C C . ARG A 1 356 ? 24.543 20.416 -37.119 1.00 81.88 356 ARG A C 1
ATOM 2768 O O . ARG A 1 356 ? 24.341 20.442 -38.333 1.00 81.88 356 ARG A O 1
ATOM 2775 N N . PRO A 1 357 ? 25.348 19.496 -36.561 1.00 88.31 357 PRO A N 1
ATOM 2776 C CA . PRO A 1 357 ? 26.046 18.483 -37.346 1.00 88.31 357 PRO A CA 1
ATOM 2777 C C . PRO A 1 357 ? 25.142 17.311 -37.753 1.00 88.31 357 PRO A C 1
ATOM 2779 O O . PRO A 1 357 ? 24.183 16.983 -37.055 1.00 88.31 357 PRO A O 1
ATOM 2782 N N . VAL A 1 358 ? 25.525 16.617 -38.827 1.00 90.38 358 VAL A N 1
ATOM 2783 C CA . VAL A 1 358 ? 25.052 15.255 -39.113 1.00 90.38 358 VAL A CA 1
ATOM 2784 C C . VAL A 1 358 ? 25.779 14.290 -38.179 1.00 90.38 358 VAL A C 1
ATOM 2786 O O . VAL A 1 358 ? 26.995 14.396 -38.010 1.00 90.38 358 VAL A O 1
ATOM 2789 N N . THR A 1 359 ? 25.059 13.371 -37.540 1.00 91.56 359 THR A N 1
ATOM 2790 C CA . THR A 1 359 ? 25.608 12.523 -36.468 1.00 91.56 359 THR A CA 1
ATOM 2791 C C . THR A 1 359 ? 25.485 11.037 -36.780 1.00 91.56 359 THR A C 1
ATOM 2793 O O . THR A 1 359 ? 24.454 10.595 -37.284 1.00 91.56 359 THR A O 1
ATOM 2796 N N . PHE A 1 360 ? 26.544 10.284 -36.470 1.00 91.38 360 PHE A N 1
ATOM 2797 C CA . PHE A 1 360 ? 26.667 8.850 -36.734 1.00 91.38 360 PHE A CA 1
ATOM 2798 C C . PHE A 1 360 ? 27.205 8.122 -35.498 1.00 91.38 360 PHE A C 1
ATOM 2800 O O . PHE A 1 360 ? 28.326 8.420 -35.069 1.00 91.38 360 PHE A O 1
ATOM 2807 N N . PRO A 1 361 ? 26.453 7.181 -34.908 1.00 89.25 361 PRO A N 1
ATOM 2808 C CA . PRO A 1 361 ? 26.979 6.291 -33.891 1.00 89.25 361 PRO A CA 1
ATOM 2809 C C . PRO A 1 361 ? 27.932 5.275 -34.530 1.00 89.25 361 PRO A C 1
ATOM 2811 O O . PRO A 1 361 ? 27.782 4.898 -35.690 1.00 89.25 361 PRO A O 1
ATOM 2814 N N . PHE A 1 362 ? 28.913 4.829 -33.760 1.00 87.44 362 PHE A N 1
ATOM 2815 C CA . PHE A 1 362 ? 29.841 3.755 -34.100 1.00 87.44 362 PHE A CA 1
ATOM 2816 C C . PHE A 1 362 ? 29.728 2.642 -33.058 1.00 87.44 362 PHE A C 1
ATOM 2818 O O . PHE A 1 362 ? 29.188 2.845 -31.967 1.00 87.44 362 PHE A O 1
ATOM 2825 N N . GLU A 1 363 ? 30.231 1.455 -33.392 1.00 79.75 363 GLU A N 1
ATOM 2826 C CA . GLU A 1 363 ? 30.285 0.339 -32.450 1.00 79.75 363 GLU A CA 1
ATOM 2827 C C . GLU A 1 363 ? 31.017 0.707 -31.146 1.00 79.75 363 GLU A C 1
ATOM 2829 O O . GLU A 1 363 ? 31.989 1.466 -31.126 1.00 79.75 363 GLU A O 1
ATOM 2834 N N . ALA A 1 364 ? 30.561 0.131 -30.029 1.00 67.38 364 ALA A N 1
ATOM 2835 C CA . ALA A 1 364 ? 31.090 0.423 -28.694 1.00 67.38 364 ALA A CA 1
ATOM 2836 C C . ALA A 1 364 ? 32.566 0.008 -28.495 1.00 67.38 364 ALA A C 1
ATOM 2838 O O . ALA A 1 364 ? 33.186 0.397 -27.506 1.00 67.38 364 ALA A O 1
ATOM 2839 N N . ASN A 1 365 ? 33.132 -0.776 -29.416 1.00 73.25 365 ASN A N 1
ATOM 2840 C CA . ASN A 1 365 ? 34.533 -1.202 -29.420 1.00 73.25 365 ASN A CA 1
ATOM 2841 C C . ASN A 1 365 ? 35.498 -0.129 -29.963 1.00 73.25 365 ASN A C 1
ATOM 2843 O O . ASN A 1 365 ? 36.708 -0.298 -29.805 1.00 73.25 365 ASN A O 1
ATOM 2847 N N . VAL A 1 366 ? 35.007 0.966 -30.564 1.00 81.38 366 VAL A N 1
ATOM 2848 C CA . VAL A 1 366 ? 35.866 2.056 -31.044 1.00 81.38 366 VAL A CA 1
ATOM 2849 C C . VAL A 1 366 ? 36.490 2.782 -29.841 1.00 81.38 366 VAL A C 1
ATOM 2851 O O . VAL A 1 366 ? 35.772 3.410 -29.054 1.00 81.38 366 VAL A O 1
ATOM 2854 N N . PRO A 1 367 ? 37.826 2.736 -29.672 1.00 81.56 367 PRO A N 1
ATOM 2855 C CA . PRO A 1 367 ? 38.475 3.272 -28.486 1.00 81.56 367 PRO A CA 1
ATOM 2856 C C . PRO A 1 367 ? 38.540 4.802 -28.551 1.00 81.56 367 PRO A C 1
ATOM 2858 O O . PRO A 1 367 ? 39.416 5.374 -29.199 1.00 81.56 367 PRO A O 1
ATOM 2861 N N . ILE A 1 368 ? 37.640 5.473 -27.830 1.00 86.25 368 ILE A N 1
ATOM 2862 C CA . ILE A 1 368 ? 37.656 6.931 -27.643 1.00 86.25 368 ILE A CA 1
ATOM 2863 C C . ILE A 1 368 ? 37.667 7.308 -26.161 1.00 86.25 368 ILE A C 1
ATOM 2865 O O . ILE A 1 368 ? 37.186 6.570 -25.300 1.00 86.25 368 ILE A O 1
ATOM 2869 N N . ARG A 1 369 ? 38.235 8.477 -25.850 1.00 90.06 369 ARG A N 1
ATOM 2870 C CA . ARG A 1 369 ? 38.320 9.017 -24.485 1.00 90.06 369 ARG A CA 1
ATOM 2871 C C . ARG A 1 369 ? 37.761 10.438 -24.442 1.00 90.06 369 ARG A C 1
ATOM 2873 O O . ARG A 1 369 ? 37.935 11.166 -25.421 1.00 90.06 369 ARG A O 1
ATOM 2880 N N . PRO A 1 370 ? 37.120 10.858 -23.332 1.00 92.00 370 PRO A N 1
ATOM 2881 C CA . PRO A 1 370 ? 36.757 12.257 -23.147 1.00 92.00 370 PRO A CA 1
ATOM 2882 C C . PRO A 1 370 ? 38.003 13.132 -23.254 1.00 92.00 370 PRO A C 1
ATOM 2884 O O . PRO A 1 370 ? 39.043 12.801 -22.679 1.00 92.00 370 PRO A O 1
ATOM 2887 N N . ARG A 1 371 ? 37.886 14.259 -23.953 1.00 94.94 371 ARG A N 1
ATOM 2888 C CA . ARG A 1 371 ? 38.953 15.254 -23.989 1.00 94.94 371 ARG A CA 1
ATOM 2889 C C . ARG A 1 371 ? 39.178 15.804 -22.583 1.00 94.94 371 ARG A C 1
ATOM 2891 O O . ARG A 1 371 ? 38.221 16.104 -21.868 1.00 94.94 371 ARG A O 1
ATOM 2898 N N . VAL A 1 372 ? 40.440 15.976 -22.195 1.00 91.38 372 VAL A N 1
ATOM 2899 C CA . VAL A 1 372 ? 40.799 16.538 -20.884 1.00 91.38 372 VAL A CA 1
ATOM 2900 C C . VAL A 1 372 ? 40.125 17.902 -20.691 1.00 91.38 372 VAL A C 1
ATOM 2902 O O . VAL A 1 372 ? 40.242 18.785 -21.539 1.00 91.38 372 VAL A O 1
ATOM 2905 N N . GLY A 1 373 ? 39.400 18.060 -19.580 1.00 89.88 373 GLY A N 1
ATOM 2906 C CA . GLY A 1 373 ? 38.677 19.291 -19.242 1.00 89.88 373 GLY A CA 1
ATOM 2907 C C . GLY A 1 373 ? 37.320 19.472 -19.935 1.00 89.88 373 GLY A C 1
ATOM 2908 O O . GLY A 1 373 ? 36.685 20.505 -19.733 1.00 89.88 373 GLY A O 1
ATOM 2909 N N . ALA A 1 374 ? 36.851 18.509 -20.736 1.00 91.44 374 ALA A N 1
ATOM 2910 C CA . ALA A 1 374 ? 35.512 18.559 -21.317 1.00 91.44 374 ALA A CA 1
ATOM 2911 C C . ALA A 1 374 ? 34.433 18.170 -20.290 1.00 91.44 374 ALA A C 1
ATOM 2913 O O . ALA A 1 374 ? 34.570 17.182 -19.568 1.00 91.44 374 ALA A O 1
ATOM 2914 N N . SER A 1 375 ? 33.338 18.931 -20.267 1.00 90.62 375 SER A N 1
ATOM 2915 C CA . SER A 1 375 ? 32.168 18.661 -19.424 1.00 90.62 375 SER A CA 1
ATOM 2916 C C . SER A 1 375 ? 31.102 17.874 -20.181 1.00 90.62 375 SER A C 1
ATOM 2918 O O . SER A 1 375 ? 30.947 18.025 -21.395 1.00 90.62 375 SER A O 1
ATOM 2920 N N . TRP A 1 376 ? 30.334 17.074 -19.444 1.00 90.25 376 TRP A N 1
ATOM 2921 C CA . TRP A 1 376 ? 29.133 16.431 -19.964 1.00 90.25 376 TRP A CA 1
ATOM 2922 C C . TRP A 1 376 ? 28.035 17.470 -20.198 1.00 90.25 376 TRP A C 1
ATOM 2924 O O . TRP A 1 376 ? 27.785 18.326 -19.349 1.00 90.25 376 TRP A O 1
ATOM 2934 N N . VAL A 1 377 ? 27.384 17.390 -21.354 1.00 88.56 377 VAL A N 1
ATOM 2935 C CA . VAL A 1 377 ? 26.275 18.258 -21.765 1.00 88.56 377 VAL A CA 1
ATOM 2936 C C . VAL A 1 377 ? 25.103 17.408 -22.239 1.00 88.56 377 VAL A C 1
ATOM 2938 O O . VAL A 1 377 ? 25.295 16.270 -22.658 1.00 88.56 377 VAL A O 1
ATOM 2941 N N . SER A 1 378 ? 23.885 17.948 -22.193 1.00 85.62 378 SER A N 1
ATOM 2942 C CA . SER A 1 378 ? 22.712 17.254 -22.740 1.00 85.62 378 SER A CA 1
ATOM 2943 C C . SER A 1 378 ? 22.905 16.926 -24.223 1.00 85.62 378 SER A C 1
ATOM 2945 O O . SER A 1 378 ? 23.385 17.763 -24.996 1.00 85.62 378 SER A O 1
ATOM 2947 N N . THR A 1 379 ? 22.496 15.728 -24.638 1.00 85.88 379 THR A N 1
ATOM 2948 C CA . THR A 1 379 ? 22.571 15.294 -26.038 1.00 85.88 379 THR A CA 1
ATOM 2949 C C . THR A 1 379 ? 21.808 16.221 -26.979 1.00 85.88 379 THR A C 1
ATOM 2951 O O . THR A 1 379 ? 22.261 16.443 -28.101 1.00 85.88 379 THR A O 1
ATOM 2954 N N . SER A 1 380 ? 20.727 16.857 -26.518 1.00 82.75 380 SER A N 1
ATOM 2955 C CA . SER A 1 380 ? 19.921 17.796 -27.316 1.00 82.75 380 SER A CA 1
ATOM 2956 C C . SER A 1 380 ? 20.661 19.077 -27.727 1.00 82.75 380 SER A C 1
ATOM 2958 O O . SER A 1 380 ? 20.202 19.799 -28.621 1.00 82.75 380 SER A O 1
ATOM 2960 N N . SER A 1 381 ? 21.820 19.351 -27.114 1.00 82.00 381 SER A N 1
ATOM 2961 C CA . SER A 1 381 ? 22.697 20.466 -27.492 1.00 82.00 381 SER A CA 1
ATOM 2962 C C . SER A 1 381 ? 23.447 20.238 -28.811 1.00 82.00 381 SER A C 1
ATOM 2964 O O . SER A 1 381 ? 23.894 21.204 -29.428 1.00 82.00 381 SER A O 1
ATOM 2966 N N . VAL A 1 382 ? 23.577 18.982 -29.256 1.00 83.00 382 VAL A N 1
ATOM 2967 C CA . VAL A 1 382 ? 24.329 18.608 -30.468 1.00 83.00 382 VAL A CA 1
ATOM 2968 C C . VAL A 1 382 ? 23.513 17.701 -31.384 1.00 83.00 382 VAL A C 1
ATOM 2970 O O . VAL A 1 382 ? 23.514 17.920 -32.593 1.00 83.00 382 VAL A O 1
ATOM 2973 N N . LEU A 1 383 ? 22.817 16.700 -30.835 1.00 83.88 383 LEU A N 1
ATOM 2974 C CA . LEU A 1 383 ? 21.989 15.788 -31.618 1.00 83.88 383 LEU A CA 1
ATOM 2975 C C . LEU A 1 383 ? 20.746 16.500 -32.141 1.00 83.88 383 LEU A C 1
ATOM 2977 O O . LEU A 1 383 ? 20.111 17.305 -31.452 1.00 83.88 383 LEU A O 1
ATOM 2981 N N . MET A 1 384 ? 20.368 16.132 -33.359 1.00 83.00 384 MET A N 1
ATOM 2982 C CA . MET A 1 384 ? 19.026 16.390 -33.862 1.00 83.00 384 MET A CA 1
ATOM 2983 C C . MET A 1 384 ? 18.015 15.453 -33.174 1.00 83.00 384 MET A C 1
ATOM 2985 O O . MET A 1 384 ? 18.401 14.418 -32.612 1.00 83.00 384 MET A O 1
ATOM 2989 N N . PRO A 1 385 ? 16.715 15.790 -33.190 1.00 75.06 385 PRO A N 1
ATOM 2990 C CA . PRO A 1 385 ? 15.670 14.879 -32.733 1.00 75.06 385 PRO A CA 1
ATOM 2991 C C . PRO A 1 385 ? 15.733 13.517 -33.453 1.00 75.06 385 PRO A C 1
ATOM 2993 O O . PRO A 1 385 ? 16.167 13.467 -34.609 1.00 75.06 385 PRO A O 1
ATOM 2996 N N . PRO A 1 386 ? 15.312 12.416 -32.805 1.00 73.31 386 PRO A N 1
ATOM 2997 C CA . PRO A 1 386 ? 15.205 11.105 -33.453 1.00 73.31 386 PRO A CA 1
ATOM 2998 C C . PRO A 1 386 ? 14.368 11.154 -34.740 1.00 73.31 386 PRO A C 1
ATOM 3000 O O . PRO A 1 386 ? 13.382 11.890 -34.824 1.00 73.31 386 PRO A O 1
ATOM 3003 N N . GLY A 1 387 ? 14.766 10.380 -35.753 1.00 72.12 387 GLY A N 1
ATOM 3004 C CA . GLY A 1 387 ? 14.105 10.352 -37.066 1.00 72.12 387 GLY A CA 1
ATOM 3005 C C . GLY A 1 387 ? 14.369 11.572 -37.960 1.00 72.12 387 GLY A C 1
ATOM 3006 O O . GLY A 1 387 ? 13.829 11.647 -39.064 1.00 72.12 387 GLY A O 1
ATOM 3007 N N . HIS A 1 388 ? 15.190 12.529 -37.518 1.00 80.81 388 HIS A N 1
ATOM 3008 C CA . HIS A 1 388 ? 15.666 13.608 -38.379 1.00 80.81 388 HIS A CA 1
ATOM 3009 C C . HIS A 1 388 ? 16.698 13.065 -39.390 1.00 80.81 388 HIS A C 1
ATOM 3011 O O . HIS A 1 388 ? 17.601 12.346 -38.969 1.00 80.81 388 HIS A O 1
ATOM 3017 N N . PRO A 1 389 ? 16.669 13.454 -40.682 1.00 81.31 389 PRO A N 1
ATOM 3018 C CA . PRO A 1 389 ? 17.603 12.939 -41.699 1.00 81.31 389 PRO A CA 1
ATOM 3019 C C . PRO A 1 389 ? 19.094 13.117 -41.366 1.00 81.31 389 PRO A C 1
ATOM 3021 O O . PRO A 1 389 ? 19.935 12.364 -41.839 1.00 81.31 389 PRO A O 1
ATOM 3024 N N . ALA A 1 390 ? 19.425 14.114 -40.540 1.00 82.31 390 ALA A N 1
ATOM 3025 C CA . ALA A 1 390 ? 20.783 14.382 -40.054 1.00 82.31 390 ALA A CA 1
ATOM 3026 C C . ALA A 1 390 ? 21.185 13.598 -38.780 1.00 82.31 390 ALA A C 1
ATOM 3028 O O . ALA A 1 390 ? 22.277 13.799 -38.243 1.00 82.31 390 ALA A O 1
ATOM 3029 N N . ARG A 1 391 ? 20.322 12.723 -38.260 1.00 84.56 391 ARG A N 1
ATOM 3030 C CA . ARG A 1 391 ? 20.622 11.832 -37.137 1.00 84.56 391 ARG A CA 1
ATOM 3031 C C . ARG A 1 391 ? 20.477 10.389 -37.592 1.00 84.56 391 ARG A C 1
ATOM 3033 O O . ARG A 1 391 ? 19.373 9.913 -37.828 1.00 84.56 391 ARG A O 1
ATOM 3040 N N . HIS A 1 392 ? 21.605 9.699 -37.685 1.00 82.06 392 HIS A N 1
ATOM 3041 C CA . HIS A 1 392 ? 21.621 8.266 -37.922 1.00 82.06 392 HIS A CA 1
ATOM 3042 C C . HIS A 1 392 ? 21.564 7.555 -36.572 1.00 82.06 392 HIS A C 1
ATOM 3044 O O . HIS A 1 392 ? 22.352 7.866 -35.687 1.00 82.06 392 HIS A O 1
ATOM 3050 N N . ASP A 1 393 ? 20.633 6.620 -36.402 1.00 72.62 393 ASP A N 1
ATOM 3051 C CA . ASP A 1 393 ? 20.482 5.870 -35.147 1.00 72.62 393 ASP A CA 1
ATOM 3052 C C . ASP A 1 393 ? 21.136 4.471 -35.220 1.00 72.62 393 ASP A C 1
ATOM 3054 O O . ASP A 1 393 ? 21.339 3.821 -34.197 1.00 72.62 393 ASP A O 1
ATOM 3058 N N . THR A 1 394 ? 21.535 4.021 -36.417 1.00 76.62 394 THR A N 1
ATOM 3059 C CA . THR A 1 394 ? 22.213 2.732 -36.634 1.00 76.62 394 THR A CA 1
ATOM 3060 C C . THR A 1 394 ? 23.737 2.893 -36.585 1.00 76.62 394 THR A C 1
ATOM 3062 O O . THR A 1 394 ? 24.273 3.697 -37.354 1.00 76.62 394 THR A O 1
ATOM 3065 N N . PRO A 1 395 ? 24.453 2.138 -35.727 1.00 72.31 395 PRO A N 1
ATOM 3066 C CA . PRO A 1 395 ? 25.907 2.195 -35.657 1.00 72.31 395 PRO A CA 1
ATOM 3067 C C . PRO A 1 395 ? 26.592 1.801 -36.968 1.00 72.31 395 PRO A C 1
ATOM 3069 O O . PRO A 1 395 ? 26.299 0.755 -37.550 1.00 72.31 395 PRO A O 1
ATOM 3072 N N . ILE A 1 396 ? 27.556 2.610 -37.401 1.00 71.81 396 ILE A N 1
ATOM 3073 C CA . ILE A 1 396 ? 28.467 2.264 -38.493 1.00 71.81 396 ILE A CA 1
ATOM 3074 C C . ILE A 1 396 ? 29.431 1.184 -37.983 1.00 71.81 396 ILE A C 1
ATOM 3076 O O . ILE A 1 396 ? 30.119 1.388 -36.983 1.00 71.81 396 ILE A O 1
ATOM 3080 N N . GLY A 1 397 ? 29.441 0.030 -38.657 1.00 58.91 397 GLY A N 1
ATOM 3081 C CA . GLY A 1 397 ? 30.217 -1.160 -38.275 1.00 58.91 397 GLY A CA 1
ATOM 3082 C C . GLY A 1 397 ? 29.381 -2.440 -38.225 1.00 58.91 397 GLY A C 1
ATOM 3083 O O . GLY A 1 397 ? 29.900 -3.514 -38.525 1.00 58.91 397 GLY A O 1
ATOM 3084 N N . HIS A 1 398 ? 28.065 -2.314 -38.008 1.00 46.88 398 HIS A N 1
ATOM 3085 C CA . HIS A 1 398 ? 27.143 -3.442 -38.089 1.00 46.88 398 HIS A CA 1
ATOM 3086 C C . HIS A 1 398 ? 27.045 -3.901 -39.555 1.00 46.88 398 HIS A C 1
ATOM 3088 O O . HIS A 1 398 ? 26.280 -3.350 -40.349 1.00 46.88 398 HIS A O 1
ATOM 3094 N N . LYS A 1 399 ? 27.861 -4.883 -39.957 1.00 39.44 399 LYS A N 1
ATOM 3095 C CA . LYS A 1 399 ? 27.528 -5.666 -41.151 1.00 39.44 399 LYS A CA 1
ATOM 3096 C C . LYS A 1 399 ? 26.198 -6.377 -40.859 1.00 39.44 399 LYS A C 1
ATOM 3098 O O . LYS A 1 399 ? 26.080 -6.920 -39.758 1.00 39.44 399 LYS A O 1
ATOM 3103 N N . PRO A 1 400 ? 25.216 -6.327 -41.776 1.00 37.59 400 PRO A N 1
ATOM 3104 C CA . PRO A 1 400 ? 23.998 -7.115 -41.636 1.00 37.59 400 PRO A CA 1
ATOM 3105 C C . PRO A 1 400 ? 24.302 -8.612 -41.530 1.00 37.59 400 PRO A C 1
ATOM 3107 O O . PRO A 1 400 ? 25.330 -9.053 -42.105 1.00 37.59 400 PRO A O 1
#

pLDDT: mean 87.26, std 16.65, range [26.02, 98.69]

Sequence (400 aa):
MTRLGYPRSAGTTATEWAGRHESLFVPVPEHLWELVSSDLRDEILQWRYSVALDTDALRRYFPDEAVHRIVTAAANDAIALVDHVDRFDGRSAAHAARAMFEHLINLCDVISSTDNTPDRYLEHRHVTADQVSQHRWYLDLLDPAARKKEKDRLDKLARTTAAPLKAALAKWTTGFKRGWAKGTLKERADLHGLGDGYEGYRILSGVIHGSSGALAGIVRDIKGTPVHRVGPDLDLAATAYREGLVSFWSIADRLLVLTGGPEAEQLKGRTGNLLLGIQEVSKALRREDKNMWPTEPPPAGRVPLLAVYPSGRTRWFIVDTRTETMVVADPPAVEPDGVAAAIALARQTDPNADGRPVTFPFEANVPIRPRVGASWVSTSSVLMPPGHPARHDTPIGHKP